Protein AF-A0A2G6E2W1-F1 (afdb_monomer_lite)

Foldseek 3Di:
DDKDFDAPPDALLNVCCVQPVGSVLSLLQCLLQQNPDRGPDDGRDIGDDDDNVCSVALLSSQQDWYADDPFQWTWGQDLLFIQTVPGGQQADPLLLVLLVVLCVVCVVLLVVLCVVQVQDSLLLSLLLCLQPSQFLFDKDFDPVQCVPPQVPAVQNVPDPCSVVSRLQRMFGGRNRDRNVQLVVLPDDDGSCCCSPSNSVSNSLSSSLSPLPQCVVSSNNSLQSQLCSAVVHFDADPPDNRRTDGDPCSCVSRRNNSSSNSVVVVVVVVPDPDDDDPPPPPPVDPLFAKEKEAAAADPVNDDFKKKKWKFFQDPVGTDWIDIDIRRDFDQDPGHTMDIDTRDDFGFIKMWMAGQQQRATDDIDGGQGRDDSYGYDYHSDDDPPPDAHPDQWAKEKEWEDLDADDDDFKKWKFKFFDPDPDGHGTPIDIRGDPFDNDDGIDIDMDIGHGFGFIKIWIARPPVRHTQDIDGGHGDDHNYWYWYQGNNGIGTRDPPDDDDDDDPPPPVVVVVVVVVVVVVPD

InterPro domains:
  IPR008258 Transglycosylase SLT domain 1 [PF01464] (110-234)
  IPR018392 LysM domain [PF01476] (4-50)
  IPR018392 LysM domain [PS51782] (2-49)
  IPR018392 LysM domain [SM00257] (3-50)
  IPR018392 LysM domain [cd00118] (2-49)
  IPR023346 Lysozyme-like domain superfamily [SSF53955] (89-265)
  IPR036779 LysM domain superfamily [G3DSA:3.10.350.10] (1-56)
  IPR036779 LysM domain superfamily [SSF54106] (2-50)

Organism: NCBI:txid2044937

Structure (mmCIF, N/CA/C/O backbone):
data_AF-A0A2G6E2W1-F1
#
_entry.id   AF-A0A2G6E2W1-F1
#
loop_
_atom_site.group_PDB
_atom_site.id
_atom_site.type_symbol
_atom_site.label_atom_id
_atom_site.label_alt_id
_atom_site.label_comp_id
_atom_site.label_asym_id
_atom_site.label_entity_id
_atom_site.label_seq_id
_atom_site.pdbx_PDB_ins_code
_atom_site.Cartn_x
_atom_site.Cartn_y
_atom_site.Cartn_z
_atom_site.occupancy
_atom_site.B_iso_or_equiv
_atom_site.auth_seq_id
_atom_site.auth_comp_id
_atom_site.auth_asym_id
_atom_site.auth_atom_id
_atom_site.pdbx_PDB_model_num
ATOM 1 N N . MET A 1 1 ? -35.387 -1.084 11.129 1.00 61.97 1 MET A N 1
ATOM 2 C CA . MET A 1 1 ? -34.225 -1.983 10.946 1.00 61.97 1 MET A CA 1
ATOM 3 C C . MET A 1 1 ? -34.726 -3.402 10.722 1.00 61.97 1 MET A C 1
ATOM 5 O O . MET A 1 1 ? -35.422 -3.924 11.588 1.00 61.97 1 MET A O 1
ATOM 9 N N . LYS A 1 2 ? -34.447 -3.996 9.555 1.00 86.94 2 LYS A N 1
ATOM 10 C CA . LYS A 1 2 ? -34.841 -5.381 9.249 1.00 86.94 2 LYS A CA 1
ATOM 11 C C . LYS A 1 2 ? -33.817 -6.349 9.852 1.00 86.94 2 LYS A C 1
ATOM 13 O O . LYS A 1 2 ? -32.646 -6.011 9.993 1.00 86.94 2 LYS A O 1
ATOM 18 N N . VAL A 1 3 ? -34.258 -7.544 10.233 1.00 89.94 3 VAL A N 1
ATOM 19 C CA . VAL A 1 3 ? -33.386 -8.608 10.751 1.00 89.94 3 VAL A CA 1
ATOM 20 C C . VAL A 1 3 ? -33.620 -9.862 9.923 1.00 89.94 3 VAL A C 1
ATOM 22 O O . VAL A 1 3 ? -34.765 -10.259 9.713 1.00 89.94 3 VAL A O 1
ATOM 25 N N . TYR A 1 4 ? -32.537 -10.470 9.454 1.00 92.69 4 TYR A N 1
ATOM 26 C CA . TYR A 1 4 ? -32.532 -11.701 8.683 1.00 92.69 4 TYR A CA 1
ATOM 27 C C . TYR A 1 4 ? -31.867 -12.817 9.482 1.00 92.69 4 TYR A C 1
ATOM 29 O O . TYR A 1 4 ? -30.763 -12.655 9.991 1.00 92.69 4 TYR A O 1
ATOM 37 N N . THR A 1 5 ? -32.541 -13.955 9.606 1.00 94.75 5 THR A N 1
ATOM 38 C CA . THR A 1 5 ? -31.972 -15.136 10.260 1.00 94.75 5 THR A CA 1
ATOM 39 C C . THR A 1 5 ? -31.271 -15.988 9.211 1.00 94.75 5 THR A C 1
ATOM 41 O O . THR A 1 5 ? -31.934 -16.461 8.288 1.00 94.75 5 THR A O 1
ATOM 44 N N . ILE A 1 6 ? -29.961 -16.191 9.375 1.00 92.50 6 ILE A N 1
ATOM 45 C CA . ILE A 1 6 ? -29.120 -17.005 8.492 1.00 92.50 6 ILE A CA 1
ATOM 46 C C . ILE A 1 6 ? -29.688 -18.422 8.385 1.00 92.50 6 ILE A C 1
ATOM 48 O O . ILE A 1 6 ? -29.983 -19.068 9.396 1.00 92.50 6 ILE A O 1
ATOM 52 N N . ARG A 1 7 ? -29.817 -18.915 7.156 1.00 87.94 7 ARG A N 1
ATOM 53 C CA . ARG A 1 7 ? -30.276 -20.262 6.807 1.00 87.94 7 ARG A CA 1
ATOM 54 C C . ARG A 1 7 ? -29.114 -21.090 6.266 1.00 87.94 7 ARG A C 1
ATOM 56 O O . ARG A 1 7 ? -28.061 -20.563 5.919 1.00 87.94 7 ARG A O 1
ATOM 63 N N . SER A 1 8 ? -29.303 -22.406 6.214 1.00 83.94 8 SER A N 1
ATOM 64 C CA . SER A 1 8 ? -28.319 -23.299 5.596 1.00 83.94 8 SER A CA 1
ATOM 65 C C . SER A 1 8 ? -28.081 -22.894 4.139 1.00 83.94 8 SER A C 1
ATOM 67 O O . SER A 1 8 ? -29.043 -22.726 3.391 1.00 83.94 8 SER A O 1
ATOM 69 N N . GLY A 1 9 ? -26.812 -22.733 3.763 1.00 78.12 9 GLY A N 1
ATOM 70 C CA . GLY A 1 9 ? -26.398 -22.362 2.408 1.00 78.12 9 GLY A CA 1
ATOM 71 C C . GLY A 1 9 ? -26.358 -20.860 2.117 1.00 78.12 9 GLY A C 1
ATOM 72 O O . GLY A 1 9 ? -25.932 -20.497 1.026 1.00 78.12 9 GLY A O 1
ATOM 73 N N . ASP A 1 10 ? -26.751 -19.999 3.062 1.00 82.56 10 ASP A N 1
ATOM 74 C CA . ASP A 1 10 ? -26.633 -18.550 2.889 1.00 82.56 10 ASP A CA 1
ATOM 75 C C . ASP A 1 10 ? -25.166 -18.097 2.935 1.00 82.56 10 ASP A C 1
ATOM 77 O O . ASP A 1 10 ? -24.408 -18.491 3.823 1.00 82.56 10 ASP A O 1
ATOM 81 N N . SER A 1 11 ? -24.801 -17.172 2.046 1.00 87.38 11 SER A N 1
ATOM 82 C CA . SER A 1 11 ? -23.599 -16.346 2.184 1.00 87.38 11 SER A CA 1
ATOM 83 C C . SER A 1 11 ? -23.948 -14.872 2.375 1.00 87.38 11 SER A C 1
ATOM 85 O O . SER A 1 11 ? -25.002 -14.396 1.943 1.00 87.38 11 SER A O 1
ATOM 87 N N . LEU A 1 12 ? -23.040 -14.109 2.985 1.00 81.94 12 LEU A N 1
ATOM 88 C CA . LEU A 1 12 ? -23.211 -12.666 3.166 1.00 81.94 12 LEU A CA 1
ATOM 89 C C . LEU A 1 12 ? -23.346 -11.951 1.816 1.00 81.94 12 LEU A C 1
ATOM 91 O O . LEU A 1 12 ? -24.109 -10.996 1.711 1.00 81.94 12 LEU A O 1
ATOM 95 N N . PHE A 1 13 ? -22.675 -12.461 0.779 1.00 82.69 13 PHE A N 1
ATOM 96 C CA . PHE A 1 13 ? -22.807 -12.007 -0.605 1.00 82.69 13 PHE A CA 1
ATOM 97 C C . PHE A 1 13 ? -24.208 -12.230 -1.167 1.00 82.69 13 PHE A C 1
ATOM 99 O O . PHE A 1 13 ? -24.812 -11.309 -1.712 1.00 82.69 13 PHE A O 1
ATOM 106 N N . GLN A 1 14 ? -24.767 -13.431 -1.008 1.00 87.56 14 GLN A N 1
ATOM 107 C CA . GLN A 1 14 ? -26.127 -13.724 -1.467 1.00 87.56 14 GLN A CA 1
ATOM 108 C C . GLN A 1 14 ? -27.163 -12.890 -0.718 1.00 87.56 14 GLN A C 1
ATOM 110 O O . GLN A 1 14 ? -28.104 -12.384 -1.325 1.00 87.56 14 GLN A O 1
ATOM 115 N N . ILE A 1 15 ? -26.974 -12.710 0.590 1.00 88.31 15 ILE A N 1
ATOM 116 C CA . ILE A 1 15 ? -27.827 -11.853 1.411 1.00 88.31 15 ILE A CA 1
ATOM 117 C C . ILE A 1 15 ? -27.702 -10.398 0.944 1.00 88.31 15 ILE A C 1
ATOM 119 O O . ILE A 1 15 ? -28.720 -9.746 0.727 1.00 88.31 15 ILE A O 1
ATOM 123 N N . ALA A 1 16 ? -26.487 -9.899 0.712 1.00 83.31 16 ALA A N 1
ATOM 124 C CA . ALA A 1 16 ? -26.271 -8.538 0.239 1.00 83.31 16 ALA A CA 1
ATOM 125 C C . ALA A 1 16 ? -26.911 -8.302 -1.138 1.00 83.31 16 ALA A C 1
ATOM 127 O O . ALA A 1 16 ? -27.702 -7.377 -1.299 1.00 83.31 16 ALA A O 1
ATOM 128 N N . ARG A 1 17 ? -26.695 -9.218 -2.088 1.00 84.50 17 ARG A N 1
ATOM 129 C CA . ARG A 1 17 ? -27.331 -9.190 -3.411 1.00 84.50 17 ARG A CA 1
ATOM 130 C C . ARG A 1 17 ? -28.856 -9.222 -3.317 1.00 84.50 17 ARG A C 1
ATOM 132 O O . ARG A 1 17 ? -29.535 -8.501 -4.039 1.00 84.50 17 ARG A O 1
ATOM 139 N N . LYS A 1 18 ? -29.404 -10.044 -2.420 1.00 88.19 18 LYS A N 1
ATOM 140 C CA . LYS A 1 18 ? -30.851 -10.203 -2.229 1.00 88.19 18 LYS A CA 1
ATOM 141 C C . LYS A 1 18 ? -31.515 -8.961 -1.641 1.00 88.19 18 LYS A C 1
ATOM 143 O O . LYS A 1 18 ? -32.635 -8.645 -2.028 1.00 88.19 18 LYS A O 1
ATOM 148 N N . PHE A 1 19 ? -30.873 -8.303 -0.678 1.00 88.94 19 PHE A N 1
ATOM 149 C CA . PHE A 1 19 ? -31.481 -7.190 0.057 1.00 88.94 19 PHE A CA 1
ATOM 150 C C . PHE A 1 19 ? -31.061 -5.805 -0.446 1.00 88.94 19 PHE A C 1
ATOM 152 O O . PHE A 1 19 ? -31.782 -4.849 -0.176 1.00 88.94 19 PHE A O 1
ATOM 159 N N . TYR A 1 20 ? -29.960 -5.702 -1.195 1.00 80.81 20 TYR A N 1
ATOM 160 C CA . TYR A 1 20 ? -29.385 -4.434 -1.670 1.00 80.81 20 TYR A CA 1
ATOM 161 C C . TYR A 1 20 ? -29.073 -4.416 -3.169 1.00 80.81 20 TYR A C 1
ATOM 163 O O . TYR A 1 20 ? -28.399 -3.506 -3.637 1.00 80.81 20 TYR A O 1
ATOM 171 N N . GLY A 1 21 ? -29.477 -5.448 -3.919 1.00 77.00 21 GLY A N 1
ATOM 172 C CA . GLY A 1 21 ? -29.245 -5.553 -5.367 1.00 77.00 21 GLY A CA 1
ATOM 173 C C . GLY A 1 21 ? -27.785 -5.785 -5.779 1.00 77.00 21 GLY A C 1
ATOM 174 O O . GLY A 1 21 ? -27.522 -6.094 -6.936 1.00 77.00 21 GLY A O 1
ATOM 175 N N . ASP A 1 22 ? -26.849 -5.700 -4.835 1.00 72.00 22 ASP A N 1
ATOM 176 C CA . ASP A 1 22 ? -25.409 -5.707 -5.062 1.00 72.00 22 ASP A CA 1
ATOM 177 C C . ASP A 1 22 ? -24.719 -6.619 -4.041 1.00 72.00 22 ASP A C 1
ATOM 179 O O . ASP A 1 22 ? -24.749 -6.381 -2.830 1.00 72.00 22 ASP A O 1
ATOM 183 N N . GLY A 1 23 ? -24.121 -7.697 -4.545 1.00 71.69 23 GLY A N 1
ATOM 184 C CA . GLY A 1 23 ? -23.413 -8.669 -3.723 1.00 71.69 23 GLY A CA 1
ATOM 185 C C . GLY A 1 23 ? -22.114 -8.123 -3.137 1.00 71.69 23 GLY A C 1
ATOM 186 O O . GLY A 1 23 ? -21.750 -8.537 -2.042 1.00 71.69 23 GLY A O 1
ATOM 187 N N . GLU A 1 24 ? -21.461 -7.147 -3.775 1.00 75.44 24 GLU A N 1
ATOM 188 C CA . GLU A 1 24 ? -20.199 -6.558 -3.295 1.00 75.44 24 GLU A CA 1
ATOM 189 C C . GLU A 1 24 ? -20.381 -5.790 -1.975 1.00 75.44 24 GLU A C 1
ATOM 191 O O . GLU A 1 24 ? -19.444 -5.646 -1.185 1.00 75.44 24 GLU A O 1
ATOM 196 N N . LYS A 1 25 ? -21.623 -5.408 -1.642 1.00 75.00 25 LYS A N 1
ATOM 197 C CA . LYS A 1 25 ? -21.978 -4.815 -0.342 1.00 75.00 25 LYS A CA 1
ATOM 198 C C . LYS A 1 25 ? -21.839 -5.786 0.834 1.00 75.00 25 LYS A C 1
ATOM 200 O O . LYS A 1 25 ? -22.005 -5.372 1.981 1.00 75.00 25 LYS A O 1
ATOM 205 N N . TYR A 1 26 ? -21.504 -7.055 0.599 1.00 75.88 26 TYR A N 1
ATOM 206 C CA . TYR A 1 26 ? -21.329 -8.054 1.653 1.00 75.88 26 TYR A CA 1
ATOM 207 C C . TYR A 1 26 ? -20.273 -7.675 2.688 1.00 75.88 26 TYR A C 1
ATOM 209 O O . TYR A 1 26 ? -20.471 -7.960 3.865 1.00 75.88 26 TYR A O 1
ATOM 217 N N . ARG A 1 27 ? -19.190 -6.995 2.285 1.00 71.38 27 ARG A N 1
ATOM 218 C CA . ARG A 1 27 ? -18.145 -6.525 3.214 1.00 71.38 27 ARG A CA 1
ATOM 219 C C . ARG A 1 27 ? -18.684 -5.453 4.151 1.00 71.38 27 ARG A C 1
ATOM 221 O O . ARG A 1 27 ? -18.451 -5.500 5.357 1.00 71.38 27 ARG A O 1
ATOM 228 N N . ASN A 1 28 ? -19.480 -4.540 3.606 1.00 70.88 28 ASN A N 1
ATOM 229 C CA . ASN A 1 28 ? -20.100 -3.462 4.368 1.00 70.88 28 ASN A CA 1
ATOM 230 C C . ASN A 1 28 ? -21.186 -4.031 5.289 1.00 70.88 28 ASN A C 1
ATOM 232 O O . ASN A 1 28 ? -21.303 -3.621 6.440 1.00 70.88 28 ASN A O 1
ATOM 236 N N . LEU A 1 29 ? -21.912 -5.051 4.829 1.00 78.62 29 LEU A N 1
ATOM 237 C CA . LEU A 1 29 ? -22.896 -5.776 5.624 1.00 78.62 29 LEU A CA 1
ATOM 238 C C . LEU A 1 29 ? -22.249 -6.613 6.740 1.00 78.62 29 LEU A C 1
ATOM 240 O O . LEU A 1 29 ? -22.771 -6.641 7.855 1.00 78.62 29 LEU A O 1
ATOM 244 N N . ALA A 1 30 ? -21.108 -7.253 6.473 1.00 75.19 30 ALA A N 1
ATOM 245 C CA . ALA A 1 30 ? -20.308 -7.971 7.463 1.00 75.19 30 ALA A CA 1
ATOM 246 C C . ALA A 1 30 ? -19.803 -7.018 8.548 1.00 75.19 30 ALA A C 1
ATOM 248 O O . ALA A 1 30 ? -20.034 -7.250 9.735 1.00 75.19 30 ALA A O 1
ATOM 249 N N . SER A 1 31 ? -19.204 -5.901 8.126 1.00 68.00 31 SER A N 1
ATOM 250 C CA . SER A 1 31 ? -18.722 -4.832 9.001 1.00 68.00 31 SER A CA 1
ATOM 251 C C . SER A 1 31 ? -19.847 -4.253 9.861 1.00 68.00 31 SER A C 1
ATOM 253 O O . SER A 1 31 ? -19.716 -4.200 11.083 1.00 68.00 31 SER A O 1
ATOM 255 N N . TYR A 1 32 ? -21.000 -3.933 9.261 1.00 73.06 32 TYR A N 1
ATOM 256 C CA . TYR A 1 32 ? -22.178 -3.434 9.981 1.00 73.06 32 TYR A CA 1
ATOM 257 C C . TYR A 1 32 ? -22.664 -4.404 11.070 1.00 73.06 32 TYR A C 1
ATOM 259 O O . TYR A 1 32 ? -23.197 -3.992 12.102 1.00 73.06 32 TYR A O 1
ATOM 267 N N . ASN A 1 33 ? -22.470 -5.704 10.854 1.00 76.94 33 ASN A N 1
ATOM 268 C CA . ASN A 1 33 ? -22.845 -6.755 11.792 1.00 76.94 33 ASN A CA 1
ATOM 269 C C . ASN A 1 33 ? -21.708 -7.192 12.728 1.00 76.94 33 ASN A C 1
ATOM 271 O O . ASN A 1 33 ? -21.911 -8.111 13.520 1.00 76.94 33 ASN A O 1
ATOM 275 N N . GLY A 1 34 ? -20.543 -6.536 12.675 1.00 68.94 34 GLY A N 1
ATOM 276 C CA . GLY A 1 34 ? -19.387 -6.860 13.513 1.00 68.94 34 GLY A CA 1
ATOM 277 C C . GLY A 1 34 ? -18.774 -8.231 13.216 1.00 68.94 34 GLY A C 1
ATOM 278 O O . GLY A 1 34 ? -18.203 -8.851 14.110 1.00 68.94 34 GLY A O 1
ATOM 279 N N . LEU A 1 35 ? -18.918 -8.733 11.987 1.00 72.19 35 LEU A N 1
ATOM 280 C CA . LEU A 1 35 ? -18.377 -10.024 11.569 1.00 72.19 35 LEU A CA 1
ATOM 281 C C . LEU A 1 35 ? -16.926 -9.840 11.109 1.00 72.19 35 LEU A C 1
ATOM 283 O O . LEU A 1 35 ? -16.669 -9.199 10.092 1.00 72.19 35 LEU A O 1
ATOM 287 N N . SER A 1 36 ? -15.979 -10.390 11.875 1.00 52.78 36 SER A N 1
ATOM 288 C CA . SER A 1 36 ? -14.541 -10.344 11.558 1.00 52.78 36 SER A CA 1
ATOM 289 C C . SER A 1 36 ? -14.162 -11.220 10.366 1.00 52.78 36 SER A C 1
ATOM 291 O O . SER A 1 36 ? -13.163 -10.957 9.707 1.00 52.78 36 SER A O 1
ATOM 293 N N . ASP A 1 37 ? -14.962 -12.253 10.115 1.00 61.66 37 ASP A N 1
ATOM 294 C CA . ASP A 1 37 ? -14.873 -13.126 8.955 1.00 61.66 37 ASP A CA 1
ATOM 295 C C . ASP A 1 37 ? -16.254 -13.152 8.270 1.00 61.66 37 ASP A C 1
ATOM 297 O O . ASP A 1 37 ? -17.208 -13.688 8.850 1.00 61.66 37 ASP A O 1
ATOM 301 N N . PRO A 1 38 ? -16.393 -12.542 7.077 1.00 63.12 38 PRO A N 1
ATOM 302 C CA . PRO A 1 38 ? -17.632 -12.545 6.301 1.00 63.12 38 PRO A CA 1
ATOM 303 C C . PRO A 1 38 ? -18.132 -13.943 5.902 1.00 63.12 38 PRO A C 1
ATOM 305 O O . PRO A 1 38 ? -19.312 -14.088 5.575 1.00 63.12 38 PRO A O 1
ATOM 308 N N . ASP A 1 39 ? -17.273 -14.964 5.950 1.00 72.19 39 ASP A N 1
ATOM 309 C CA . ASP A 1 39 ? -17.613 -16.337 5.573 1.00 72.19 39 ASP A CA 1
ATOM 310 C C . ASP A 1 39 ? -17.995 -17.208 6.784 1.00 72.19 39 ASP A C 1
ATOM 312 O O . ASP A 1 39 ? -18.572 -18.288 6.634 1.00 72.19 39 ASP A O 1
ATOM 316 N N . ASN A 1 40 ? -17.780 -16.719 8.009 1.00 74.75 40 ASN A N 1
ATOM 317 C CA . ASN A 1 40 ? -18.125 -17.424 9.245 1.00 74.75 40 ASN A CA 1
ATOM 318 C C . ASN A 1 40 ? -19.583 -17.176 9.672 1.00 74.75 40 ASN A C 1
ATOM 320 O O . ASN A 1 40 ? -19.873 -16.614 10.733 1.00 74.75 40 ASN A O 1
ATOM 324 N N . LEU A 1 41 ? -20.528 -17.601 8.832 1.00 79.81 41 LEU A N 1
ATOM 325 C CA . LEU A 1 41 ? -21.961 -17.517 9.115 1.00 79.81 41 LEU A CA 1
ATOM 326 C C . LEU A 1 41 ? -22.479 -18.814 9.740 1.00 79.81 41 LEU A C 1
ATOM 328 O O . LEU A 1 41 ? -22.311 -19.903 9.197 1.00 79.81 41 LEU A O 1
ATOM 332 N N . ARG A 1 42 ? -23.174 -18.700 10.876 1.00 83.81 42 ARG A N 1
ATOM 333 C CA . ARG A 1 42 ? -23.832 -19.839 11.532 1.00 83.81 42 ARG A CA 1
ATOM 334 C C . ARG A 1 42 ? -25.325 -19.824 11.253 1.00 83.81 42 ARG A C 1
ATOM 336 O O . ARG A 1 42 ? -25.980 -18.799 11.437 1.00 83.81 42 ARG A O 1
ATOM 343 N N . VAL A 1 43 ? -25.877 -20.974 10.873 1.00 86.44 43 VAL A N 1
ATOM 344 C CA . VAL A 1 43 ? -27.329 -21.149 10.732 1.00 86.44 43 VAL A CA 1
ATOM 345 C C . VAL A 1 43 ? -28.018 -20.747 12.040 1.00 86.44 43 VAL A C 1
ATOM 347 O O . VAL A 1 43 ? -27.599 -21.152 13.122 1.00 86.44 43 VAL A O 1
ATOM 350 N N . GLY A 1 44 ? -29.050 -19.909 11.942 1.00 75.00 44 GLY A N 1
ATOM 351 C CA . GLY A 1 44 ? -29.758 -19.333 13.088 1.00 75.00 44 GLY A CA 1
ATOM 352 C C . GLY A 1 44 ? -29.201 -17.996 13.592 1.00 75.00 44 GLY A C 1
ATOM 353 O O . GLY A 1 44 ? -29.857 -17.341 14.404 1.00 75.00 44 GLY A O 1
ATOM 354 N N . MET A 1 45 ? -28.040 -17.542 13.105 1.00 88.62 45 MET A N 1
ATOM 355 C CA . MET A 1 45 ? -27.501 -16.220 13.440 1.00 88.62 45 MET A CA 1
ATOM 356 C C . MET A 1 45 ? -28.427 -15.107 12.930 1.00 88.62 45 MET A C 1
ATOM 358 O O . MET A 1 45 ? -28.955 -15.185 11.823 1.00 88.62 45 MET A O 1
ATOM 362 N N . LYS A 1 46 ? -28.632 -14.054 13.730 1.00 89.06 46 LYS A N 1
ATOM 363 C CA . LYS A 1 46 ? -29.448 -12.893 13.347 1.00 89.06 46 LYS A CA 1
ATOM 364 C C . LYS A 1 46 ? -28.566 -11.798 12.755 1.00 89.06 46 LYS A C 1
ATOM 366 O O . LYS A 1 46 ? -27.831 -11.142 13.485 1.00 89.06 46 LYS A O 1
ATOM 371 N N . LEU A 1 47 ? -28.690 -11.583 11.453 1.00 90.88 47 LEU A N 1
ATOM 372 C CA . LEU A 1 47 ? -28.039 -10.515 10.712 1.00 90.88 47 LEU A CA 1
ATOM 373 C C . LEU A 1 47 ? -28.949 -9.282 10.655 1.00 90.88 47 LEU A C 1
ATOM 375 O O . LEU A 1 47 ? -30.106 -9.358 10.242 1.00 90.88 47 LEU A O 1
ATOM 379 N N . ARG A 1 48 ? -28.444 -8.127 11.074 1.00 87.12 48 ARG A N 1
ATOM 380 C CA . ARG A 1 48 ? -29.106 -6.831 10.917 1.00 87.12 48 ARG A CA 1
ATOM 381 C C . ARG A 1 48 ? -28.939 -6.364 9.476 1.00 87.12 48 ARG A C 1
ATOM 383 O O . ARG A 1 48 ? -27.828 -6.333 8.955 1.00 87.12 48 ARG A O 1
ATOM 390 N N . LEU A 1 49 ? -30.053 -5.990 8.863 1.00 89.81 49 LEU A N 1
ATOM 391 C CA . LEU A 1 49 ? -30.117 -5.432 7.521 1.00 89.81 49 LEU A CA 1
ATOM 392 C C . LEU A 1 49 ? -30.405 -3.922 7.635 1.00 89.81 49 LEU A C 1
ATOM 394 O O . LEU A 1 49 ? -31.562 -3.552 7.889 1.00 89.81 49 LEU A O 1
ATOM 398 N N . PRO A 1 50 ? -29.376 -3.060 7.532 1.00 80.56 50 PRO A N 1
ATOM 399 C CA . PRO A 1 50 ? -29.550 -1.606 7.467 1.00 80.56 50 PRO A CA 1
ATOM 400 C C . PRO A 1 50 ? -30.147 -1.155 6.126 1.00 80.56 50 PRO A C 1
ATOM 402 O O . PRO A 1 50 ? -30.311 -1.981 5.232 1.00 80.56 50 PRO A O 1
ATOM 405 N N . ASP A 1 51 ? -30.468 0.130 5.974 1.00 79.75 51 ASP A N 1
ATOM 406 C CA . ASP A 1 51 ? -30.876 0.693 4.676 1.00 79.75 51 ASP A CA 1
ATOM 407 C C . ASP A 1 51 ? -29.661 0.833 3.735 1.00 79.75 51 ASP A C 1
ATOM 409 O O . ASP A 1 51 ? -28.521 0.915 4.184 1.00 79.75 51 ASP A O 1
ATOM 413 N N . GLU A 1 52 ? -29.859 0.865 2.417 1.00 70.94 52 GLU A N 1
ATOM 414 C CA . GLU A 1 52 ? -28.742 0.857 1.451 1.00 70.94 52 GLU A CA 1
ATOM 415 C C . GLU A 1 52 ? -27.820 2.086 1.567 1.00 70.94 52 GLU A C 1
ATOM 417 O O . GLU A 1 52 ? -26.596 1.961 1.494 1.00 70.94 52 GLU A O 1
ATOM 422 N N . ALA A 1 53 ? -28.386 3.257 1.874 1.00 60.03 53 ALA A N 1
ATOM 423 C CA . ALA A 1 53 ? -27.628 4.472 2.188 1.00 60.03 53 ALA A CA 1
ATOM 424 C C . ALA A 1 53 ? -26.733 4.328 3.438 1.00 60.03 53 ALA A C 1
ATOM 426 O O . ALA A 1 53 ? -25.857 5.158 3.665 1.00 60.03 53 ALA A O 1
ATOM 427 N N . GLN A 1 54 ? -26.955 3.290 4.253 1.00 54.59 54 GLN A N 1
ATOM 428 C CA . GLN A 1 54 ? -26.136 2.939 5.412 1.00 54.59 54 GLN A CA 1
ATOM 429 C C . GLN A 1 54 ? -25.025 1.913 5.088 1.00 54.59 54 GLN A C 1
ATOM 431 O O . GLN A 1 54 ? -24.158 1.659 5.923 1.00 54.59 54 GLN A O 1
ATOM 436 N N . LEU A 1 55 ? -25.060 1.305 3.892 1.00 60.47 55 LEU A N 1
ATOM 437 C CA . LEU A 1 55 ? -24.074 0.339 3.391 1.00 60.47 55 LEU A CA 1
ATOM 438 C C . LEU A 1 55 ? -23.050 0.956 2.448 1.00 60.47 55 LEU A C 1
ATOM 440 O O . LEU A 1 55 ? -21.954 0.425 2.354 1.00 60.47 55 LEU A O 1
ATOM 444 N N . GLY A 1 56 ? -23.376 2.040 1.742 1.00 46.91 56 GLY A N 1
ATOM 445 C CA . GLY A 1 56 ? -22.475 2.688 0.776 1.00 46.91 56 GLY A CA 1
ATOM 446 C C . GLY A 1 56 ? -21.272 3.413 1.391 1.00 46.91 56 GLY A C 1
ATOM 447 O O . GLY A 1 56 ? -20.406 3.881 0.662 1.00 46.91 56 GLY A O 1
ATOM 448 N N . ASN A 1 57 ? -21.193 3.504 2.720 1.00 50.62 57 ASN A N 1
ATOM 449 C CA . ASN A 1 57 ? -20.107 4.177 3.413 1.00 50.62 57 ASN A CA 1
ATOM 450 C C . ASN A 1 57 ? -19.398 3.186 4.356 1.00 50.62 57 ASN A C 1
ATOM 452 O O . ASN A 1 57 ? -19.928 2.900 5.430 1.00 50.62 57 ASN A O 1
ATOM 456 N N . PRO A 1 58 ? -18.198 2.672 4.020 1.00 46.44 58 PRO A N 1
ATOM 457 C CA . PRO A 1 58 ? -17.404 1.851 4.940 1.00 46.44 58 PRO A CA 1
ATOM 458 C C . PRO A 1 58 ? -17.225 2.526 6.311 1.00 46.44 58 PRO A C 1
ATOM 460 O O . PRO A 1 58 ? -17.225 1.856 7.343 1.00 46.44 58 PRO A O 1
ATOM 463 N N . LEU A 1 59 ? -17.201 3.868 6.340 1.00 47.88 59 LEU A N 1
ATOM 464 C CA . LEU A 1 59 ? -17.106 4.667 7.561 1.00 47.88 59 LEU A CA 1
ATOM 465 C C . LEU A 1 59 ? -18.372 4.596 8.433 1.00 47.88 59 LEU A C 1
ATOM 467 O O . LEU A 1 59 ? -18.274 4.831 9.633 1.00 47.88 59 LEU A O 1
ATOM 471 N N . GLN A 1 60 ? -19.552 4.249 7.897 1.00 48.62 60 GLN A N 1
ATOM 472 C CA . GLN A 1 60 ? -20.761 4.019 8.710 1.00 48.62 60 GLN A CA 1
ATOM 473 C C . GLN A 1 60 ? -20.661 2.744 9.545 1.00 48.62 60 GLN A C 1
ATOM 475 O O . GLN A 1 60 ? -21.121 2.747 10.687 1.00 48.62 60 GLN A O 1
ATOM 480 N N . GLY A 1 61 ? -20.021 1.691 9.023 1.00 57.22 61 GLY A N 1
ATOM 481 C CA . GLY A 1 61 ? -19.670 0.504 9.809 1.00 57.22 61 GLY A CA 1
ATOM 482 C C . GLY A 1 61 ? -18.718 0.859 10.952 1.00 57.22 61 GLY A C 1
ATOM 483 O O . GLY A 1 61 ? -18.913 0.420 12.084 1.00 57.22 61 GLY A O 1
ATOM 484 N N . LEU A 1 62 ? -17.772 1.771 10.696 1.00 72.31 62 LEU A N 1
ATOM 485 C CA . LEU A 1 62 ? -16.865 2.284 11.724 1.00 72.31 62 LEU A CA 1
ATOM 486 C C . LEU A 1 62 ? -17.576 3.112 12.804 1.00 72.31 62 LEU A C 1
ATOM 488 O O . LEU A 1 62 ? -17.041 3.225 13.902 1.00 72.31 62 LEU A O 1
ATOM 492 N N . LYS A 1 63 ? -18.782 3.650 12.555 1.00 78.00 63 LYS A N 1
ATOM 493 C CA . LYS A 1 63 ? -19.581 4.348 13.586 1.00 78.00 63 LYS A CA 1
ATOM 494 C C . LYS A 1 63 ? -20.181 3.406 14.635 1.00 78.00 63 LYS A C 1
ATOM 496 O O . LYS A 1 63 ? -20.644 3.861 15.686 1.00 78.00 63 LYS A O 1
ATOM 501 N N . VAL A 1 64 ? -20.178 2.099 14.379 1.00 78.88 64 VAL A N 1
ATOM 502 C CA . VAL A 1 64 ? -20.613 1.073 15.333 1.00 78.88 64 VAL A CA 1
ATOM 503 C C . VAL A 1 64 ? -19.428 0.649 16.196 1.00 78.88 64 VAL A C 1
ATOM 505 O O . VAL A 1 64 ? -18.299 0.590 15.725 1.00 78.88 64 VAL A O 1
ATOM 508 N N . TRP A 1 65 ? -19.673 0.338 17.471 1.00 81.75 65 TRP A N 1
ATOM 509 C CA . TRP A 1 65 ? -18.644 -0.228 18.346 1.00 81.75 65 TRP A CA 1
ATOM 510 C C . TRP A 1 65 ? -18.110 -1.546 17.778 1.00 81.75 65 TRP A C 1
ATOM 512 O O . TRP A 1 65 ? -18.872 -2.502 17.639 1.00 81.75 65 TRP A O 1
ATOM 522 N N . HIS A 1 66 ? -16.806 -1.611 17.534 1.00 85.69 66 HIS A N 1
ATOM 523 C CA . HIS A 1 66 ? -16.107 -2.795 17.042 1.00 85.69 66 HIS A CA 1
ATOM 524 C C . HIS A 1 66 ? -14.750 -2.966 17.736 1.00 85.69 66 HIS A C 1
ATOM 526 O O . HIS A 1 66 ? -14.269 -2.063 18.419 1.00 85.69 66 HIS A O 1
ATOM 532 N N . ASN A 1 67 ? -14.159 -4.151 17.606 1.00 87.25 67 ASN A N 1
ATOM 533 C CA . ASN A 1 67 ? -12.819 -4.477 18.086 1.00 87.25 67 ASN A CA 1
ATOM 534 C C . ASN A 1 67 ? -12.051 -5.271 17.010 1.00 87.25 67 ASN A C 1
ATOM 536 O O . ASN A 1 67 ? -12.528 -5.437 15.884 1.00 87.25 67 ASN A O 1
ATOM 540 N N . TYR A 1 68 ? -10.856 -5.768 17.342 1.00 83.00 68 TYR A N 1
ATOM 541 C CA . TYR A 1 68 ? -10.094 -6.648 16.456 1.00 83.00 68 TYR A CA 1
ATOM 542 C C . TYR A 1 68 ? -9.633 -7.920 17.165 1.00 83.00 68 TYR A C 1
ATOM 544 O O . TYR A 1 68 ? -9.015 -7.862 18.230 1.00 83.00 68 TYR A O 1
ATOM 552 N N . GLY A 1 69 ? -9.910 -9.073 16.547 1.00 80.62 69 GLY A N 1
ATOM 553 C CA . GLY A 1 69 ? -9.498 -10.388 17.039 1.00 80.62 69 GLY A CA 1
ATOM 554 C C . GLY A 1 69 ? -9.908 -10.628 18.494 1.00 80.62 69 GLY A C 1
ATOM 555 O O . GLY A 1 69 ? -11.065 -10.455 18.868 1.00 80.62 69 GLY A O 1
ATOM 556 N N . SER A 1 70 ? -8.938 -11.003 19.328 1.00 78.94 70 SER A N 1
ATOM 557 C CA . SER A 1 70 ? -9.114 -11.208 20.772 1.00 78.94 70 SER A CA 1
ATOM 558 C C . SER A 1 70 ? -9.015 -9.919 21.606 1.00 78.94 70 SER A C 1
ATOM 560 O O . SER A 1 70 ? -8.891 -9.989 22.829 1.00 78.94 70 SER A O 1
ATOM 562 N N . GLY A 1 71 ? -9.010 -8.743 20.973 1.00 88.12 71 GLY A N 1
ATOM 563 C CA . GLY A 1 71 ? -8.897 -7.450 21.645 1.00 88.12 71 GLY A CA 1
ATOM 564 C C . GLY A 1 71 ? -10.074 -7.158 22.582 1.00 88.12 71 GLY A C 1
ATOM 565 O O . GLY A 1 71 ? -11.230 -7.462 22.290 1.00 88.12 71 GLY A O 1
ATOM 566 N N . THR A 1 72 ? -9.781 -6.521 23.715 1.00 91.75 72 THR A N 1
ATOM 567 C CA . THR A 1 72 ? -10.775 -6.100 24.719 1.00 91.75 72 THR A CA 1
ATOM 568 C C . THR A 1 72 ? -11.156 -4.626 24.608 1.00 91.75 72 THR A C 1
ATOM 570 O O . THR A 1 72 ? -12.154 -4.210 25.195 1.00 91.75 72 THR A O 1
ATOM 573 N N . ILE A 1 73 ? -10.385 -3.827 23.866 1.00 92.50 73 ILE A N 1
ATOM 574 C CA . ILE A 1 73 ? -10.743 -2.450 23.532 1.00 92.50 73 ILE A CA 1
ATOM 575 C C . ILE A 1 73 ? -11.734 -2.464 22.376 1.00 92.50 73 ILE A C 1
ATOM 577 O O . ILE A 1 73 ? -11.481 -3.052 21.328 1.00 92.50 73 ILE A O 1
ATOM 581 N N . TRP A 1 74 ? -12.856 -1.787 22.597 1.00 91.25 74 TRP A N 1
ATOM 582 C CA . TRP A 1 74 ? -13.863 -1.514 21.584 1.00 91.25 74 TRP A CA 1
ATOM 583 C C . TRP A 1 74 ? -13.789 -0.039 21.221 1.00 91.25 74 TRP A C 1
ATOM 585 O O . TRP A 1 74 ? -13.798 0.804 22.122 1.00 91.25 74 TRP A O 1
ATOM 595 N N . TRP A 1 75 ? -13.756 0.272 19.932 1.00 94.12 75 TRP A N 1
ATOM 596 C CA . TRP A 1 75 ? -13.754 1.640 19.433 1.00 94.12 75 TRP A CA 1
ATOM 597 C C . TRP A 1 75 ? -14.841 1.862 18.388 1.00 94.12 75 TRP A C 1
ATOM 599 O O . TRP A 1 75 ? -15.475 0.922 17.907 1.00 94.12 75 TRP A O 1
ATOM 609 N N . ARG A 1 76 ? -15.094 3.132 18.091 1.00 89.94 76 ARG A N 1
ATOM 610 C CA . ARG A 1 76 ? -15.899 3.575 16.954 1.00 89.94 76 ARG A CA 1
ATOM 611 C C . ARG A 1 76 ? -15.384 4.918 16.458 1.00 89.94 76 ARG A C 1
ATOM 613 O O . ARG A 1 76 ? -14.812 5.684 17.232 1.00 89.94 76 ARG A O 1
ATOM 620 N N . ASN A 1 77 ? -15.684 5.238 15.213 1.00 88.06 77 ASN A N 1
ATOM 621 C CA . ASN A 1 77 ? -15.495 6.562 14.650 1.00 88.06 77 ASN A CA 1
ATOM 622 C C . ASN A 1 77 ? -16.771 7.371 14.886 1.00 88.06 77 ASN A C 1
ATOM 624 O O . ASN A 1 77 ? -17.849 7.001 14.428 1.00 88.06 77 ASN A O 1
ATOM 628 N N . SER A 1 78 ? -16.675 8.475 15.608 1.00 88.19 78 SER A N 1
ATOM 629 C CA . SER A 1 78 ? -17.719 9.489 15.665 1.00 88.19 78 SER A CA 1
ATOM 630 C C . SER A 1 78 ? -17.349 10.662 14.771 1.00 88.19 78 SER A C 1
ATOM 632 O O . SER A 1 78 ? -16.242 10.742 14.237 1.00 88.19 78 SER A O 1
ATOM 634 N N . ASP A 1 79 ? -18.275 11.604 14.619 1.00 83.94 79 ASP A N 1
ATOM 635 C CA . ASP A 1 79 ? -17.976 12.820 13.873 1.00 83.94 79 ASP A CA 1
ATOM 636 C C . ASP A 1 79 ? -16.843 13.610 14.538 1.00 83.94 79 ASP A C 1
ATOM 638 O O . ASP A 1 79 ? -16.213 14.406 13.862 1.00 83.94 79 ASP A O 1
ATOM 642 N N . ASN A 1 80 ? -16.566 13.406 15.832 1.00 85.75 80 ASN A N 1
ATOM 643 C CA . ASN A 1 80 ? -15.534 14.115 16.593 1.00 85.75 80 ASN A CA 1
ATOM 644 C C . ASN A 1 80 ? -14.208 13.347 16.718 1.00 85.75 80 ASN A C 1
ATOM 646 O O . ASN A 1 80 ? -13.268 13.876 17.304 1.00 85.75 80 ASN A O 1
ATOM 650 N N . GLY A 1 81 ? -14.119 12.132 16.172 1.00 91.56 81 GLY A N 1
ATOM 651 C CA . GLY A 1 81 ? -12.905 11.319 16.192 1.00 91.56 81 GLY A CA 1
ATOM 652 C C . GLY A 1 81 ? -13.156 9.888 16.649 1.00 91.56 81 GLY A C 1
ATOM 653 O O . GLY A 1 81 ? -14.274 9.383 16.625 1.00 91.56 81 GLY A O 1
ATOM 654 N N . ILE A 1 82 ? -12.094 9.207 17.051 1.00 94.94 82 ILE A N 1
ATOM 655 C CA . ILE A 1 82 ? -12.118 7.836 17.549 1.00 94.94 82 ILE A CA 1
ATOM 656 C C . ILE A 1 82 ? -12.486 7.858 19.031 1.00 94.94 82 ILE A C 1
ATOM 658 O O . ILE A 1 82 ? -11.777 8.432 19.865 1.00 94.94 82 ILE A O 1
ATOM 662 N N . GLU A 1 83 ? -13.579 7.183 19.361 1.00 95.31 83 GLU A N 1
ATOM 663 C CA . GLU A 1 83 ? -14.027 6.969 20.730 1.00 95.31 83 GLU A CA 1
ATOM 664 C C . GLU A 1 83 ? -13.688 5.555 21.186 1.00 95.31 83 GLU A C 1
ATOM 666 O O . GLU A 1 83 ? -13.886 4.593 20.446 1.00 95.31 83 GLU A O 1
ATOM 671 N N . VAL A 1 84 ? -13.248 5.418 22.436 1.00 95.56 84 VAL A N 1
ATOM 672 C CA . VAL A 1 84 ? -13.021 4.132 23.100 1.00 95.56 84 VAL A CA 1
ATOM 673 C C . VAL A 1 84 ? -14.146 3.870 24.096 1.00 95.56 84 VAL A C 1
ATOM 675 O O . VAL A 1 84 ? -14.523 4.731 24.894 1.00 95.56 84 VAL A O 1
ATOM 678 N N . LYS A 1 85 ? -14.714 2.664 24.067 1.00 92.06 85 LYS A N 1
ATOM 679 C CA . LYS A 1 85 ? -15.874 2.311 24.889 1.00 92.06 85 LYS A CA 1
ATOM 680 C C . LYS A 1 85 ? -15.522 2.402 26.373 1.00 92.06 85 LYS A C 1
ATOM 682 O O . LYS A 1 85 ? -14.598 1.741 26.835 1.00 92.06 85 LYS A O 1
ATOM 687 N N . GLY A 1 86 ? -16.281 3.209 27.114 1.00 93.44 86 GLY A N 1
ATOM 688 C CA . GLY A 1 86 ? -16.038 3.488 28.535 1.00 93.44 86 GLY A CA 1
ATOM 689 C C . GLY A 1 86 ? -15.043 4.623 28.809 1.00 93.44 86 GLY A C 1
ATOM 690 O O . GLY A 1 86 ? -14.933 5.037 29.955 1.00 93.44 86 GLY A O 1
ATOM 691 N N . GLN A 1 87 ? -14.365 5.148 27.783 1.00 93.69 87 GLN A N 1
ATOM 692 C CA . GLN A 1 87 ? -13.452 6.292 27.890 1.00 93.69 87 GLN A CA 1
ATOM 693 C C . GLN A 1 87 ? -13.951 7.519 27.106 1.00 93.69 87 GLN A C 1
ATOM 695 O O . GLN A 1 87 ? -13.675 8.643 27.506 1.00 93.69 87 GLN A O 1
ATOM 700 N N . GLY A 1 88 ? -14.717 7.322 26.028 1.00 94.75 88 GLY A N 1
ATOM 701 C CA . GLY A 1 88 ? -15.129 8.399 25.126 1.00 94.75 88 GLY A CA 1
ATOM 702 C C . GLY A 1 88 ? -14.007 8.785 24.163 1.00 94.75 88 GLY A C 1
ATOM 703 O O . GLY A 1 88 ? -13.206 7.930 23.776 1.00 94.75 88 GLY A O 1
ATOM 704 N N . LEU A 1 89 ? -13.961 10.054 23.754 1.00 94.44 89 LEU A N 1
ATOM 705 C CA . LEU A 1 89 ? -12.856 10.581 22.952 1.00 94.44 89 LEU A CA 1
ATOM 706 C C . LEU A 1 89 ? -11.563 10.530 23.766 1.00 94.44 89 LEU A C 1
ATOM 708 O O . LEU A 1 89 ? -11.499 11.010 24.895 1.00 94.44 89 LEU A O 1
ATOM 712 N N . VAL A 1 90 ? -10.525 9.941 23.180 1.00 91.56 90 VAL A N 1
ATOM 713 C CA . VAL A 1 90 ? -9.190 9.942 23.779 1.00 91.56 90 VAL A CA 1
ATOM 714 C C . VAL A 1 90 ? -8.498 11.233 23.368 1.00 91.56 90 VAL A C 1
ATOM 716 O O . VAL A 1 90 ? -8.286 11.464 22.178 1.00 91.56 90 VAL A O 1
ATOM 719 N N . GLU A 1 91 ? -8.156 12.070 24.343 1.00 93.56 91 GLU A N 1
ATOM 720 C CA . GLU A 1 91 ? -7.555 13.385 24.123 1.00 93.56 91 GLU A CA 1
ATOM 721 C C . GLU A 1 91 ? -6.247 13.541 24.904 1.00 93.56 91 GLU A C 1
ATOM 723 O O . GLU A 1 91 ? -6.009 12.889 25.923 1.00 93.56 91 GLU A O 1
ATOM 728 N N . SER A 1 92 ? -5.380 14.428 24.419 1.00 96.69 92 SER A N 1
ATOM 729 C CA . SER A 1 92 ? -4.143 14.804 25.097 1.00 96.69 92 SER A CA 1
ATOM 730 C C . SER A 1 92 ? -3.731 16.209 24.684 1.00 96.69 92 SER A C 1
ATOM 732 O O . SER A 1 92 ? -3.543 16.465 23.496 1.00 96.69 92 SER A O 1
ATOM 734 N N . ALA A 1 93 ? -3.528 17.098 25.660 1.00 95.25 93 ALA A N 1
ATOM 735 C CA . ALA A 1 93 ? -3.077 18.467 25.401 1.00 95.25 93 ALA A CA 1
ATOM 736 C C . ALA A 1 93 ? -1.744 18.496 24.634 1.00 95.25 93 ALA A C 1
ATOM 738 O O . ALA A 1 93 ? -1.611 19.227 23.659 1.00 95.25 93 ALA A O 1
ATOM 739 N N . LYS A 1 94 ? -0.802 17.619 25.010 1.00 96.00 94 LYS A N 1
ATOM 740 C CA . LYS A 1 94 ? 0.492 17.478 24.329 1.00 96.00 94 LYS A CA 1
ATOM 741 C C . LYS A 1 94 ? 0.320 17.146 22.844 1.00 96.00 94 LYS A C 1
ATOM 743 O O . LYS A 1 94 ? 0.925 17.790 21.996 1.00 96.00 94 LYS A O 1
ATOM 748 N N . TYR A 1 95 ? -0.481 16.129 22.522 1.00 96.81 95 TYR A N 1
ATOM 749 C CA . TYR A 1 95 ? -0.659 15.715 21.126 1.00 96.81 95 TYR A CA 1
ATOM 750 C C . TYR A 1 95 ? -1.505 16.704 20.326 1.00 96.81 95 TYR A C 1
ATOM 752 O O . TYR A 1 95 ? -1.328 16.788 19.115 1.00 96.81 95 TYR A O 1
ATOM 760 N N . ALA A 1 96 ? -2.368 17.477 20.990 1.00 95.19 96 ALA A N 1
ATOM 761 C CA . ALA A 1 96 ? -3.093 18.566 20.355 1.00 95.19 96 ALA A CA 1
ATOM 762 C C . ALA A 1 96 ? -2.179 19.725 19.952 1.00 95.19 96 ALA A C 1
ATOM 764 O O . ALA A 1 96 ? -2.259 20.183 18.816 1.00 95.19 96 ALA A O 1
ATOM 765 N N . GLU A 1 97 ? -1.266 20.135 20.833 1.00 95.94 97 GLU A N 1
ATOM 766 C CA . GLU A 1 97 ? -0.251 21.146 20.522 1.00 95.94 97 GLU A CA 1
ATOM 767 C C . GLU A 1 97 ? 0.642 20.699 19.354 1.00 95.94 97 GLU A C 1
ATOM 769 O O . GLU A 1 97 ? 0.822 21.440 18.390 1.00 95.94 97 GLU A O 1
ATOM 774 N N . GLN A 1 98 ? 1.123 19.450 19.383 1.00 97.12 98 GLN A N 1
ATOM 775 C CA . GLN A 1 98 ? 1.939 18.900 18.295 1.00 97.12 98 GLN A CA 1
ATOM 776 C C . GLN A 1 98 ? 1.173 18.824 16.966 1.00 97.12 98 GLN A C 1
ATOM 778 O O . GLN A 1 98 ? 1.722 19.174 15.925 1.00 97.12 98 GLN A O 1
ATOM 783 N N . ALA A 1 99 ? -0.090 18.384 16.981 1.00 97.25 99 ALA A N 1
ATOM 784 C CA . ALA A 1 99 ? -0.914 18.318 15.774 1.00 97.25 99 ALA A CA 1
ATOM 785 C C . ALA A 1 99 ? -1.165 19.710 15.170 1.00 97.25 99 ALA A C 1
ATOM 787 O O . ALA A 1 99 ? -1.112 19.856 13.949 1.00 97.25 99 ALA A O 1
ATOM 788 N N . ALA A 1 100 ? -1.395 20.726 16.009 1.00 94.75 100 ALA A N 1
ATOM 789 C CA . ALA A 1 100 ? -1.581 22.108 15.571 1.00 94.75 100 ALA A CA 1
ATOM 790 C C . ALA A 1 100 ? -0.309 22.682 14.934 1.00 94.75 100 ALA A C 1
ATOM 792 O O . ALA A 1 100 ? -0.378 23.244 13.842 1.00 94.75 100 ALA A O 1
ATOM 793 N N . ASP A 1 101 ? 0.849 22.476 15.566 1.00 94.44 101 ASP A N 1
ATOM 794 C CA . ASP A 1 101 ? 2.148 22.903 15.037 1.00 94.44 101 ASP A CA 1
ATOM 795 C C . ASP A 1 101 ? 2.469 22.237 13.685 1.00 94.44 101 ASP A C 1
ATOM 797 O O . ASP A 1 101 ? 2.873 22.905 12.731 1.00 94.44 101 ASP A O 1
ATOM 801 N N . ILE A 1 102 ? 2.215 20.929 13.560 1.00 97.06 102 ILE A N 1
ATOM 802 C CA . ILE A 1 102 ? 2.398 20.177 12.307 1.00 97.06 102 ILE A CA 1
ATOM 803 C C . ILE A 1 102 ? 1.464 20.688 11.210 1.00 97.06 102 ILE A C 1
ATOM 805 O O . ILE A 1 102 ? 1.913 20.886 10.080 1.00 97.06 102 ILE A O 1
ATOM 809 N N . TRP A 1 103 ? 0.184 20.912 11.524 1.00 96.06 103 TRP A N 1
ATOM 810 C CA . TRP A 1 103 ? -0.764 21.466 10.561 1.00 96.06 103 TRP A CA 1
ATOM 811 C C . TRP A 1 103 ? -0.305 22.842 10.084 1.00 96.06 103 TRP A C 1
ATOM 813 O O . TRP A 1 103 ? -0.181 23.051 8.883 1.00 96.06 103 TRP A O 1
ATOM 823 N N . GLN A 1 104 ? 0.053 23.737 11.006 1.00 93.75 104 GLN A N 1
ATOM 824 C CA . GLN A 1 104 ? 0.516 25.084 10.679 1.00 93.75 104 GLN A CA 1
ATOM 825 C C . GLN A 1 104 ? 1.762 25.080 9.779 1.00 93.75 104 GLN A C 1
ATOM 827 O O . GLN A 1 104 ? 1.845 25.874 8.844 1.00 93.75 104 GLN A O 1
ATOM 832 N N . LYS A 1 105 ? 2.737 24.203 10.045 1.00 94.38 105 LYS A N 1
ATOM 833 C CA . LYS A 1 105 ? 4.004 24.156 9.295 1.00 94.38 105 LYS A CA 1
ATOM 834 C C . LYS A 1 105 ? 3.887 23.478 7.935 1.00 94.38 105 LYS A C 1
ATOM 836 O O . LYS A 1 105 ? 4.589 23.868 7.005 1.00 94.38 105 LYS A O 1
ATOM 841 N N . TYR A 1 106 ? 3.058 22.441 7.828 1.00 96.81 106 TYR A N 1
ATOM 842 C CA . TYR A 1 106 ? 3.097 21.509 6.697 1.00 96.81 106 TYR A CA 1
ATOM 843 C C . TYR A 1 106 ? 1.764 21.379 5.951 1.00 96.81 106 TYR A C 1
ATOM 845 O O . TYR A 1 106 ? 1.629 20.484 5.117 1.00 96.81 106 TYR A O 1
ATOM 853 N N . GLN A 1 107 ? 0.801 22.276 6.200 1.00 93.69 107 GLN A N 1
ATOM 854 C CA . GLN A 1 107 ? -0.540 22.271 5.603 1.00 93.69 107 GLN A CA 1
ATOM 855 C C . GLN A 1 107 ? -0.537 21.957 4.101 1.00 93.69 107 GLN A C 1
ATOM 857 O O . GLN A 1 107 ? -1.198 21.015 3.672 1.00 93.69 107 GLN A O 1
ATOM 862 N N . THR A 1 108 ? 0.237 22.699 3.304 1.00 90.25 108 THR A N 1
ATOM 863 C CA . THR A 1 108 ? 0.278 22.534 1.842 1.00 90.25 108 THR A CA 1
ATOM 864 C C . THR A 1 108 ? 0.728 21.135 1.428 1.00 90.25 108 THR A C 1
ATOM 866 O O . THR A 1 108 ? 0.086 20.509 0.587 1.00 90.25 108 THR A O 1
ATOM 869 N N . ALA A 1 109 ? 1.798 20.615 2.037 1.00 91.44 109 ALA A N 1
ATOM 870 C CA . ALA A 1 109 ? 2.305 19.274 1.747 1.00 91.44 109 ALA A CA 1
ATOM 871 C C . ALA A 1 109 ? 1.292 18.187 2.142 1.00 91.44 109 ALA A C 1
ATOM 873 O O . ALA A 1 109 ? 1.084 17.230 1.399 1.00 91.44 109 ALA A O 1
ATOM 874 N N . ILE A 1 110 ? 0.627 18.362 3.287 1.00 94.12 110 ILE A N 1
ATOM 875 C CA . ILE A 1 110 ? -0.384 17.431 3.795 1.00 94.12 110 ILE A CA 1
ATOM 876 C C . ILE A 1 110 ? -1.621 17.409 2.890 1.00 94.12 110 ILE A C 1
ATOM 878 O O . ILE A 1 110 ? -2.088 16.326 2.546 1.00 94.12 110 ILE A O 1
ATOM 882 N N . ILE A 1 111 ? -2.137 18.575 2.484 1.00 84.44 111 ILE A N 1
ATOM 883 C CA . ILE A 1 111 ? -3.282 18.678 1.565 1.00 84.44 111 ILE A CA 1
ATOM 884 C C . ILE A 1 111 ? -2.926 18.042 0.221 1.00 84.44 111 ILE A C 1
ATOM 886 O O . ILE A 1 111 ? -3.650 17.165 -0.241 1.00 84.44 111 ILE A O 1
ATOM 890 N N . THR A 1 112 ? -1.767 18.396 -0.344 1.00 79.50 112 THR A N 1
ATOM 891 C CA . THR A 1 112 ? -1.305 17.860 -1.634 1.00 79.50 112 THR A CA 1
ATOM 892 C C . THR A 1 112 ? -1.240 16.330 -1.612 1.00 79.50 112 THR A C 1
ATOM 894 O O . THR A 1 112 ? -1.769 15.665 -2.501 1.00 79.50 112 THR A O 1
ATOM 897 N N . ALA A 1 113 ? -0.632 15.745 -0.575 1.00 75.19 113 ALA A N 1
ATOM 898 C CA . ALA A 1 113 ? -0.532 14.293 -0.444 1.00 75.19 113 ALA A CA 1
ATOM 899 C C . ALA A 1 113 ? -1.892 13.628 -0.165 1.00 75.19 113 ALA A C 1
ATOM 901 O O . ALA A 1 113 ? -2.180 12.557 -0.702 1.00 75.19 113 ALA A O 1
ATOM 902 N N . SER A 1 114 ? -2.745 14.264 0.644 1.00 80.81 114 SER A N 1
ATOM 903 C CA . SER A 1 114 ? -4.109 13.800 0.921 1.00 80.81 114 SER A CA 1
ATOM 904 C C . SER A 1 114 ? -4.938 13.713 -0.359 1.00 80.81 114 SER A C 1
ATOM 906 O O . SER A 1 114 ? -5.589 12.698 -0.591 1.00 80.81 114 SER A O 1
ATOM 908 N N . GLU A 1 115 ? -4.914 14.752 -1.192 1.00 73.50 115 GLU A N 1
ATOM 909 C CA . GLU A 1 115 ? -5.640 14.798 -2.465 1.00 73.50 115 GLU A CA 1
ATOM 910 C C . GLU A 1 115 ? -5.099 13.760 -3.449 1.00 73.50 115 GLU A C 1
ATOM 912 O O . GLU A 1 115 ? -5.867 12.982 -4.015 1.00 73.50 115 GLU A O 1
ATOM 917 N N . LYS A 1 116 ? -3.771 13.684 -3.588 1.00 71.06 116 LYS A N 1
ATOM 918 C CA . LYS A 1 116 ? -3.104 12.765 -4.517 1.00 71.06 116 LYS A CA 1
ATOM 919 C C . LYS A 1 116 ? -3.377 11.293 -4.205 1.00 71.06 116 LYS A C 1
ATOM 921 O O . LYS A 1 116 ? -3.595 10.505 -5.120 1.00 71.06 116 LYS A O 1
ATOM 926 N N . TYR A 1 117 ? -3.364 10.913 -2.928 1.00 70.81 117 TYR A N 1
ATOM 927 C CA . TYR A 1 117 ? -3.431 9.506 -2.511 1.00 70.81 117 TYR A CA 1
ATOM 928 C C . TYR A 1 117 ? -4.742 9.116 -1.819 1.00 70.81 117 TYR A C 1
ATOM 930 O O . TYR A 1 117 ? -4.902 7.966 -1.407 1.00 70.81 117 TYR A O 1
ATOM 938 N N . SER A 1 118 ? -5.689 10.053 -1.687 1.00 69.62 118 SER A N 1
ATOM 939 C CA . SER A 1 118 ? -6.955 9.866 -0.962 1.00 69.62 118 SER A CA 1
ATOM 940 C C . SER A 1 118 ? -6.772 9.406 0.496 1.00 69.62 118 SER A C 1
ATOM 942 O O . SER A 1 118 ? -7.613 8.696 1.047 1.00 69.62 118 SER A O 1
ATOM 944 N N . VAL A 1 119 ? -5.669 9.804 1.138 1.00 77.69 119 VAL A N 1
ATOM 945 C CA . VAL A 1 119 ? -5.391 9.520 2.554 1.00 77.69 119 VAL A CA 1
ATOM 946 C C . VAL A 1 119 ? -5.891 10.684 3.395 1.00 77.69 119 VAL A C 1
ATOM 948 O O . VAL A 1 119 ? -5.445 11.809 3.211 1.00 77.69 119 VAL A O 1
ATOM 951 N N . ALA A 1 120 ? -6.780 10.427 4.353 1.00 84.50 120 ALA A N 1
ATOM 952 C CA . ALA A 1 120 ? -7.363 11.494 5.162 1.00 84.50 120 ALA A CA 1
ATOM 953 C C . ALA A 1 120 ? -6.293 12.313 5.915 1.00 84.50 120 ALA A C 1
ATOM 955 O O . ALA A 1 120 ? -5.482 11.758 6.655 1.00 84.50 120 ALA A O 1
ATOM 956 N N . ILE A 1 121 ? -6.362 13.642 5.812 1.00 92.69 121 ILE A N 1
ATOM 957 C CA . ILE A 1 121 ? -5.502 14.608 6.521 1.00 92.69 121 ILE A CA 1
ATOM 958 C C . ILE A 1 121 ? -5.214 14.243 7.996 1.00 92.69 121 ILE A C 1
ATOM 960 O O . ILE A 1 121 ? -4.037 14.226 8.372 1.00 92.69 121 ILE A O 1
ATOM 964 N N . PRO A 1 122 ? -6.205 13.898 8.851 1.00 95.31 122 PRO A N 1
ATOM 965 C CA . PRO A 1 122 ? -5.924 13.554 10.247 1.00 95.31 122 PRO A CA 1
ATOM 966 C C . PRO A 1 122 ? -5.066 12.288 10.415 1.00 95.31 122 PRO A C 1
ATOM 968 O O . PRO A 1 122 ? -4.357 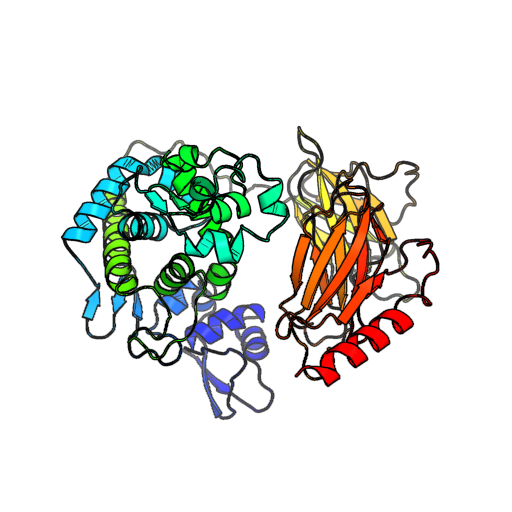12.172 11.411 1.00 95.31 122 PRO A O 1
ATOM 971 N N . VAL A 1 123 ? -5.069 11.362 9.447 1.00 93.75 123 VAL A N 1
ATOM 972 C CA . VAL A 1 123 ? -4.181 10.182 9.433 1.00 93.75 123 VAL A CA 1
ATOM 973 C C . VAL A 1 123 ? -2.731 10.606 9.197 1.00 93.75 123 VAL A C 1
ATOM 975 O O . VAL A 1 123 ? -1.832 10.131 9.895 1.00 93.75 123 VAL A O 1
ATOM 978 N N . ILE A 1 124 ? -2.503 11.517 8.246 1.00 96.06 124 ILE A N 1
ATOM 979 C CA . ILE A 1 124 ? -1.166 12.036 7.926 1.00 96.06 124 ILE A CA 1
ATOM 980 C C . ILE A 1 124 ? -0.605 12.785 9.139 1.00 96.06 124 ILE A C 1
ATOM 982 O O . ILE A 1 124 ? 0.482 12.452 9.610 1.00 96.06 124 ILE A O 1
ATOM 986 N N . ILE A 1 125 ? -1.373 13.725 9.705 1.00 98.19 125 ILE A N 1
ATOM 987 C CA . ILE A 1 125 ? -0.956 14.504 10.882 1.00 98.19 125 ILE A CA 1
ATOM 988 C C . ILE A 1 125 ? -0.642 13.580 12.063 1.00 98.19 125 ILE A C 1
ATOM 990 O O . ILE A 1 125 ? 0.437 13.683 12.645 1.00 98.19 125 ILE A O 1
ATOM 994 N N . ALA A 1 126 ? -1.545 12.651 12.401 1.00 98.06 126 ALA A N 1
ATOM 995 C CA . ALA A 1 126 ? -1.336 11.728 13.515 1.00 98.06 126 ALA A CA 1
ATOM 996 C C . ALA A 1 126 ? -0.062 10.897 13.345 1.00 98.06 126 ALA A C 1
ATOM 998 O O . ALA A 1 126 ? 0.697 10.717 14.296 1.00 98.06 126 ALA A O 1
ATOM 999 N N . THR A 1 127 ? 0.212 10.457 12.119 1.00 97.62 127 THR A N 1
ATOM 1000 C CA . THR A 1 127 ? 1.419 9.690 11.818 1.00 97.62 127 THR A CA 1
ATOM 1001 C C . THR A 1 127 ? 2.675 10.527 12.032 1.00 97.62 127 THR A C 1
ATOM 1003 O O . THR A 1 127 ? 3.561 10.082 12.760 1.00 97.62 127 THR A O 1
ATOM 1006 N N . VAL A 1 128 ? 2.724 11.764 11.522 1.00 98.50 128 VAL A N 1
ATOM 1007 C CA . VAL A 1 128 ? 3.857 12.680 11.755 1.00 98.50 128 VAL A CA 1
ATOM 1008 C C . VAL A 1 128 ? 4.075 12.937 13.252 1.00 98.50 128 VAL A C 1
ATOM 1010 O O . VAL A 1 128 ? 5.209 12.875 13.733 1.00 98.50 128 VAL A O 1
ATOM 1013 N N . VAL A 1 129 ? 3.001 13.154 14.024 1.00 98.00 129 VAL A N 1
ATOM 1014 C CA . VAL A 1 129 ? 3.103 13.323 15.486 1.00 98.00 129 VAL A CA 1
ATOM 1015 C C . VAL A 1 129 ? 3.773 12.104 16.126 1.00 98.00 129 VAL A C 1
ATOM 1017 O O . VAL A 1 129 ? 4.690 12.245 16.940 1.00 98.00 129 VAL A O 1
ATOM 1020 N N . THR A 1 130 ? 3.330 10.897 15.770 1.00 96.19 130 THR A N 1
ATOM 1021 C CA . THR A 1 130 ? 3.809 9.670 16.420 1.00 96.19 130 THR A CA 1
ATOM 1022 C C . THR A 1 130 ? 5.196 9.215 16.000 1.00 96.19 130 THR A C 1
ATOM 1024 O O . THR A 1 130 ? 5.894 8.610 16.821 1.00 96.19 130 THR A O 1
ATOM 1027 N N . GLU A 1 131 ? 5.574 9.484 14.754 1.00 95.44 131 GLU A N 1
ATOM 1028 C CA . GLU A 1 131 ? 6.814 8.989 14.164 1.00 95.44 131 GLU A CA 1
ATOM 1029 C C . GLU A 1 131 ? 7.987 9.932 14.429 1.00 95.44 131 GLU A C 1
ATOM 1031 O O . GLU A 1 131 ? 9.063 9.462 14.799 1.00 95.44 131 GLU A O 1
ATOM 1036 N N . SER A 1 132 ? 7.789 11.251 14.334 1.00 96.50 132 SER A N 1
ATOM 1037 C CA . SER A 1 132 ? 8.871 12.219 14.558 1.00 96.50 132 SER A CA 1
ATOM 1038 C C . SER A 1 132 ? 8.522 13.374 15.489 1.00 96.50 132 SER A C 1
ATOM 1040 O O . SER A 1 132 ? 9.389 14.194 15.782 1.00 96.50 132 SER A O 1
ATOM 1042 N N . SER A 1 133 ? 7.270 13.482 15.950 1.00 95.19 133 SER A N 1
ATOM 1043 C CA . SER A 1 133 ? 6.804 14.666 16.685 1.00 95.19 133 SER A CA 1
ATOM 1044 C C . SER A 1 133 ? 6.987 15.977 15.903 1.00 95.19 133 SER A C 1
ATOM 1046 O O . SER A 1 133 ? 7.143 17.033 16.509 1.00 95.19 133 SER A O 1
ATOM 1048 N N . GLY A 1 134 ? 6.962 15.909 14.566 1.00 94.31 134 GLY A N 1
ATOM 1049 C CA . GLY A 1 134 ? 7.149 17.065 13.685 1.00 94.31 134 GLY A CA 1
ATOM 1050 C C . GLY A 1 134 ? 8.610 17.388 13.354 1.00 94.31 134 GLY A C 1
ATOM 1051 O O . GLY A 1 134 ? 8.872 18.385 12.688 1.00 94.31 134 GLY A O 1
ATOM 1052 N N . ASP A 1 135 ? 9.572 16.562 13.774 1.00 95.31 135 ASP A N 1
ATOM 1053 C CA . ASP A 1 135 ? 10.977 16.746 13.410 1.00 95.31 135 ASP A CA 1
ATOM 1054 C C . ASP A 1 135 ? 11.239 16.279 11.967 1.00 95.31 135 ASP A C 1
ATOM 1056 O O . ASP A 1 135 ? 11.287 15.083 11.666 1.00 95.31 135 ASP A O 1
ATOM 1060 N N . ALA A 1 136 ? 11.415 17.237 11.053 1.00 95.06 136 ALA A N 1
ATOM 1061 C CA . ALA A 1 136 ? 11.729 16.973 9.648 1.00 95.06 136 ALA A CA 1
ATOM 1062 C C . ALA A 1 136 ? 13.149 16.423 9.429 1.00 95.06 136 ALA A C 1
ATOM 1064 O O . ALA A 1 136 ? 13.449 15.922 8.347 1.00 95.06 136 ALA A O 1
ATOM 1065 N N . LYS A 1 137 ? 14.031 16.501 10.433 1.00 93.94 137 LYS A N 1
ATOM 1066 C CA . LYS A 1 137 ? 15.396 15.956 10.399 1.00 93.94 137 LYS A CA 1
ATOM 1067 C C . LYS A 1 137 ? 15.541 14.668 11.208 1.00 93.94 137 LYS A C 1
ATOM 1069 O O . LYS A 1 137 ? 16.655 14.157 11.327 1.00 93.94 137 LYS A O 1
ATOM 1074 N N . ALA A 1 138 ? 14.434 14.109 11.699 1.00 88.75 138 ALA A N 1
ATOM 1075 C CA . ALA A 1 138 ? 14.448 12.855 12.430 1.00 88.75 138 ALA A CA 1
ATOM 1076 C C . ALA A 1 138 ? 15.095 11.740 11.596 1.00 88.75 138 ALA A C 1
ATOM 1078 O O . ALA A 1 138 ? 14.779 11.533 10.422 1.00 88.75 138 ALA A O 1
ATOM 1079 N N . TYR A 1 139 ? 15.999 10.997 12.222 1.00 90.56 139 TYR A N 1
ATOM 1080 C CA . TYR A 1 139 ? 16.772 9.941 11.584 1.00 90.56 139 TYR A CA 1
ATOM 1081 C C . TYR A 1 139 ? 16.944 8.779 12.549 1.00 90.56 139 TYR A C 1
ATOM 1083 O O . TYR A 1 139 ? 17.336 8.965 13.704 1.00 90.56 139 TYR A O 1
ATOM 1091 N N . ARG A 1 140 ? 16.714 7.562 12.062 1.00 81.69 140 ARG A N 1
ATOM 1092 C CA . ARG A 1 140 ? 16.933 6.348 12.847 1.00 81.69 140 ARG A CA 1
ATOM 1093 C C . ARG A 1 140 ? 17.515 5.257 11.971 1.00 81.69 140 ARG A C 1
ATOM 1095 O O . ARG A 1 140 ? 16.955 4.887 10.946 1.00 81.69 140 ARG A O 1
ATOM 1102 N N . HIS A 1 141 ? 18.646 4.726 12.421 1.00 85.44 141 HIS A N 1
ATOM 1103 C CA . HIS A 1 141 ? 19.357 3.655 11.742 1.00 85.44 141 HIS A CA 1
ATOM 1104 C C . HIS A 1 141 ? 18.970 2.282 12.287 1.00 85.44 141 HIS A C 1
ATOM 1106 O O . HIS A 1 141 ? 19.217 1.978 13.455 1.00 85.44 141 HIS A O 1
ATOM 1112 N N . GLU A 1 142 ? 18.472 1.419 11.405 1.00 76.94 142 GLU A N 1
ATOM 1113 C CA . GLU A 1 142 ? 18.013 0.071 11.726 1.00 76.94 142 GLU A CA 1
ATOM 1114 C C . GLU A 1 142 ? 19.031 -0.974 11.243 1.00 76.94 142 GLU A C 1
ATOM 1116 O O . GLU A 1 142 ? 18.887 -1.620 10.205 1.00 76.94 142 GLU A O 1
ATOM 1121 N N . ALA A 1 143 ? 20.098 -1.183 12.020 1.00 71.94 143 ALA A N 1
ATOM 1122 C CA . ALA A 1 143 ? 21.202 -2.075 11.633 1.00 71.94 143 ALA A CA 1
ATOM 1123 C C . ALA A 1 143 ? 20.754 -3.523 11.336 1.00 71.94 143 ALA A C 1
ATOM 1125 O O . ALA A 1 143 ? 21.370 -4.233 10.535 1.00 71.94 143 ALA A O 1
ATOM 1126 N N . ALA A 1 144 ? 19.698 -3.988 12.011 1.00 67.88 144 ALA A N 1
ATOM 1127 C CA . ALA A 1 144 ? 19.113 -5.304 11.773 1.00 67.88 144 ALA A CA 1
ATOM 1128 C C . ALA A 1 144 ? 18.358 -5.371 10.437 1.00 67.88 144 ALA A C 1
ATOM 1130 O O . ALA A 1 144 ? 18.378 -6.419 9.791 1.00 67.88 144 ALA A O 1
ATOM 1131 N N . PHE A 1 145 ? 17.764 -4.258 9.997 1.00 73.19 145 PHE A N 1
ATOM 1132 C CA . PHE A 1 145 ? 17.051 -4.154 8.727 1.00 73.19 145 PHE A CA 1
ATOM 1133 C C . PHE A 1 145 ? 17.992 -4.408 7.551 1.00 73.19 145 PHE A C 1
ATOM 1135 O O . PHE A 1 145 ? 17.686 -5.231 6.692 1.00 73.19 145 PHE A O 1
ATOM 1142 N N . TYR A 1 146 ? 19.191 -3.810 7.576 1.00 69.62 146 TYR A N 1
ATOM 1143 C CA . TYR A 1 146 ? 20.210 -4.061 6.554 1.00 69.62 146 TYR A CA 1
ATOM 1144 C C . TYR A 1 146 ? 20.514 -5.555 6.413 1.00 69.62 146 TYR A C 1
ATOM 1146 O O . TYR A 1 146 ? 20.484 -6.111 5.318 1.00 69.62 146 TYR A O 1
ATOM 1154 N N . ARG A 1 147 ? 20.776 -6.236 7.535 1.00 73.25 147 ARG A N 1
ATOM 1155 C CA . ARG A 1 147 ? 21.109 -7.667 7.523 1.00 73.25 147 ARG A CA 1
ATOM 1156 C C . ARG A 1 147 ? 19.959 -8.532 7.015 1.00 73.25 147 ARG A C 1
ATOM 1158 O O . ARG A 1 147 ? 20.231 -9.542 6.374 1.00 73.25 147 ARG A O 1
ATOM 1165 N N . ARG A 1 148 ? 18.721 -8.159 7.345 1.00 63.25 148 ARG A N 1
ATOM 1166 C CA . ARG A 1 148 ? 17.524 -8.960 7.081 1.00 63.25 148 ARG A CA 1
ATOM 1167 C C . ARG A 1 148 ? 16.975 -8.773 5.668 1.00 63.25 148 ARG A C 1
ATOM 1169 O O . ARG A 1 148 ? 16.529 -9.756 5.095 1.00 63.25 148 ARG A O 1
ATOM 1176 N N . TYR A 1 149 ? 17.029 -7.557 5.127 1.00 65.62 149 TYR A N 1
ATOM 1177 C CA . TYR A 1 149 ? 16.309 -7.203 3.898 1.00 65.62 149 TYR A CA 1
ATOM 1178 C C . TYR A 1 149 ? 17.189 -6.631 2.779 1.00 65.62 149 TYR A C 1
ATOM 1180 O O . TYR A 1 149 ? 16.736 -6.566 1.647 1.00 65.62 149 TYR A O 1
ATOM 1188 N N . ILE A 1 150 ? 18.433 -6.224 3.064 1.00 70.75 150 ILE A N 1
ATOM 1189 C CA . ILE A 1 150 ? 19.275 -5.502 2.089 1.00 70.75 150 ILE A CA 1
ATOM 1190 C C . ILE A 1 150 ? 20.539 -6.292 1.728 1.00 70.75 150 ILE A C 1
ATOM 1192 O O . ILE A 1 150 ? 20.830 -6.500 0.561 1.00 70.75 150 ILE A O 1
ATOM 1196 N N . LYS A 1 151 ? 21.291 -6.796 2.715 1.00 73.50 151 LYS A N 1
ATOM 1197 C CA . LYS A 1 151 ? 22.635 -7.385 2.528 1.00 73.50 151 LYS A CA 1
ATOM 1198 C C . LYS A 1 151 ? 22.701 -8.502 1.473 1.00 73.50 151 LYS A C 1
ATOM 1200 O O . LYS A 1 151 ? 23.738 -8.690 0.843 1.00 73.50 151 LYS A O 1
ATOM 1205 N N . LYS A 1 152 ? 21.645 -9.309 1.364 1.00 76.31 152 LYS A N 1
ATOM 1206 C CA . LYS A 1 152 ? 21.577 -10.455 0.441 1.00 76.31 152 LYS A CA 1
ATOM 1207 C C . LYS A 1 152 ? 20.685 -10.202 -0.775 1.00 76.31 152 LYS A C 1
ATOM 1209 O O . LYS A 1 152 ? 20.678 -11.039 -1.664 1.00 76.31 152 LYS A O 1
ATOM 1214 N N . ASN A 1 153 ? 19.988 -9.073 -0.798 1.00 71.38 153 ASN A N 1
ATOM 1215 C CA . ASN A 1 153 ? 19.074 -8.681 -1.857 1.00 71.38 153 ASN A CA 1
ATOM 1216 C C . ASN A 1 153 ? 19.907 -8.060 -3.003 1.00 71.38 153 ASN A C 1
ATOM 1218 O O . ASN A 1 153 ? 20.607 -7.067 -2.803 1.00 71.38 153 ASN A O 1
ATOM 1222 N N . ALA A 1 154 ? 19.939 -8.733 -4.154 1.00 74.00 154 ALA A N 1
ATOM 1223 C CA . ALA A 1 154 ? 20.642 -8.334 -5.367 1.00 74.00 154 ALA A CA 1
ATOM 1224 C C . ALA A 1 154 ? 20.151 -6.997 -5.963 1.00 74.00 154 ALA A C 1
ATOM 1226 O O . ALA A 1 154 ? 20.971 -6.246 -6.482 1.00 74.00 154 ALA A O 1
ATOM 1227 N N . PHE A 1 155 ? 18.892 -6.603 -5.766 1.00 71.81 155 PHE A N 1
ATOM 1228 C CA . PHE A 1 155 ? 18.360 -5.318 -6.232 1.00 71.81 155 PHE A CA 1
ATOM 1229 C C . PHE A 1 155 ? 19.043 -4.190 -5.477 1.00 71.81 155 PHE A C 1
ATOM 1231 O O . PHE A 1 155 ? 19.561 -3.235 -6.057 1.00 71.81 155 PHE A O 1
ATOM 1238 N N . TRP A 1 156 ? 19.134 -4.343 -4.155 1.00 75.31 156 TRP A N 1
ATOM 1239 C CA . TRP A 1 156 ? 19.848 -3.402 -3.317 1.00 75.31 156 TRP A CA 1
ATOM 1240 C C . TRP A 1 156 ? 21.338 -3.375 -3.623 1.00 75.31 156 TRP A C 1
ATOM 1242 O O . TRP A 1 156 ? 21.903 -2.300 -3.478 1.00 75.31 156 TRP A O 1
ATOM 1252 N N . LYS A 1 157 ? 21.970 -4.473 -4.073 1.00 79.56 157 LYS A N 1
ATOM 1253 C CA . LYS A 1 157 ? 23.395 -4.469 -4.468 1.00 79.56 157 LYS A CA 1
ATOM 1254 C C . LYS A 1 157 ? 23.680 -3.520 -5.632 1.00 79.56 157 LYS A C 1
ATOM 1256 O O . LYS A 1 157 ? 24.734 -2.883 -5.629 1.00 79.56 157 LYS A O 1
ATOM 1261 N N . ASN A 1 158 ? 22.726 -3.396 -6.552 1.00 75.56 158 ASN A N 1
ATOM 1262 C CA . ASN A 1 158 ? 22.833 -2.555 -7.745 1.00 75.56 158 ASN A CA 1
ATOM 1263 C C . ASN A 1 158 ? 22.308 -1.127 -7.517 1.00 75.56 158 ASN A C 1
ATOM 1265 O O . ASN A 1 158 ? 22.484 -0.246 -8.358 1.00 75.56 158 ASN A O 1
ATOM 1269 N N . ASN A 1 159 ? 21.729 -0.851 -6.345 1.00 76.69 159 ASN A N 1
ATOM 1270 C CA . ASN A 1 159 ? 21.304 0.492 -5.978 1.00 76.69 159 ASN A CA 1
ATOM 1271 C C . ASN A 1 159 ? 22.520 1.438 -5.816 1.00 76.69 159 ASN A C 1
ATOM 1273 O O . ASN A 1 159 ? 23.484 1.081 -5.125 1.00 76.69 159 ASN A O 1
ATOM 1277 N N . PRO A 1 160 ? 22.467 2.684 -6.340 1.00 77.06 160 PRO A N 1
ATOM 1278 C CA . PRO A 1 160 ? 23.555 3.663 -6.222 1.00 77.06 160 PRO A CA 1
ATOM 1279 C C . PRO A 1 160 ? 24.048 3.914 -4.789 1.00 77.06 160 PRO A C 1
ATOM 1281 O O . PRO A 1 160 ? 25.193 4.318 -4.576 1.00 77.06 160 PRO A O 1
ATOM 1284 N N . TYR A 1 161 ? 23.203 3.658 -3.788 1.00 78.69 161 TYR A N 1
ATOM 1285 C CA . TYR A 1 161 ? 23.495 3.893 -2.379 1.00 78.69 161 TYR A CA 1
ATOM 1286 C C . TYR A 1 161 ? 23.842 2.615 -1.594 1.00 78.69 161 TYR A C 1
ATOM 1288 O O . TYR A 1 161 ? 24.058 2.701 -0.384 1.00 78.69 161 TYR A O 1
ATOM 1296 N N . TYR A 1 162 ? 23.982 1.449 -2.243 1.00 78.62 162 TYR A N 1
ATOM 1297 C CA . TYR A 1 162 ? 24.340 0.179 -1.587 1.00 78.62 162 TYR A CA 1
ATOM 1298 C C . TYR A 1 162 ? 25.617 0.261 -0.750 1.00 78.62 162 TYR A C 1
ATOM 1300 O O . TYR A 1 162 ? 25.688 -0.232 0.378 1.00 78.62 162 TYR A O 1
ATOM 1308 N N . LYS A 1 163 ? 26.629 0.953 -1.289 1.00 78.81 163 LYS A N 1
ATOM 1309 C CA . LYS A 1 163 ? 27.925 1.175 -0.627 1.00 78.81 163 LYS A CA 1
ATOM 1310 C C . LYS A 1 163 ? 27.816 2.050 0.627 1.00 78.81 163 LYS A C 1
ATOM 1312 O O . LYS A 1 163 ? 28.781 2.161 1.378 1.00 78.81 163 LYS A O 1
ATOM 1317 N N . ALA A 1 164 ? 26.649 2.636 0.883 1.00 77.94 164 ALA A N 1
ATOM 1318 C CA . ALA A 1 164 ? 26.325 3.356 2.100 1.00 77.94 164 ALA A CA 1
ATOM 1319 C C . ALA A 1 164 ? 25.177 2.649 2.848 1.00 77.94 164 ALA A C 1
ATOM 1321 O O . ALA A 1 164 ? 24.078 3.195 2.962 1.00 77.94 164 ALA A O 1
ATOM 1322 N N . PRO A 1 165 ? 25.421 1.453 3.420 1.00 75.81 165 PRO A N 1
ATOM 1323 C CA . PRO A 1 165 ? 24.375 0.585 3.965 1.00 75.81 165 PRO A CA 1
ATOM 1324 C C . PRO A 1 165 ? 23.550 1.261 5.060 1.00 75.81 165 PRO A C 1
ATOM 1326 O O . PRO A 1 165 ? 22.346 1.047 5.139 1.00 75.81 165 PRO A O 1
ATOM 1329 N N . ARG A 1 166 ? 24.176 2.143 5.854 1.00 78.81 166 ARG A N 1
ATOM 1330 C CA . ARG A 1 166 ? 23.469 2.925 6.875 1.00 78.81 166 ARG A CA 1
ATOM 1331 C C . ARG A 1 166 ? 22.425 3.857 6.267 1.00 78.81 166 ARG A C 1
ATOM 1333 O O . ARG A 1 166 ? 21.392 4.044 6.889 1.00 78.81 166 ARG A O 1
ATOM 1340 N N . ARG A 1 167 ? 22.668 4.429 5.083 1.00 81.56 167 ARG A N 1
ATOM 1341 C CA . ARG A 1 167 ? 21.724 5.354 4.439 1.00 81.56 167 ARG A CA 1
ATOM 1342 C C . ARG A 1 167 ? 20.476 4.614 3.963 1.00 81.56 167 ARG A C 1
ATOM 1344 O O . ARG A 1 167 ? 19.359 5.029 4.226 1.00 81.56 167 ARG A O 1
ATOM 1351 N N . ILE A 1 168 ? 20.653 3.454 3.339 1.00 81.50 168 ILE A N 1
ATOM 1352 C CA . ILE A 1 168 ? 19.517 2.689 2.812 1.00 81.50 168 ILE A CA 1
ATOM 1353 C C . ILE A 1 168 ? 18.790 1.851 3.872 1.00 81.50 168 ILE A C 1
ATOM 1355 O O . ILE A 1 168 ? 17.648 1.463 3.660 1.00 81.50 168 ILE A O 1
ATOM 1359 N N . SER A 1 169 ? 19.401 1.603 5.037 1.00 80.94 169 SER A N 1
ATOM 1360 C CA . SER A 1 169 ? 18.778 0.900 6.168 1.00 80.94 169 SER A CA 1
ATOM 1361 C C . SER A 1 169 ? 18.316 1.833 7.293 1.00 80.94 169 SER A C 1
ATOM 1363 O O . SER A 1 169 ? 18.418 1.478 8.472 1.00 80.94 169 SER A O 1
ATOM 1365 N N . SER A 1 170 ? 17.855 3.032 6.944 1.00 81.31 170 SER A N 1
ATOM 1366 C CA . SER A 1 170 ? 17.387 4.032 7.906 1.00 81.31 170 SER A CA 1
ATOM 1367 C C . SER A 1 170 ? 16.015 4.585 7.548 1.00 81.31 170 SER A C 1
ATOM 1369 O O . SER A 1 170 ? 15.616 4.580 6.380 1.00 81.31 170 SER A O 1
ATOM 1371 N N . SER A 1 171 ? 15.316 5.071 8.573 1.00 91.50 171 SER A N 1
ATOM 1372 C CA . SER A 1 171 ? 14.108 5.876 8.446 1.00 91.50 171 SER A CA 1
ATOM 1373 C C . SER A 1 171 ? 14.416 7.366 8.537 1.00 91.50 171 SER A C 1
ATOM 1375 O O . SER A 1 171 ? 15.275 7.779 9.322 1.00 91.50 171 SER A O 1
ATOM 1377 N N . TYR A 1 172 ? 13.685 8.161 7.755 1.00 96.19 172 TYR A N 1
ATOM 1378 C CA . TYR A 1 172 ? 13.945 9.585 7.560 1.00 96.19 172 TYR A CA 1
ATOM 1379 C C . TYR A 1 172 ? 12.704 10.445 7.793 1.00 96.19 172 TYR A C 1
ATOM 1381 O O . TYR A 1 172 ? 11.582 10.049 7.468 1.00 96.19 172 TYR A O 1
ATOM 1389 N N . GLY A 1 173 ? 12.945 11.651 8.299 1.00 97.69 173 GLY A N 1
ATOM 1390 C CA . GLY A 1 173 ? 12.024 12.777 8.292 1.00 97.69 173 GLY A CA 1
ATOM 1391 C C . GLY A 1 173 ? 10.739 12.573 9.089 1.00 97.69 173 GLY A C 1
ATOM 1392 O O . GLY A 1 173 ? 10.667 11.758 10.017 1.00 97.69 173 GLY A O 1
ATOM 1393 N N . LEU A 1 174 ? 9.733 13.358 8.704 1.00 98.44 174 LEU A N 1
ATOM 1394 C CA . LEU A 1 174 ? 8.475 13.556 9.421 1.00 98.44 174 LEU A CA 1
ATOM 1395 C C . LEU A 1 174 ? 7.708 12.263 9.717 1.00 98.44 174 LEU A C 1
ATOM 1397 O O . LEU A 1 174 ? 7.208 12.065 10.818 1.00 98.44 174 LEU A O 1
ATOM 1401 N N . MET A 1 175 ? 7.616 11.371 8.740 1.00 97.50 175 MET A N 1
ATOM 1402 C CA . MET A 1 175 ? 6.838 10.140 8.838 1.00 97.50 175 MET A CA 1
ATOM 1403 C C . MET A 1 175 ? 7.701 8.916 9.167 1.00 97.50 175 MET A C 1
ATOM 1405 O O . MET A 1 175 ? 7.194 7.796 9.106 1.00 97.50 175 MET A O 1
ATOM 1409 N N . GLN A 1 176 ? 8.996 9.114 9.466 1.00 96.19 176 GLN A N 1
ATOM 1410 C CA . GLN A 1 176 ? 9.990 8.051 9.670 1.00 96.19 176 GLN A CA 1
ATOM 1411 C C . GLN A 1 176 ? 9.868 6.909 8.648 1.00 96.19 176 GLN A C 1
ATOM 1413 O O . GLN A 1 176 ? 9.959 5.728 8.991 1.00 96.19 176 GLN A O 1
ATOM 1418 N N . ILE A 1 177 ? 9.683 7.249 7.373 1.00 92.38 177 ILE A N 1
ATOM 1419 C CA . ILE A 1 177 ? 9.628 6.248 6.310 1.00 92.38 177 ILE A CA 1
ATOM 1420 C C . ILE A 1 177 ? 11.030 5.686 6.054 1.00 92.38 177 ILE A C 1
ATOM 1422 O O . ILE A 1 177 ? 12.008 6.433 5.962 1.00 92.38 177 ILE A O 1
ATOM 1426 N N . MET A 1 178 ? 11.142 4.359 5.967 1.00 88.44 178 MET A N 1
ATOM 1427 C CA . MET A 1 178 ? 12.383 3.692 5.564 1.00 88.44 178 MET A CA 1
ATOM 1428 C C . MET A 1 178 ? 12.725 4.063 4.120 1.00 88.44 178 MET A C 1
ATOM 1430 O O . MET A 1 178 ? 11.836 4.047 3.269 1.00 88.44 178 MET A O 1
ATOM 1434 N N . TYR A 1 179 ? 14.003 4.314 3.811 1.00 85.19 179 TYR A N 1
ATOM 1435 C CA . TYR A 1 179 ? 14.421 4.610 2.430 1.00 85.19 179 TYR A CA 1
ATOM 1436 C C . TYR A 1 179 ? 13.953 3.533 1.443 1.00 85.19 179 TYR A C 1
ATOM 1438 O O . TYR A 1 179 ? 13.423 3.844 0.379 1.00 85.19 179 TYR A O 1
ATOM 1446 N N . THR A 1 180 ? 14.081 2.262 1.827 1.00 77.44 180 THR A N 1
ATOM 1447 C CA . THR A 1 180 ? 13.629 1.131 1.010 1.00 77.44 180 THR A CA 1
ATOM 1448 C C . THR A 1 180 ? 12.124 1.147 0.751 1.00 77.44 180 THR A C 1
ATOM 1450 O O . THR A 1 180 ? 11.691 0.834 -0.354 1.00 77.44 180 THR A O 1
ATOM 1453 N N . THR A 1 181 ? 11.328 1.551 1.742 1.00 78.12 181 THR A N 1
ATOM 1454 C CA . THR A 1 181 ? 9.873 1.686 1.620 1.00 78.12 181 THR A CA 1
ATOM 1455 C C . THR A 1 181 ? 9.503 2.850 0.714 1.00 78.12 181 THR A C 1
ATOM 1457 O O . THR A 1 181 ? 8.683 2.665 -0.178 1.00 78.12 181 THR A O 1
ATOM 1460 N N . ALA A 1 182 ? 10.135 4.014 0.886 1.00 78.12 182 ALA A N 1
ATOM 1461 C CA . ALA A 1 182 ? 9.940 5.150 -0.009 1.00 78.12 182 ALA A CA 1
ATOM 1462 C C . ALA A 1 182 ? 10.264 4.754 -1.460 1.00 78.12 182 ALA A C 1
ATOM 1464 O O . ALA A 1 182 ? 9.482 5.019 -2.373 1.00 78.12 182 ALA A O 1
ATOM 1465 N N . TYR A 1 183 ? 11.381 4.049 -1.667 1.00 78.06 183 TYR A N 1
ATOM 1466 C CA . TYR A 1 183 ? 11.778 3.560 -2.984 1.00 78.06 183 TYR A CA 1
ATOM 1467 C C . TYR A 1 183 ? 10.732 2.610 -3.585 1.00 78.06 183 TYR A C 1
ATOM 1469 O O . TYR A 1 183 ? 10.357 2.753 -4.747 1.00 78.06 183 TYR A O 1
ATOM 1477 N N . ALA A 1 184 ? 10.193 1.678 -2.799 1.00 65.31 184 ALA A N 1
ATOM 1478 C CA . ALA A 1 184 ? 9.166 0.747 -3.269 1.00 65.31 184 ALA A CA 1
ATOM 1479 C C . ALA A 1 184 ? 7.879 1.448 -3.746 1.00 65.31 184 ALA A C 1
ATOM 1481 O O . ALA A 1 184 ? 7.195 0.927 -4.619 1.00 65.31 184 ALA A O 1
ATOM 1482 N N . VAL A 1 185 ? 7.569 2.638 -3.221 1.00 64.19 185 VAL A N 1
ATOM 1483 C CA . VAL A 1 185 ? 6.356 3.403 -3.571 1.00 64.19 185 VAL A CA 1
ATOM 1484 C C . VAL A 1 185 ? 6.607 4.530 -4.575 1.00 64.19 185 VAL A C 1
ATOM 1486 O O . VAL A 1 185 ? 5.777 5.418 -4.732 1.00 64.19 185 VAL A O 1
ATOM 1489 N N . GLY A 1 186 ? 7.746 4.490 -5.272 1.00 61.09 186 GLY A N 1
ATOM 1490 C CA . GLY A 1 186 ? 8.030 5.368 -6.412 1.00 61.09 186 GLY A CA 1
ATOM 1491 C C . GLY A 1 186 ? 9.027 6.497 -6.146 1.00 61.09 186 GLY A C 1
ATOM 1492 O O . GLY A 1 186 ? 9.420 7.184 -7.085 1.00 61.09 186 GLY A O 1
ATOM 1493 N N . PHE A 1 187 ? 9.519 6.677 -4.916 1.00 78.44 187 PHE A N 1
ATOM 1494 C CA . PHE A 1 187 ? 10.586 7.646 -4.653 1.00 78.44 187 PHE A CA 1
ATOM 1495 C C . PHE A 1 187 ? 11.899 7.206 -5.322 1.00 78.44 187 PHE A C 1
ATOM 1497 O O . PHE A 1 187 ? 12.297 6.043 -5.239 1.00 78.44 187 PHE A O 1
ATOM 1504 N N . ARG A 1 188 ? 12.593 8.121 -6.001 1.00 80.00 188 ARG A N 1
ATOM 1505 C CA . ARG A 1 188 ? 13.859 7.826 -6.707 1.00 80.00 188 ARG A CA 1
ATOM 1506 C C . ARG A 1 188 ? 15.004 8.777 -6.347 1.00 80.00 188 ARG A C 1
ATOM 1508 O O . ARG A 1 188 ? 16.061 8.707 -6.965 1.00 80.00 188 ARG A O 1
ATOM 1515 N N . GLY A 1 189 ? 14.807 9.646 -5.354 1.00 81.75 189 GLY A N 1
ATOM 1516 C CA . GLY A 1 189 ? 15.829 10.581 -4.884 1.00 81.75 189 GLY A CA 1
ATOM 1517 C C . GLY A 1 189 ? 16.897 9.937 -3.993 1.00 81.75 189 GLY A C 1
ATOM 1518 O O . GLY A 1 189 ? 16.908 8.725 -3.732 1.00 81.75 189 GLY A O 1
ATOM 1519 N N . THR A 1 190 ? 17.796 10.782 -3.495 1.00 87.06 190 THR A N 1
ATOM 1520 C CA . THR A 1 190 ? 18.766 10.411 -2.463 1.00 87.06 190 THR A CA 1
ATOM 1521 C C . THR A 1 190 ? 18.057 10.208 -1.118 1.00 87.06 190 THR A C 1
ATOM 1523 O O . THR A 1 190 ? 17.035 10.842 -0.859 1.00 87.06 190 THR A O 1
ATOM 1526 N N . PRO A 1 191 ? 18.582 9.364 -0.213 1.00 84.44 191 PRO A N 1
ATOM 1527 C CA . PRO A 1 191 ? 18.014 9.206 1.126 1.00 84.44 191 PRO A CA 1
ATOM 1528 C C . PRO A 1 191 ? 17.801 10.528 1.884 1.00 84.44 191 PRO A C 1
ATOM 1530 O O . PRO A 1 191 ? 16.830 10.664 2.619 1.00 84.44 191 PRO A O 1
ATOM 1533 N N . GLU A 1 192 ? 18.671 11.517 1.690 1.00 90.44 192 GLU A N 1
ATOM 1534 C CA . GLU A 1 192 ? 18.604 12.818 2.355 1.00 90.44 192 GLU A CA 1
ATOM 1535 C C . GLU A 1 192 ? 17.497 13.727 1.808 1.00 90.44 192 GLU A C 1
ATOM 1537 O O . GLU A 1 192 ? 17.034 14.600 2.544 1.00 90.44 192 GLU A O 1
ATOM 1542 N N . ASP A 1 193 ? 17.008 13.500 0.584 1.00 92.81 193 ASP A N 1
ATOM 1543 C CA . ASP A 1 193 ? 15.854 14.248 0.065 1.00 92.81 193 ASP A CA 1
ATOM 1544 C C . ASP A 1 193 ? 14.580 13.915 0.863 1.00 92.81 193 ASP A C 1
ATOM 1546 O O . ASP A 1 193 ? 13.661 14.725 0.926 1.00 92.81 193 ASP A O 1
ATOM 1550 N N . LEU A 1 194 ? 14.541 12.780 1.580 1.00 94.19 194 LEU A N 1
ATOM 1551 C CA . LEU A 1 194 ? 13.462 12.455 2.522 1.00 94.19 194 LEU A CA 1
ATOM 1552 C C . LEU A 1 194 ? 13.467 13.335 3.785 1.00 94.19 194 LEU A C 1
ATOM 1554 O O . LEU A 1 194 ? 12.573 13.193 4.616 1.00 94.19 194 LEU A O 1
ATOM 1558 N N . TYR A 1 195 ? 14.441 14.230 3.966 1.00 92.25 195 TYR A N 1
ATOM 1559 C CA . TYR A 1 195 ? 14.353 15.287 4.975 1.00 92.25 195 TYR A CA 1
ATOM 1560 C C . TYR A 1 195 ? 13.554 16.506 4.505 1.00 92.25 195 TYR A C 1
ATOM 1562 O O . TYR A 1 195 ? 13.319 17.413 5.310 1.00 92.25 195 TYR A O 1
ATOM 1570 N N . ASP A 1 196 ? 13.195 16.579 3.221 1.00 97.38 196 ASP A N 1
ATOM 1571 C CA . ASP A 1 196 ? 12.236 17.564 2.743 1.00 97.38 196 ASP A CA 1
ATOM 1572 C C . ASP A 1 196 ? 10.822 17.158 3.202 1.00 97.38 196 ASP A C 1
ATOM 1574 O O . ASP A 1 196 ? 10.386 16.036 2.924 1.00 97.38 196 ASP A O 1
ATOM 1578 N N . PRO A 1 197 ? 10.093 18.032 3.920 1.00 97.69 197 PRO A N 1
ATOM 1579 C CA . PRO A 1 197 ? 8.752 17.730 4.405 1.00 97.69 197 PRO A CA 1
ATOM 1580 C C . PRO A 1 197 ? 7.775 17.263 3.326 1.00 97.69 197 PRO A C 1
ATOM 1582 O O . PRO A 1 197 ? 7.019 16.326 3.574 1.00 97.69 197 PRO A O 1
ATOM 1585 N N . ALA A 1 198 ? 7.780 17.886 2.144 1.00 95.12 198 ALA A N 1
ATOM 1586 C CA . ALA A 1 198 ? 6.832 17.560 1.087 1.00 95.12 198 ALA A CA 1
ATOM 1587 C C . ALA A 1 198 ? 7.149 16.198 0.466 1.00 95.12 198 ALA A C 1
ATOM 1589 O O . ALA A 1 198 ? 6.252 15.370 0.327 1.00 95.12 198 ALA A O 1
ATOM 1590 N N . VAL A 1 199 ? 8.427 15.928 0.188 1.00 93.44 199 VAL A N 1
ATOM 1591 C CA . VAL A 1 199 ? 8.886 14.622 -0.312 1.00 93.44 199 VAL A CA 1
ATOM 1592 C C . VAL A 1 199 ? 8.595 13.511 0.702 1.00 93.44 199 VAL A C 1
ATOM 1594 O O . VAL A 1 199 ? 8.128 12.434 0.332 1.00 93.44 199 VAL A O 1
ATOM 1597 N N . ASN A 1 200 ? 8.841 13.764 1.990 1.00 98.38 200 ASN A N 1
ATOM 1598 C CA . ASN A 1 200 ? 8.622 12.780 3.046 1.00 98.38 200 ASN A CA 1
ATOM 1599 C C . ASN A 1 200 ? 7.137 12.450 3.240 1.00 98.38 200 ASN A C 1
ATOM 1601 O O . ASN A 1 200 ? 6.776 11.277 3.339 1.00 98.38 200 ASN A O 1
ATOM 1605 N N . ILE A 1 201 ? 6.287 13.483 3.269 1.00 97.75 201 ILE A N 1
ATOM 1606 C CA . ILE A 1 201 ? 4.837 13.330 3.405 1.00 97.75 201 ILE A CA 1
ATOM 1607 C C . ILE A 1 201 ? 4.248 12.635 2.172 1.00 97.75 201 ILE A C 1
ATOM 1609 O O . ILE A 1 201 ? 3.421 11.739 2.333 1.00 97.75 201 ILE A O 1
ATOM 1613 N N . ASP A 1 202 ? 4.699 12.979 0.961 1.00 92.12 202 ASP A N 1
ATOM 1614 C CA . ASP A 1 202 ? 4.272 12.310 -0.274 1.00 92.12 202 ASP A CA 1
ATOM 1615 C C . ASP A 1 202 ? 4.613 10.813 -0.241 1.00 92.12 202 ASP A C 1
ATOM 1617 O O . ASP A 1 202 ? 3.724 9.983 -0.423 1.00 92.12 202 ASP A O 1
ATOM 1621 N N . ALA A 1 203 ? 5.857 10.452 0.092 1.00 81.81 203 ALA A N 1
ATOM 1622 C CA . ALA A 1 203 ? 6.280 9.054 0.172 1.00 81.81 203 ALA A CA 1
ATOM 1623 C C . ALA A 1 203 ? 5.539 8.272 1.275 1.00 81.81 203 ALA A C 1
ATOM 1625 O O . ALA A 1 203 ? 5.140 7.124 1.070 1.00 81.81 203 ALA A O 1
ATOM 1626 N N . GLY A 1 204 ? 5.323 8.879 2.446 1.00 87.44 204 GLY A N 1
ATOM 1627 C CA . GLY A 1 204 ? 4.573 8.257 3.539 1.00 87.44 204 GLY A CA 1
ATOM 1628 C C . GLY A 1 204 ? 3.091 8.056 3.213 1.00 87.44 204 GLY A C 1
ATOM 1629 O O . GLY A 1 204 ? 2.544 6.987 3.490 1.00 87.44 204 GLY A O 1
ATOM 1630 N N . ALA A 1 205 ? 2.450 9.033 2.568 1.00 83.69 205 ALA A N 1
ATOM 1631 C CA . ALA A 1 205 ? 1.071 8.917 2.101 1.00 83.69 205 ALA A CA 1
ATOM 1632 C C . ALA A 1 205 ? 0.933 7.896 0.958 1.00 83.69 205 ALA A C 1
ATOM 1634 O O . ALA A 1 205 ? 0.007 7.082 0.982 1.00 83.69 205 ALA A O 1
ATOM 1635 N N . ALA A 1 206 ? 1.888 7.859 0.022 1.00 76.62 206 ALA A N 1
ATOM 1636 C CA . ALA A 1 206 ? 1.966 6.833 -1.014 1.00 76.62 206 ALA A CA 1
ATOM 1637 C C . ALA A 1 206 ? 2.053 5.430 -0.400 1.00 76.62 206 ALA A C 1
ATOM 1639 O O . ALA A 1 206 ? 1.342 4.523 -0.828 1.00 76.62 206 ALA A O 1
ATOM 1640 N N . TYR A 1 207 ? 2.862 5.254 0.651 1.00 77.00 207 TYR A N 1
ATOM 1641 C CA . TYR A 1 207 ? 2.951 3.990 1.382 1.00 77.00 207 TYR A CA 1
ATOM 1642 C C . TYR A 1 207 ? 1.657 3.613 2.111 1.00 77.00 207 TYR A C 1
ATOM 1644 O O . TYR A 1 207 ? 1.249 2.454 2.074 1.00 77.00 207 TYR A O 1
ATOM 1652 N N . MET A 1 208 ? 0.953 4.570 2.719 1.00 75.69 208 MET A N 1
ATOM 1653 C CA . MET A 1 208 ? -0.368 4.304 3.303 1.00 75.69 208 MET A CA 1
ATOM 1654 C C . MET A 1 208 ? -1.391 3.865 2.251 1.00 75.69 208 MET A C 1
ATOM 1656 O O . MET A 1 208 ? -2.180 2.959 2.508 1.00 75.69 208 MET A O 1
ATOM 1660 N N . ALA A 1 209 ? -1.376 4.485 1.071 1.00 64.69 209 ALA A N 1
ATOM 1661 C CA . ALA A 1 209 ? -2.289 4.147 -0.014 1.00 64.69 209 ALA A CA 1
ATOM 1662 C C . ALA A 1 209 ? -1.926 2.829 -0.720 1.00 64.69 209 ALA A C 1
ATOM 1664 O O . ALA A 1 209 ? -2.827 2.105 -1.154 1.00 64.69 209 ALA A O 1
ATOM 1665 N N . SER A 1 210 ? -0.630 2.506 -0.815 1.00 52.44 210 SER A N 1
ATOM 1666 C CA . SER A 1 210 ? -0.121 1.263 -1.408 1.00 52.44 210 SER A CA 1
ATOM 1667 C C . SER A 1 210 ? -0.217 0.070 -0.462 1.00 52.44 210 SER A C 1
ATOM 1669 O O . SER A 1 210 ? -0.255 -1.077 -0.913 1.00 52.44 210 SER A O 1
ATOM 1671 N N . ALA A 1 211 ? -0.320 0.313 0.849 1.00 51.97 211 ALA A N 1
ATOM 1672 C CA . ALA A 1 211 ? -0.592 -0.719 1.828 1.00 51.97 211 ALA A CA 1
ATOM 1673 C C . ALA A 1 211 ? -1.974 -1.329 1.550 1.00 51.97 211 ALA A C 1
ATOM 1675 O O . ALA A 1 211 ? -3.005 -0.858 2.030 1.00 51.97 211 ALA A O 1
ATOM 1676 N N . PHE A 1 212 ? -1.973 -2.444 0.815 1.00 40.88 212 PHE A N 1
ATOM 1677 C CA . PHE A 1 212 ? -3.094 -3.347 0.522 1.00 40.88 212 PHE A CA 1
ATOM 1678 C C . PHE A 1 212 ? -4.078 -3.526 1.699 1.00 40.88 212 PHE A C 1
ATOM 1680 O O . PHE A 1 212 ? -5.277 -3.718 1.514 1.00 40.88 212 PHE A O 1
ATOM 1687 N N . GLN A 1 213 ? -3.591 -3.392 2.929 1.00 43.66 213 GLN A N 1
ATOM 1688 C CA . GLN A 1 213 ? -4.331 -3.568 4.173 1.00 43.66 213 GLN A CA 1
ATOM 1689 C C . GLN A 1 213 ? -5.255 -2.398 4.539 1.00 43.66 213 GLN A C 1
ATOM 1691 O O . GLN A 1 213 ? -6.277 -2.620 5.181 1.00 43.66 213 GLN A O 1
ATOM 1696 N N . VAL A 1 214 ? -4.974 -1.170 4.093 1.00 49.47 214 VAL A N 1
ATOM 1697 C CA . VAL A 1 214 ? -5.842 -0.005 4.348 1.00 49.47 214 VAL A CA 1
ATOM 1698 C C . VAL A 1 214 ? -7.184 -0.152 3.620 1.00 49.47 214 VAL A C 1
ATOM 1700 O O . VAL A 1 214 ? -8.240 0.125 4.195 1.00 49.47 214 VAL A O 1
ATOM 1703 N N . ARG A 1 215 ? -7.163 -0.705 2.397 1.00 49.44 215 ARG A N 1
ATOM 1704 C CA . ARG A 1 215 ? -8.371 -1.017 1.613 1.00 49.44 215 ARG A CA 1
ATOM 1705 C C . ARG A 1 215 ? -9.134 -2.226 2.167 1.00 49.44 215 ARG A C 1
ATOM 1707 O O . ARG A 1 215 ? -10.358 -2.182 2.243 1.00 49.44 215 ARG A O 1
ATOM 1714 N N . GLN A 1 216 ? -8.431 -3.270 2.617 1.00 49.69 216 GLN A N 1
ATOM 1715 C CA . GLN A 1 216 ? -9.046 -4.465 3.225 1.00 49.69 216 GLN A CA 1
ATOM 1716 C C . GLN A 1 216 ? -9.716 -4.175 4.579 1.00 49.69 216 GLN A C 1
ATOM 1718 O O . GLN A 1 216 ? -10.675 -4.843 4.959 1.00 49.69 216 GLN A O 1
ATOM 1723 N N . HIS A 1 217 ? -9.239 -3.164 5.308 1.00 60.16 217 HIS A N 1
ATOM 1724 C CA . HIS A 1 217 ? -9.772 -2.789 6.617 1.00 60.16 217 HIS A CA 1
ATOM 1725 C C . HIS A 1 217 ? -10.741 -1.602 6.586 1.00 60.16 217 HIS A C 1
ATOM 1727 O O . HIS A 1 217 ? -11.060 -1.053 7.639 1.00 60.16 217 HIS A O 1
ATOM 1733 N N . GLY A 1 218 ? -11.233 -1.220 5.402 1.00 62.34 218 GLY A N 1
ATOM 1734 C CA . GLY A 1 218 ? -12.287 -0.215 5.260 1.00 62.34 218 GLY A CA 1
ATOM 1735 C C . GLY A 1 218 ? -11.898 1.172 5.772 1.00 62.34 218 GLY A C 1
ATOM 1736 O O . GLY A 1 218 ? -12.769 1.892 6.252 1.00 62.34 218 GLY A O 1
ATOM 1737 N N . TRP A 1 219 ? -10.611 1.533 5.691 1.00 73.19 219 TRP A N 1
ATOM 1738 C CA . TRP A 1 219 ? -10.077 2.812 6.180 1.00 73.19 219 TRP A CA 1
ATOM 1739 C C . TRP A 1 219 ? -10.237 3.055 7.696 1.00 73.19 219 TRP A C 1
ATOM 1741 O O . TRP A 1 219 ? -10.292 4.195 8.152 1.00 73.19 219 TRP A O 1
ATOM 1751 N N . ASP A 1 220 ? -10.283 1.984 8.492 1.00 85.62 220 ASP A N 1
ATOM 1752 C CA . ASP A 1 220 ? -10.343 2.033 9.959 1.00 85.62 220 ASP A CA 1
ATOM 1753 C C . ASP A 1 220 ? -9.056 2.637 10.577 1.00 85.62 220 ASP A C 1
ATOM 1755 O O . ASP A 1 220 ? -7.992 2.014 10.483 1.00 85.62 220 ASP A O 1
ATOM 1759 N N . PRO A 1 221 ? -9.099 3.829 11.210 1.00 90.62 221 PRO A N 1
ATOM 1760 C CA . PRO A 1 221 ? -7.884 4.572 11.547 1.00 90.62 221 PRO A CA 1
ATOM 1761 C C . PRO A 1 221 ? -6.918 3.853 12.512 1.00 90.62 221 PRO A C 1
ATOM 1763 O O . PRO A 1 221 ? -5.730 3.789 12.188 1.00 90.62 221 PRO A O 1
ATOM 1766 N N . PRO A 1 222 ? -7.352 3.226 13.630 1.00 92.44 222 PRO A N 1
ATOM 1767 C CA . PRO A 1 222 ? -6.461 2.389 14.441 1.00 92.44 222 PRO A CA 1
ATOM 1768 C C . PRO A 1 222 ? -5.782 1.253 13.663 1.00 92.44 222 PRO A C 1
ATOM 1770 O O . PRO A 1 222 ? -4.624 0.933 13.932 1.00 92.44 222 PRO A O 1
ATOM 1773 N N . LYS A 1 223 ? -6.456 0.657 12.670 1.00 86.94 223 LYS A N 1
ATOM 1774 C CA . LYS A 1 223 ? -5.857 -0.389 11.824 1.00 86.94 223 LYS A CA 1
ATOM 1775 C C . LYS A 1 223 ? -4.831 0.188 10.852 1.00 86.94 223 LYS A C 1
ATOM 1777 O O . LYS A 1 223 ? -3.785 -0.429 10.665 1.00 86.94 223 LYS A O 1
ATOM 1782 N N . ILE A 1 224 ? -5.082 1.373 10.290 1.00 85.56 224 ILE A N 1
ATOM 1783 C CA . ILE A 1 224 ? -4.095 2.101 9.473 1.00 85.56 224 ILE A CA 1
ATOM 1784 C C . ILE A 1 224 ? -2.834 2.376 10.298 1.00 85.56 224 ILE A C 1
ATOM 1786 O O . ILE A 1 224 ? -1.733 2.056 9.853 1.00 85.56 224 ILE A O 1
ATOM 1790 N N . ALA A 1 225 ? -2.994 2.892 11.519 1.00 91.38 225 ALA A N 1
ATOM 1791 C CA . ALA A 1 225 ? -1.883 3.166 12.426 1.00 91.38 225 ALA A CA 1
ATOM 1792 C C . ALA A 1 225 ? -1.056 1.901 12.721 1.00 91.38 225 ALA A C 1
ATOM 1794 O O . ALA A 1 225 ? 0.170 1.911 12.613 1.00 91.38 225 ALA A O 1
ATOM 1795 N N . CYS A 1 226 ? -1.713 0.772 13.013 1.00 86.75 226 CYS A N 1
ATOM 1796 C CA . CYS A 1 226 ? -1.020 -0.505 13.200 1.00 86.75 226 CYS A CA 1
ATOM 1797 C C . CYS A 1 226 ? -0.293 -0.981 11.937 1.00 86.75 226 CYS A C 1
ATOM 1799 O O . CYS A 1 226 ? 0.852 -1.424 12.030 1.00 86.75 226 CYS A O 1
ATOM 1801 N N . ALA A 1 227 ? -0.929 -0.892 10.766 1.00 78.62 227 ALA A N 1
ATOM 1802 C CA . ALA A 1 227 ? -0.319 -1.298 9.503 1.00 78.62 227 ALA A CA 1
ATOM 1803 C C . ALA A 1 227 ? 0.929 -0.466 9.191 1.00 78.62 227 ALA A C 1
ATOM 1805 O O . ALA A 1 227 ? 1.966 -1.031 8.847 1.00 78.62 227 ALA A O 1
ATOM 1806 N N . TYR A 1 228 ? 0.850 0.852 9.379 1.00 83.00 228 TYR A N 1
ATOM 1807 C CA . TYR A 1 228 ? 1.976 1.753 9.167 1.00 83.00 228 TYR A CA 1
ATOM 1808 C C . TYR A 1 228 ? 3.129 1.434 10.128 1.00 83.00 228 TYR A C 1
ATOM 1810 O O . TYR A 1 228 ? 4.266 1.251 9.702 1.00 83.00 228 TYR A O 1
ATOM 1818 N N . ASN A 1 229 ? 2.824 1.262 11.417 1.00 86.31 229 ASN A N 1
ATOM 1819 C CA . ASN A 1 229 ? 3.830 1.026 12.447 1.00 86.31 229 ASN A CA 1
ATOM 1820 C C . ASN A 1 229 ? 4.495 -0.359 12.384 1.00 86.31 229 ASN A C 1
ATOM 1822 O O . ASN A 1 229 ? 5.675 -0.495 12.698 1.00 86.31 229 ASN A O 1
ATOM 1826 N N . ALA A 1 230 ? 3.742 -1.402 12.032 1.00 74.00 230 ALA A N 1
ATOM 1827 C CA . ALA A 1 230 ? 4.202 -2.790 12.112 1.00 74.00 230 ALA A CA 1
ATOM 1828 C C . ALA A 1 230 ? 4.396 -3.470 10.746 1.00 74.00 230 ALA A C 1
ATOM 1830 O O . ALA A 1 230 ? 4.671 -4.680 10.689 1.00 74.00 230 ALA A O 1
ATOM 1831 N N . GLY A 1 231 ? 4.183 -2.723 9.660 1.00 66.81 231 GLY A N 1
ATOM 1832 C CA . GLY A 1 231 ? 4.131 -3.206 8.280 1.00 66.81 231 GLY A CA 1
ATOM 1833 C C . GLY A 1 231 ? 2.885 -4.033 7.954 1.00 66.81 231 GLY A C 1
ATOM 1834 O O . GLY A 1 231 ? 2.668 -4.380 6.798 1.00 66.81 231 GLY A O 1
ATOM 1835 N N . SER A 1 232 ? 2.077 -4.398 8.961 1.00 65.50 232 SER A N 1
ATOM 1836 C CA . SER A 1 232 ? 0.796 -5.072 8.758 1.00 65.50 232 SER A CA 1
ATOM 1837 C C . SER A 1 232 ? -0.091 -5.102 10.007 1.00 65.50 232 SER A C 1
ATOM 1839 O O . SER A 1 232 ? 0.424 -5.114 11.125 1.00 65.50 232 SER A O 1
ATOM 1841 N N . VAL A 1 233 ? -1.408 -5.215 9.828 1.00 72.00 233 VAL A N 1
ATOM 1842 C CA . VAL A 1 233 ? -2.370 -5.526 10.890 1.00 72.00 233 VAL A CA 1
ATOM 1843 C C . VAL A 1 233 ? -2.298 -7.018 11.198 1.00 72.00 233 VAL A C 1
ATOM 1845 O O . VAL A 1 233 ? -2.703 -7.862 10.402 1.00 72.00 233 VAL A O 1
ATOM 1848 N N . ARG A 1 234 ? -1.766 -7.364 12.372 1.00 77.88 234 ARG A N 1
ATOM 1849 C CA . ARG A 1 234 ? -1.637 -8.757 12.829 1.00 77.88 234 ARG A CA 1
ATOM 1850 C C . ARG A 1 234 ? -2.328 -8.938 14.176 1.00 77.88 234 ARG A C 1
ATOM 1852 O O . ARG A 1 234 ? -2.197 -8.052 15.021 1.00 77.88 234 ARG A O 1
ATOM 1859 N N . PRO A 1 235 ? -3.042 -10.052 14.408 1.00 80.25 235 PRO A N 1
ATOM 1860 C CA . PRO A 1 235 ? -3.610 -10.337 15.720 1.00 80.25 235 PRO A CA 1
ATOM 1861 C C . PRO A 1 235 ? -2.511 -10.545 16.766 1.00 80.25 235 PRO A C 1
ATOM 1863 O O . PRO A 1 235 ? -1.449 -11.093 16.475 1.00 80.25 235 PRO A O 1
ATOM 1866 N N . THR A 1 236 ? -2.771 -10.113 17.998 1.00 81.38 236 THR A N 1
ATOM 1867 C CA . THR A 1 236 ? -1.919 -10.398 19.158 1.00 81.38 236 THR A CA 1
ATOM 1868 C C . THR A 1 236 ? -2.746 -10.479 20.437 1.00 81.38 236 THR A C 1
ATOM 1870 O O . THR A 1 236 ? -3.724 -9.755 20.604 1.00 81.38 236 THR A O 1
ATOM 1873 N N . ALA A 1 237 ? -2.318 -11.323 21.374 1.00 86.56 237 ALA A N 1
ATOM 1874 C CA . ALA A 1 237 ? -2.860 -11.370 22.733 1.00 86.56 237 ALA A CA 1
ATOM 1875 C C . ALA A 1 237 ? -2.065 -10.490 23.722 1.00 86.56 237 ALA A C 1
ATOM 1877 O O . ALA A 1 237 ? -2.398 -10.420 24.900 1.00 86.56 237 ALA A O 1
ATOM 1878 N N . GLN A 1 238 ? -0.997 -9.829 23.261 1.00 86.69 238 GLN A N 1
ATOM 1879 C CA . GLN A 1 238 ? -0.042 -9.110 24.117 1.00 86.69 238 GLN A CA 1
ATOM 1880 C C . GLN A 1 238 ? -0.530 -7.724 24.560 1.00 86.69 238 GLN A C 1
ATOM 1882 O O . GLN A 1 238 ? 0.099 -7.092 25.404 1.00 86.69 238 GLN A O 1
ATOM 1887 N N . ASN A 1 239 ? -1.624 -7.220 23.986 1.00 90.44 239 ASN A N 1
ATOM 1888 C CA . ASN A 1 239 ? -2.204 -5.935 24.357 1.00 90.44 239 ASN A CA 1
ATOM 1889 C C . ASN A 1 239 ? -3.732 -5.959 24.246 1.00 90.44 239 ASN A C 1
ATOM 1891 O O . ASN A 1 239 ? -4.333 -6.861 23.663 1.00 90.44 239 ASN A O 1
ATOM 1895 N N . ARG A 1 240 ? -4.366 -4.930 24.810 1.00 92.31 240 ARG A N 1
ATOM 1896 C CA . ARG A 1 240 ? -5.828 -4.832 24.877 1.00 92.31 240 ARG A CA 1
ATOM 1897 C C . ARG A 1 240 ? -6.487 -4.477 23.543 1.00 92.31 240 ARG A C 1
ATOM 1899 O O . ARG A 1 240 ? -7.674 -4.743 23.394 1.00 92.31 240 ARG A O 1
ATOM 1906 N N . TRP A 1 241 ? -5.754 -3.913 22.588 1.00 92.19 241 TRP A N 1
ATOM 1907 C CA . TRP A 1 241 ? -6.267 -3.607 21.249 1.00 92.19 241 TRP A CA 1
ATOM 1908 C C . TRP A 1 241 ? -6.418 -4.853 20.374 1.00 92.19 241 TRP A C 1
ATOM 1910 O O . TRP A 1 241 ? -7.178 -4.832 19.413 1.00 92.19 241 TRP A O 1
ATOM 1920 N N . GLY A 1 242 ? -5.712 -5.941 20.698 1.00 87.00 242 GLY A N 1
ATOM 1921 C CA . GLY A 1 242 ? -5.733 -7.174 19.911 1.00 87.00 242 GLY A CA 1
ATOM 1922 C C . GLY A 1 242 ? -4.920 -7.101 18.615 1.00 87.00 242 GLY A C 1
ATOM 1923 O O . GLY A 1 242 ? -4.873 -8.081 17.875 1.00 87.00 242 GLY A O 1
ATOM 1924 N N . MET A 1 243 ? -4.269 -5.965 18.337 1.00 88.88 243 MET A N 1
ATOM 1925 C CA . MET A 1 243 ? -3.456 -5.707 17.142 1.00 88.88 243 MET A CA 1
ATOM 1926 C C . MET A 1 243 ? -1.986 -5.546 17.519 1.00 88.88 243 MET A C 1
ATOM 1928 O O . MET A 1 243 ? -1.669 -4.877 18.500 1.00 88.88 243 MET A O 1
ATOM 1932 N N . TYR A 1 244 ? -1.072 -6.159 16.770 1.00 82.50 244 TYR A N 1
ATOM 1933 C CA . TYR A 1 244 ? 0.363 -5.989 16.987 1.00 82.50 244 TYR A CA 1
ATOM 1934 C C . TYR A 1 244 ? 0.820 -4.598 16.529 1.00 82.50 244 TYR A C 1
ATOM 1936 O O . TYR A 1 244 ? 0.573 -4.202 15.393 1.00 82.50 244 TYR A O 1
ATOM 1944 N N . TYR A 1 245 ? 1.531 -3.892 17.407 1.00 86.06 245 TYR A N 1
ATOM 1945 C CA . TYR A 1 245 ? 2.218 -2.627 17.148 1.00 86.06 245 TYR A CA 1
ATOM 1946 C C . TYR A 1 245 ? 3.352 -2.451 18.172 1.00 86.06 245 TYR A C 1
ATOM 1948 O O . TYR A 1 245 ? 3.355 -3.092 19.227 1.00 86.06 245 TYR A O 1
ATOM 1956 N N . HIS A 1 246 ? 4.326 -1.594 17.874 1.00 82.38 246 HIS A N 1
ATOM 1957 C CA . HIS A 1 246 ? 5.404 -1.256 18.802 1.00 82.38 246 HIS A CA 1
ATOM 1958 C C . HIS A 1 246 ? 4.855 -0.546 20.051 1.00 82.38 246 HIS A C 1
ATOM 1960 O O . HIS A 1 246 ? 3.979 0.307 19.917 1.00 82.38 246 HIS A O 1
ATOM 1966 N N . PRO A 1 247 ? 5.359 -0.844 21.263 1.00 86.12 247 PRO A N 1
ATOM 1967 C CA . PRO A 1 247 ? 4.759 -0.396 22.521 1.00 86.12 247 PRO A CA 1
ATOM 1968 C C . PRO A 1 247 ? 4.331 1.079 22.542 1.00 86.12 247 PRO A C 1
ATOM 1970 O O . PRO A 1 247 ? 5.094 1.976 22.180 1.00 86.12 247 PRO A O 1
ATOM 1973 N N . GLY A 1 248 ? 3.086 1.322 22.958 1.00 85.62 248 GLY A N 1
ATOM 1974 C CA . GLY A 1 248 ? 2.517 2.664 23.090 1.00 85.62 248 GLY A CA 1
ATOM 1975 C C . GLY A 1 248 ? 2.257 3.409 21.776 1.00 85.62 248 GLY A C 1
ATOM 1976 O O . GLY A 1 248 ? 2.050 4.616 21.817 1.00 85.62 248 GLY A O 1
ATOM 1977 N N . HIS A 1 249 ? 2.302 2.768 20.599 1.00 92.38 249 HIS A N 1
ATOM 1978 C CA . HIS A 1 249 ? 2.024 3.469 19.336 1.00 92.38 249 HIS A CA 1
ATOM 1979 C C . HIS A 1 249 ? 0.577 3.996 19.263 1.00 92.38 249 HIS A C 1
ATOM 1981 O O . HIS A 1 249 ? 0.390 5.203 19.131 1.00 92.38 249 HIS A O 1
ATOM 1987 N N . LEU A 1 250 ? -0.443 3.141 19.434 1.00 94.44 250 LEU A N 1
ATOM 1988 C CA . LEU A 1 250 ? -1.852 3.573 19.372 1.00 94.44 250 LEU A CA 1
ATOM 1989 C C . LEU A 1 250 ? -2.238 4.578 20.465 1.00 94.44 250 LEU A C 1
ATOM 1991 O O . LEU A 1 250 ? -3.032 5.481 20.212 1.00 94.44 250 LEU A O 1
ATOM 1995 N N . ASP A 1 251 ? -1.632 4.467 21.648 1.00 91.44 251 ASP A N 1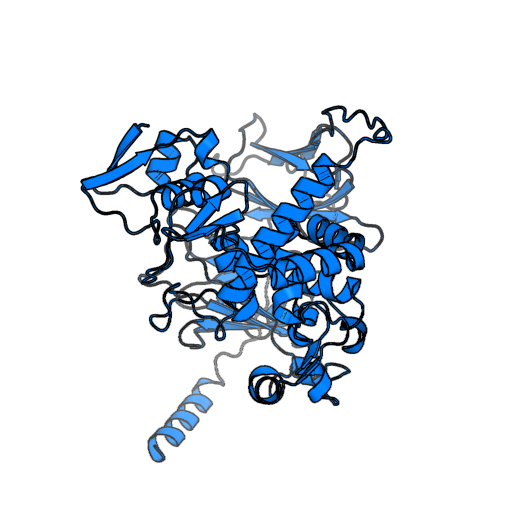
ATOM 1996 C CA . ASP A 1 251 ? -1.883 5.378 22.774 1.00 91.44 251 ASP A CA 1
ATOM 1997 C C . ASP A 1 251 ? -1.413 6.813 22.478 1.00 91.44 251 ASP A C 1
ATOM 1999 O O . ASP A 1 251 ? -1.896 7.769 23.082 1.00 91.44 251 ASP A O 1
ATOM 2003 N N . ARG A 1 252 ? -0.475 6.968 21.534 1.00 94.75 252 ARG A N 1
ATOM 2004 C CA . ARG A 1 252 ? -0.037 8.263 21.000 1.00 94.75 252 ARG A CA 1
ATOM 2005 C C . ARG A 1 252 ? -0.849 8.648 19.771 1.00 94.75 252 ARG A C 1
ATOM 2007 O O . ARG A 1 252 ? -1.314 9.774 19.676 1.00 94.75 252 ARG A O 1
A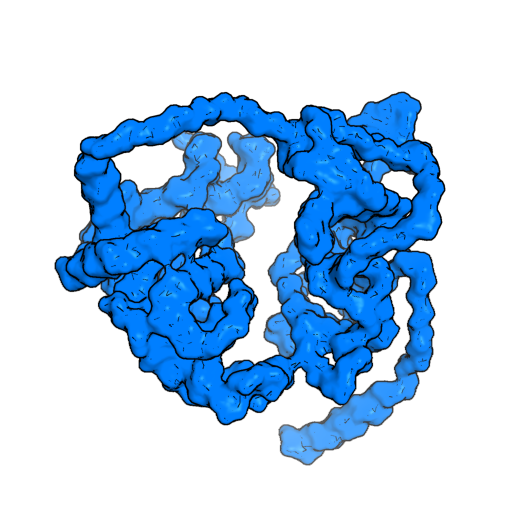TOM 2014 N N . TRP A 1 253 ? -1.058 7.700 18.862 1.00 97.31 253 TRP A N 1
ATOM 2015 C CA . TRP A 1 253 ? -1.654 7.956 17.554 1.00 97.31 253 TRP A CA 1
ATOM 2016 C C . TRP A 1 253 ? -3.110 8.415 17.630 1.00 97.31 253 TRP A C 1
ATOM 2018 O O . TRP A 1 253 ? -3.494 9.380 16.976 1.00 97.31 253 TRP A O 1
ATOM 2028 N N . ILE A 1 254 ? -3.926 7.762 18.458 1.00 97.31 254 ILE A N 1
ATOM 2029 C CA . ILE A 1 254 ? -5.362 8.053 18.570 1.00 97.31 254 ILE A CA 1
ATOM 2030 C C . ILE A 1 254 ? -5.636 9.481 19.067 1.00 97.31 254 ILE A C 1
ATOM 2032 O O . ILE A 1 254 ? -6.386 10.194 18.397 1.00 97.31 254 ILE A O 1
ATOM 2036 N N . PRO A 1 255 ? -5.048 9.951 20.186 1.00 97.56 255 PRO A N 1
ATOM 2037 C CA . PRO A 1 255 ? -5.245 11.337 20.599 1.00 97.56 255 PRO A CA 1
ATOM 2038 C C . PRO A 1 255 ? -4.683 12.350 19.592 1.00 97.56 255 PRO A C 1
ATOM 2040 O O . PRO A 1 255 ? -5.269 13.421 19.445 1.00 97.56 255 PRO A O 1
ATOM 2043 N N . SER A 1 256 ? -3.612 12.027 18.854 1.00 97.88 256 SER A N 1
ATOM 2044 C CA . SER A 1 256 ? -3.127 12.875 17.753 1.00 97.88 256 SER A CA 1
ATOM 2045 C C . SER A 1 256 ? -4.130 12.973 16.602 1.00 97.88 256 SER A C 1
ATOM 2047 O O . SER A 1 256 ? -4.373 14.065 16.096 1.00 97.88 256 SER A O 1
ATOM 2049 N N . TYR A 1 257 ? -4.749 11.854 16.216 1.00 97.62 257 TYR A N 1
ATOM 2050 C CA . TYR A 1 257 ? -5.789 11.813 15.185 1.00 97.62 257 TYR A CA 1
ATOM 2051 C C . TYR A 1 257 ? -7.016 12.636 15.586 1.00 97.62 257 TYR A C 1
ATOM 2053 O O . TYR A 1 257 ? -7.503 13.451 14.802 1.00 97.62 257 TYR A O 1
ATOM 2061 N N . ASN A 1 258 ? -7.487 12.467 16.824 1.00 97.62 258 ASN A N 1
ATOM 2062 C CA . ASN A 1 258 ? -8.628 13.215 17.349 1.00 97.62 258 ASN A CA 1
ATOM 2063 C C . ASN A 1 258 ? -8.347 14.721 17.388 1.00 97.62 258 ASN A C 1
ATOM 2065 O O . ASN A 1 258 ? -9.193 15.518 16.983 1.00 97.62 258 ASN A O 1
ATOM 2069 N N . ALA A 1 259 ? -7.143 15.116 17.811 1.00 97.12 259 ALA A N 1
ATOM 2070 C CA . ALA A 1 259 ? -6.751 16.517 17.805 1.00 97.12 259 ALA A CA 1
ATOM 2071 C C . ALA A 1 259 ? -6.665 17.102 16.388 1.00 97.12 259 ALA A C 1
ATOM 2073 O O . ALA A 1 259 ? -7.177 18.193 16.149 1.00 97.12 259 ALA A O 1
ATOM 2074 N N . ALA A 1 260 ? -6.081 16.365 15.440 1.00 96.31 260 ALA A N 1
ATOM 2075 C CA . ALA A 1 260 ? -6.019 16.774 14.041 1.00 96.31 260 ALA A CA 1
ATOM 2076 C C . ALA A 1 260 ? -7.420 17.001 13.452 1.00 96.31 260 ALA A C 1
ATOM 2078 O O . ALA A 1 260 ? -7.668 18.015 12.807 1.00 96.31 260 ALA A O 1
ATOM 2079 N N . LEU A 1 261 ? -8.365 16.097 13.728 1.00 94.50 261 LEU A N 1
ATOM 2080 C CA . LEU A 1 261 ? -9.750 16.244 13.283 1.00 94.50 261 LEU A CA 1
ATOM 2081 C C . LEU A 1 261 ? -10.415 17.499 13.872 1.00 94.50 261 LEU A C 1
ATOM 2083 O O . LEU A 1 261 ? -11.126 18.215 13.167 1.00 94.50 261 LEU A O 1
ATOM 2087 N N . LYS A 1 262 ? -10.174 17.778 15.157 1.00 94.00 262 LYS A N 1
ATOM 2088 C CA . LYS A 1 262 ? -10.691 18.972 15.834 1.00 94.00 262 LYS A CA 1
ATOM 2089 C C . LYS A 1 262 ? -10.171 20.262 15.192 1.00 94.00 262 LYS A C 1
ATOM 2091 O O . LYS A 1 262 ? -10.974 21.135 14.883 1.00 94.00 262 LYS A O 1
ATOM 2096 N N . ILE A 1 263 ? -8.867 20.337 14.915 1.00 91.56 263 ILE A N 1
ATOM 2097 C CA . ILE A 1 263 ? -8.233 21.486 14.246 1.00 91.56 263 ILE A CA 1
ATOM 2098 C C . ILE A 1 263 ? -8.881 21.758 12.886 1.00 91.56 263 ILE A C 1
ATOM 2100 O O . ILE A 1 263 ? -9.187 22.906 12.570 1.00 91.56 263 ILE A O 1
ATOM 2104 N N . LEU A 1 264 ? -9.127 20.716 12.087 1.00 88.56 264 LEU A N 1
ATOM 2105 C CA . LEU A 1 264 ? -9.732 20.869 10.759 1.00 88.56 264 LEU A CA 1
ATOM 2106 C C . LEU A 1 264 ? -11.154 21.423 10.840 1.00 88.56 264 LEU A C 1
ATOM 2108 O O . LEU A 1 264 ? -11.493 22.346 10.107 1.00 88.56 264 LEU A O 1
ATOM 2112 N N . LYS A 1 265 ? -11.958 20.927 11.786 1.00 87.88 265 LYS A N 1
ATOM 2113 C CA . LYS A 1 265 ? -13.311 21.449 12.019 1.00 87.88 265 LYS A CA 1
ATOM 2114 C C . LYS A 1 265 ? -13.311 22.911 12.447 1.00 87.88 265 LYS A C 1
ATOM 2116 O O . LYS A 1 265 ? -14.145 23.685 11.986 1.00 87.88 265 LYS A O 1
ATOM 2121 N N . GLU A 1 266 ? -12.396 23.280 13.339 1.00 84.94 266 GLU A N 1
ATOM 2122 C CA . GLU A 1 266 ? -12.260 24.657 13.814 1.00 84.94 266 GLU A CA 1
ATOM 2123 C C . GLU A 1 266 ? -11.799 25.579 12.675 1.00 84.94 266 GLU A C 1
ATOM 2125 O O . GLU A 1 266 ? -12.374 26.651 12.484 1.00 84.94 266 GLU A O 1
ATOM 2130 N N . THR A 1 267 ? -10.859 25.115 11.846 1.00 76.50 267 THR A N 1
ATOM 2131 C CA . THR A 1 267 ? -10.356 25.843 10.670 1.00 76.50 267 THR A CA 1
ATOM 2132 C C . THR A 1 267 ? -11.472 26.081 9.649 1.00 76.50 267 THR A C 1
ATOM 2134 O O . THR A 1 267 ? -11.690 27.231 9.262 1.00 76.50 267 THR A O 1
ATOM 2137 N N . ASP A 1 268 ? -12.247 25.046 9.301 1.00 64.69 268 ASP A N 1
ATOM 2138 C CA . ASP A 1 268 ? -13.413 25.163 8.412 1.00 64.69 268 ASP A CA 1
ATOM 2139 C C . ASP A 1 268 ? -14.441 26.160 8.968 1.00 64.69 268 ASP A C 1
ATOM 2141 O O . ASP A 1 268 ? -14.923 27.030 8.241 1.00 64.69 268 ASP A O 1
ATOM 2145 N N . SER A 1 269 ? -14.721 26.106 10.276 1.00 50.59 269 SER A N 1
ATOM 2146 C CA . SER A 1 269 ? -15.683 27.003 10.935 1.00 50.59 269 SER A CA 1
ATOM 2147 C C . SER A 1 269 ? -15.216 28.461 11.063 1.00 50.59 269 SER A C 1
ATOM 2149 O O . SER A 1 269 ? -16.048 29.363 11.143 1.00 50.59 269 SER A O 1
ATOM 2151 N N . SER A 1 270 ? -13.901 28.710 11.053 1.00 45.66 270 SER A N 1
ATOM 2152 C CA . SER A 1 270 ? -13.308 30.055 11.125 1.00 45.66 270 SER A CA 1
ATOM 2153 C C . SER A 1 270 ? -13.122 30.741 9.763 1.00 45.66 270 SER A C 1
ATOM 2155 O O . SER A 1 270 ? -12.798 31.928 9.711 1.00 45.66 270 SER A O 1
ATOM 2157 N N . SER A 1 271 ? -13.355 30.031 8.654 1.00 38.34 271 SER A N 1
ATOM 2158 C CA . SER A 1 271 ? -13.131 30.539 7.296 1.00 38.34 271 SER A CA 1
ATOM 2159 C C . SER A 1 271 ? -14.368 31.242 6.703 1.00 38.34 271 SER A C 1
ATOM 2161 O O . SER A 1 271 ? -15.037 30.758 5.794 1.00 38.34 271 SER A O 1
ATOM 2163 N N . VAL A 1 272 ? -14.671 32.449 7.196 1.00 37.22 272 VAL A N 1
ATOM 2164 C CA . VAL A 1 272 ? -15.577 33.397 6.516 1.00 37.22 272 VAL A CA 1
ATOM 2165 C C . VAL A 1 272 ? -14.786 34.183 5.441 1.00 37.22 272 VAL A C 1
ATOM 2167 O O . VAL A 1 272 ? -14.345 35.297 5.692 1.00 37.22 272 VAL A O 1
ATOM 2170 N N . PHE A 1 273 ? -14.647 33.553 4.257 1.00 34.19 273 PHE A N 1
ATOM 2171 C CA . PHE A 1 273 ? -14.402 34.044 2.866 1.00 34.19 273 PHE A CA 1
ATOM 2172 C C . PHE A 1 273 ? -13.098 34.810 2.486 1.00 34.19 273 PHE A C 1
ATOM 2174 O O . PHE A 1 273 ? -12.488 35.473 3.318 1.00 34.19 273 PHE A O 1
ATOM 2181 N N . PRO A 1 274 ? -12.630 34.705 1.213 1.00 27.50 274 PRO A N 1
ATOM 2182 C CA . PRO A 1 274 ? -13.310 35.252 0.033 1.00 27.50 274 PRO A CA 1
ATOM 2183 C C . PRO A 1 274 ? -13.906 34.177 -0.888 1.00 27.50 274 PRO A C 1
ATOM 2185 O O . PRO A 1 274 ? -13.554 33.002 -0.829 1.00 27.50 274 PRO A O 1
ATOM 2188 N N . SER A 1 275 ? -14.862 34.601 -1.712 1.00 28.00 275 SER A N 1
ATOM 2189 C CA . SER A 1 275 ? -15.608 33.806 -2.686 1.00 28.00 275 SER A CA 1
ATOM 2190 C C . SER A 1 275 ? -14.732 32.819 -3.458 1.00 28.00 275 SER A C 1
ATOM 2192 O O . SER A 1 275 ? -13.727 33.197 -4.063 1.00 28.00 275 SER A O 1
ATOM 2194 N N . LYS A 1 276 ? -15.188 31.558 -3.497 1.00 32.25 276 LYS A N 1
ATOM 2195 C CA . LYS A 1 276 ? -14.807 30.596 -4.535 1.00 32.25 276 LYS A CA 1
ATOM 2196 C C . LYS A 1 276 ? -14.819 31.318 -5.891 1.00 32.25 276 LYS A C 1
ATOM 2198 O O . LYS A 1 276 ? -15.770 32.067 -6.143 1.00 32.25 276 LYS A O 1
ATOM 2203 N N . PRO A 1 277 ? -13.862 31.062 -6.798 1.00 28.03 277 PRO A N 1
ATOM 2204 C CA . PRO A 1 277 ? -14.201 31.196 -8.200 1.00 28.03 277 PRO A CA 1
ATOM 2205 C C . PRO A 1 277 ? -15.454 30.342 -8.401 1.00 28.03 277 PRO A C 1
ATOM 2207 O O . PRO A 1 277 ? -15.457 29.157 -8.056 1.00 28.03 277 PRO A O 1
ATOM 2210 N N . HIS A 1 278 ? -16.532 30.961 -8.875 1.00 30.19 278 HIS A N 1
ATOM 2211 C CA . HIS A 1 278 ? -17.617 30.224 -9.499 1.00 30.19 278 HIS A CA 1
ATOM 2212 C C . HIS A 1 278 ? -16.978 29.488 -10.680 1.00 30.19 278 HIS A C 1
ATOM 2214 O O . HIS A 1 278 ? -16.795 30.044 -11.757 1.00 30.19 278 HIS A O 1
ATOM 2220 N N . ILE A 1 279 ? -16.520 28.265 -10.434 1.00 29.80 279 ILE A N 1
ATOM 2221 C CA . ILE A 1 279 ? -16.534 27.248 -11.462 1.00 29.80 279 ILE A CA 1
ATOM 2222 C C . ILE A 1 279 ? -17.954 26.743 -11.367 1.00 29.80 279 ILE A C 1
ATOM 2224 O O . ILE A 1 279 ? -18.318 26.062 -10.403 1.00 29.80 279 ILE A O 1
ATOM 2228 N N . ASP A 1 280 ? -18.765 27.166 -12.322 1.00 27.33 280 ASP A N 1
ATOM 2229 C CA . ASP A 1 280 ? -19.968 26.436 -12.648 1.00 27.33 280 ASP A CA 1
ATOM 2230 C C . ASP A 1 280 ? -19.510 25.006 -12.933 1.00 27.33 280 ASP A C 1
ATOM 2232 O O . ASP A 1 280 ? -18.946 24.704 -13.982 1.00 27.33 280 ASP A O 1
ATOM 2236 N N . VAL A 1 281 ? -19.665 24.124 -11.945 1.00 34.03 281 VAL A N 1
ATOM 2237 C CA . VAL A 1 281 ? -19.693 22.697 -12.226 1.00 34.03 281 VAL A CA 1
ATOM 2238 C C . VAL A 1 281 ? -21.054 22.484 -12.858 1.00 34.03 281 VAL A C 1
ATOM 2240 O O . VAL A 1 281 ? -22.022 22.099 -12.203 1.00 34.03 281 VAL A O 1
ATOM 2243 N N . GLU A 1 282 ? -21.121 22.806 -14.147 1.00 30.61 282 GLU A N 1
ATOM 2244 C CA . GLU A 1 282 ? -21.973 22.062 -15.047 1.00 30.61 282 GLU A CA 1
ATOM 2245 C C . GLU A 1 282 ? -21.697 20.587 -14.759 1.00 30.61 282 GLU A C 1
ATOM 2247 O O . GLU A 1 282 ? -20.577 20.082 -14.872 1.00 30.61 282 GLU A O 1
ATOM 2252 N N . SER A 1 283 ? -22.737 19.919 -14.283 1.00 41.84 283 SER A N 1
ATOM 2253 C CA . SER A 1 283 ? -22.823 18.484 -14.090 1.00 41.84 283 SER A CA 1
ATOM 2254 C C . SER A 1 283 ? -22.853 17.763 -15.439 1.00 41.84 283 SER A C 1
ATOM 2256 O O . SER A 1 283 ? -23.771 16.995 -15.691 1.00 41.84 283 SER A O 1
ATOM 2258 N N . ASP A 1 284 ? -21.869 18.031 -16.292 1.00 38.12 284 ASP A N 1
ATOM 2259 C CA . ASP A 1 284 ? -21.710 17.454 -17.622 1.00 38.12 284 ASP A CA 1
ATOM 2260 C C . ASP A 1 284 ? -20.214 17.400 -17.972 1.00 38.12 284 ASP A C 1
ATOM 2262 O O . ASP A 1 284 ? -19.732 18.028 -18.912 1.00 38.12 284 ASP A O 1
ATOM 2266 N N . ILE A 1 285 ? -19.436 16.600 -17.236 1.00 40.00 285 ILE A N 1
ATOM 2267 C CA . ILE A 1 285 ? -18.312 15.942 -17.913 1.00 40.00 285 ILE A CA 1
ATOM 2268 C C . ILE A 1 285 ? -18.987 14.834 -18.717 1.00 40.00 285 ILE A C 1
ATOM 2270 O O . ILE A 1 285 ? -19.508 13.907 -18.092 1.00 40.00 285 ILE A O 1
ATOM 2274 N N . PRO A 1 286 ? -19.052 14.896 -20.060 1.00 41.91 286 PRO A N 1
ATOM 2275 C CA . PRO A 1 286 ? -19.662 13.817 -20.806 1.00 41.91 286 PRO A CA 1
ATOM 2276 C C . PRO A 1 286 ? -18.804 12.582 -20.561 1.00 41.91 286 PRO A C 1
ATOM 2278 O O . PRO A 1 286 ? -17.676 12.492 -21.047 1.00 41.91 286 PRO A O 1
ATOM 2281 N N . ALA A 1 287 ? -19.326 11.651 -19.769 1.00 48.47 287 ALA A N 1
ATOM 2282 C CA . ALA A 1 287 ? -18.833 10.295 -19.714 1.00 48.47 287 ALA A CA 1
ATOM 2283 C C . ALA A 1 287 ? -18.874 9.767 -21.147 1.00 48.47 287 ALA A C 1
ATOM 2285 O O . ALA A 1 287 ? -19.948 9.443 -21.651 1.00 48.47 287 ALA A O 1
ATOM 2286 N N . VAL A 1 288 ? -17.731 9.753 -21.836 1.00 65.06 288 VAL A N 1
ATOM 2287 C CA . VAL A 1 288 ? -17.698 9.191 -23.180 1.00 65.06 288 VAL A CA 1
ATOM 2288 C C . VAL A 1 288 ? -17.947 7.704 -23.037 1.00 65.06 288 VAL A C 1
ATOM 2290 O O . VAL A 1 288 ? -17.290 7.015 -22.251 1.00 65.06 288 VAL A O 1
ATOM 2293 N N . VAL A 1 289 ? -18.940 7.225 -23.773 1.00 74.94 289 VAL A N 1
ATOM 2294 C CA . VAL A 1 289 ? -19.195 5.801 -23.908 1.00 74.94 289 VAL A CA 1
ATOM 2295 C C . VAL A 1 289 ? -18.346 5.303 -25.064 1.00 74.94 289 VAL A C 1
ATOM 2297 O O . VAL A 1 289 ? -18.487 5.763 -26.198 1.00 74.94 289 VAL A O 1
ATOM 2300 N N . LEU A 1 290 ? -17.454 4.363 -24.776 1.00 84.19 290 LEU A N 1
ATOM 2301 C CA . LEU A 1 290 ? -16.758 3.599 -25.797 1.00 84.19 290 LEU A CA 1
ATOM 2302 C C . LEU A 1 290 ? -17.572 2.334 -26.069 1.00 84.19 290 LEU A C 1
ATOM 2304 O O . LEU A 1 290 ? -17.706 1.476 -25.199 1.00 84.19 290 LEU A O 1
ATOM 2308 N N . ARG A 1 291 ? -18.158 2.238 -27.260 1.00 89.69 291 ARG A N 1
ATOM 2309 C CA . ARG A 1 291 ? -18.941 1.078 -27.689 1.00 89.69 291 ARG A CA 1
ATOM 2310 C C . ARG A 1 291 ? -18.088 0.168 -28.547 1.00 89.69 291 ARG A C 1
ATOM 2312 O O . ARG A 1 291 ? -17.590 0.584 -29.588 1.00 89.69 291 ARG A O 1
ATOM 2319 N N . PHE A 1 292 ? -17.999 -1.090 -28.155 1.00 92.88 292 PHE A N 1
ATOM 2320 C CA . PHE A 1 292 ? -17.392 -2.143 -28.955 1.00 92.88 292 PHE A CA 1
ATOM 2321 C C . PHE A 1 292 ? -18.482 -2.881 -29.724 1.00 92.88 292 PHE A C 1
ATOM 2323 O O . PHE A 1 292 ? -19.498 -3.249 -29.132 1.00 92.88 292 PHE A O 1
ATOM 2330 N N . VAL A 1 293 ? -18.276 -3.103 -31.019 1.00 91.94 293 VAL A N 1
ATOM 2331 C CA . VAL A 1 293 ? -19.152 -3.926 -31.861 1.00 91.94 293 VAL A CA 1
ATOM 2332 C C . VAL A 1 293 ? -18.366 -5.158 -32.283 1.00 91.94 293 VAL A C 1
ATOM 2334 O O . VAL A 1 293 ? -17.339 -5.037 -32.934 1.00 91.94 293 VAL A O 1
ATOM 2337 N N . PHE A 1 294 ? -18.827 -6.337 -31.889 1.00 91.06 294 PHE A N 1
ATOM 2338 C CA . PHE A 1 294 ? -18.179 -7.617 -32.148 1.00 91.06 294 PHE A CA 1
ATOM 2339 C C . PHE A 1 294 ? -18.920 -8.381 -33.248 1.00 91.06 294 PHE A C 1
ATOM 2341 O O . PHE A 1 294 ? -20.155 -8.326 -33.288 1.00 91.06 294 PHE A O 1
ATOM 2348 N N . PRO A 1 295 ? -18.203 -9.135 -34.102 1.00 88.19 295 PRO A N 1
ATOM 2349 C CA . PRO A 1 295 ? -18.837 -10.025 -35.064 1.00 88.19 295 PRO A CA 1
ATOM 2350 C C . PRO A 1 295 ? -19.645 -11.123 -34.351 1.00 88.19 295 PRO A C 1
ATOM 2352 O O . PRO A 1 295 ? -19.411 -11.413 -33.170 1.00 88.19 295 PRO A O 1
ATOM 2355 N N . PRO A 1 296 ? -20.598 -11.761 -35.049 1.00 83.56 296 PRO A N 1
ATOM 2356 C CA . PRO A 1 296 ? -21.244 -12.954 -34.528 1.00 83.56 296 PRO A CA 1
ATOM 2357 C C . PRO A 1 296 ? -20.191 -14.050 -34.336 1.00 83.56 296 PRO A C 1
ATOM 2359 O O . PRO A 1 296 ? -19.254 -14.175 -35.125 1.00 83.56 296 PRO A O 1
ATOM 2362 N N . ASN A 1 297 ? -20.346 -14.850 -33.285 1.00 76.75 297 ASN A N 1
ATOM 2363 C CA . ASN A 1 297 ? -19.483 -16.001 -33.045 1.00 76.75 297 ASN A CA 1
ATOM 2364 C C . ASN A 1 297 ? -20.174 -17.301 -33.482 1.00 76.75 297 ASN A C 1
ATOM 2366 O O . ASN A 1 297 ? -21.400 -17.368 -33.561 1.00 76.75 297 ASN A O 1
ATOM 2370 N N . GLU A 1 298 ? -19.380 -18.335 -33.770 1.00 68.56 298 GLU A N 1
ATOM 2371 C CA . GLU A 1 298 ? -19.865 -19.611 -34.324 1.00 68.56 298 GLU A CA 1
ATOM 2372 C C . GLU A 1 298 ? -20.865 -20.340 -33.406 1.00 68.56 298 GLU A C 1
ATOM 2374 O O . GLU A 1 298 ? -21.720 -21.081 -33.882 1.00 68.56 298 GLU A O 1
ATOM 2379 N N . GLU A 1 299 ? -20.783 -20.109 -32.093 1.00 70.50 299 GLU A N 1
ATOM 2380 C CA . GLU A 1 299 ? -21.641 -20.741 -31.081 1.00 70.50 299 GLU A CA 1
ATOM 2381 C C . GLU A 1 299 ? -22.961 -19.981 -30.839 1.00 70.50 299 GLU A C 1
ATOM 2383 O O . GLU A 1 299 ? -23.842 -20.486 -30.145 1.00 70.50 299 GLU A O 1
ATOM 2388 N N . GLY A 1 300 ? -23.122 -18.770 -31.389 1.00 70.44 300 GLY A N 1
ATOM 2389 C CA . GLY A 1 300 ? -24.314 -17.933 -31.210 1.00 70.44 300 GLY A CA 1
ATOM 2390 C C . GLY A 1 300 ? -24.533 -17.412 -29.781 1.00 70.44 300 GLY A C 1
ATOM 2391 O O . GLY A 1 300 ? -25.603 -16.882 -29.470 1.00 70.44 300 GLY A O 1
ATOM 2392 N N . THR A 1 301 ? -23.541 -17.539 -28.895 1.00 79.62 301 THR A N 1
ATOM 2393 C CA . THR A 1 301 ? -23.616 -17.122 -27.485 1.00 79.62 301 THR A CA 1
ATOM 2394 C C . THR A 1 301 ? -22.437 -16.237 -27.105 1.00 79.62 301 THR A C 1
ATOM 2396 O O . THR A 1 301 ? -21.292 -16.599 -27.363 1.00 79.62 301 THR A O 1
ATOM 2399 N N . TRP A 1 302 ? -22.691 -15.098 -26.448 1.00 85.31 302 TRP A N 1
ATOM 2400 C CA . TRP A 1 302 ? -21.639 -14.169 -26.013 1.00 85.31 302 TRP A CA 1
ATOM 2401 C C . TRP A 1 302 ? -20.603 -14.853 -25.110 1.00 85.31 302 TRP A C 1
ATOM 2403 O O . TRP A 1 302 ? -20.954 -15.451 -24.090 1.00 85.31 302 TRP A O 1
ATOM 2413 N N . LYS A 1 303 ? -19.323 -14.706 -25.464 1.00 84.06 303 LYS A N 1
ATOM 2414 C CA . LYS A 1 303 ? -18.185 -15.109 -24.633 1.00 84.06 303 LYS A CA 1
ATOM 2415 C C . LYS A 1 303 ? -17.608 -13.856 -23.970 1.00 84.06 303 LYS A C 1
ATOM 2417 O O . LYS A 1 303 ? -17.397 -12.875 -24.677 1.00 84.06 303 LYS A O 1
ATOM 2422 N N . PRO A 1 304 ? -17.370 -13.845 -22.645 1.00 85.25 304 PRO A N 1
ATOM 2423 C CA . PRO A 1 304 ? -16.793 -12.683 -21.984 1.00 85.25 304 PRO A CA 1
ATOM 2424 C C . PRO A 1 304 ? -15.439 -12.274 -22.580 1.00 85.25 304 PRO A C 1
ATOM 2426 O O . PRO A 1 304 ? -14.604 -13.129 -22.869 1.00 85.25 304 PRO A O 1
ATOM 2429 N N . VAL A 1 305 ? -15.215 -10.966 -22.715 1.00 83.69 305 VAL A N 1
ATOM 2430 C CA . VAL A 1 305 ? -14.011 -10.387 -23.340 1.00 83.69 305 VAL A CA 1
ATOM 2431 C C . VAL A 1 305 ? -13.247 -9.538 -22.326 1.00 83.69 305 VAL A C 1
ATOM 2433 O O . VAL A 1 305 ? -13.853 -8.770 -21.581 1.00 83.69 305 VAL A O 1
ATOM 2436 N N . LEU A 1 306 ? -11.922 -9.665 -22.289 1.00 82.12 306 LEU A N 1
ATOM 2437 C CA . LEU A 1 306 ? -11.028 -8.721 -21.621 1.00 82.12 306 LEU A CA 1
ATOM 2438 C C . LEU A 1 306 ? -10.618 -7.625 -22.602 1.00 82.12 306 LEU A C 1
ATOM 2440 O O . LEU A 1 306 ? -10.292 -7.920 -23.750 1.00 82.12 306 LEU A O 1
ATOM 2444 N N . VAL A 1 307 ? -10.637 -6.378 -22.140 1.00 84.38 307 VAL A N 1
ATOM 2445 C CA . VAL A 1 307 ? -10.263 -5.196 -22.922 1.00 84.38 307 VAL A CA 1
ATOM 2446 C C . VAL A 1 307 ? -9.216 -4.410 -22.156 1.00 84.38 307 VAL A C 1
ATOM 2448 O O . VAL A 1 307 ? -9.506 -3.963 -21.049 1.00 84.38 307 VAL A O 1
ATOM 2451 N N . ASP A 1 308 ? -8.038 -4.215 -22.740 1.00 83.12 308 ASP A N 1
ATOM 2452 C CA . ASP A 1 308 ? -6.984 -3.357 -22.192 1.00 83.12 308 ASP A CA 1
ATOM 2453 C C . ASP A 1 308 ? -6.897 -2.065 -23.008 1.00 83.12 308 ASP A C 1
ATOM 2455 O O . ASP A 1 308 ? -6.731 -2.119 -24.225 1.00 83.12 308 ASP A O 1
ATOM 2459 N N . LEU A 1 309 ? -7.024 -0.911 -22.350 1.00 81.38 309 LEU A N 1
ATOM 2460 C CA . LEU A 1 309 ? -6.924 0.414 -22.962 1.00 81.38 309 LEU A CA 1
ATOM 2461 C C . LEU A 1 309 ? -5.589 1.070 -22.590 1.00 81.38 309 LEU A C 1
ATOM 2463 O O . LEU A 1 309 ? -5.368 1.379 -21.421 1.00 81.38 309 LEU A O 1
ATOM 2467 N N . PHE A 1 310 ? -4.750 1.354 -23.582 1.00 80.56 310 PHE A N 1
ATOM 2468 C CA . PHE A 1 310 ? -3.483 2.072 -23.438 1.00 80.56 310 PHE A CA 1
ATOM 2469 C C . PHE A 1 310 ? -3.641 3.485 -23.993 1.00 80.56 310 PHE A C 1
ATOM 2471 O O . PHE A 1 310 ? -3.739 3.679 -25.206 1.00 80.56 310 PHE A O 1
ATOM 2478 N N . LYS A 1 311 ? -3.710 4.489 -23.121 1.00 83.38 311 LYS A N 1
ATOM 2479 C CA . LYS A 1 311 ? -3.900 5.880 -23.551 1.00 83.38 311 LYS A CA 1
ATOM 2480 C C . LYS A 1 311 ? -2.581 6.470 -24.049 1.00 83.38 311 LYS A C 1
ATOM 2482 O O . LYS A 1 311 ? -1.555 6.315 -23.401 1.00 83.38 311 LYS A O 1
ATOM 2487 N N . HIS A 1 312 ? -2.610 7.179 -25.170 1.00 79.75 312 HIS A N 1
ATOM 2488 C CA . HIS A 1 312 ? -1.469 7.952 -25.664 1.00 79.75 312 HIS A CA 1
ATOM 2489 C C . HIS A 1 312 ? -1.302 9.221 -24.821 1.00 79.75 312 HIS A C 1
ATOM 2491 O O . HIS A 1 312 ? -2.247 9.998 -24.670 1.00 79.75 312 HIS A O 1
ATOM 2497 N N . GLU A 1 313 ? -0.094 9.446 -24.320 1.00 75.31 313 GLU A N 1
ATOM 2498 C CA . GLU A 1 313 ? 0.321 10.604 -23.528 1.00 75.31 313 GLU A CA 1
ATOM 2499 C C . GLU A 1 313 ? 1.537 11.290 -24.190 1.00 75.31 313 GLU A C 1
ATOM 2501 O O . GLU A 1 313 ? 2.169 10.745 -25.096 1.00 75.31 313 GLU A O 1
ATOM 2506 N N . GLU A 1 314 ? 1.910 12.496 -23.742 1.00 68.19 314 GLU A N 1
ATOM 2507 C CA . GLU A 1 314 ? 3.021 13.271 -24.339 1.00 68.19 314 GLU A CA 1
ATOM 2508 C C . GLU A 1 314 ? 4.379 12.542 -24.328 1.00 68.19 314 GLU A C 1
ATOM 2510 O O . GLU A 1 314 ? 5.267 12.877 -25.112 1.00 68.19 314 GLU A O 1
ATOM 2515 N N . ARG A 1 315 ? 4.556 11.567 -23.428 1.00 54.53 315 ARG A N 1
ATOM 2516 C CA . ARG A 1 315 ? 5.805 10.813 -23.230 1.00 54.53 315 ARG A CA 1
ATOM 2517 C C . ARG A 1 315 ? 5.742 9.355 -23.702 1.00 54.53 315 ARG A C 1
ATOM 2519 O O . ARG A 1 315 ? 6.677 8.624 -23.406 1.00 54.53 315 ARG A O 1
ATOM 2526 N N . GLY A 1 316 ? 4.680 8.944 -24.396 1.00 65.31 316 GLY A N 1
ATOM 2527 C CA . GLY A 1 316 ? 4.457 7.551 -24.802 1.00 65.31 316 GLY A CA 1
ATOM 2528 C C . GLY A 1 316 ? 3.080 7.044 -24.377 1.00 65.31 316 GLY A C 1
ATOM 2529 O O . GLY A 1 316 ? 2.174 7.834 -24.120 1.00 65.31 316 GLY A O 1
ATOM 2530 N N . LEU A 1 317 ? 2.901 5.729 -24.309 1.00 62.94 317 LEU A N 1
ATOM 2531 C CA . LEU A 1 317 ? 1.662 5.131 -23.805 1.00 62.94 317 LEU A CA 1
ATOM 2532 C C . LEU A 1 317 ? 1.645 5.137 -22.271 1.00 62.94 317 LEU A C 1
ATOM 2534 O O . LEU A 1 317 ? 2.647 4.822 -21.635 1.00 62.94 317 LEU A O 1
ATOM 2538 N N . GLY A 1 318 ? 0.511 5.509 -21.681 1.00 56.44 318 GLY A N 1
ATOM 2539 C CA . GLY A 1 318 ? 0.269 5.396 -20.243 1.00 56.44 318 GLY A CA 1
ATOM 2540 C C . GLY A 1 318 ? -0.102 3.973 -19.813 1.00 56.44 318 GLY A C 1
ATOM 2541 O O . GLY A 1 318 ? -0.388 3.116 -20.654 1.00 56.44 318 GLY A O 1
ATOM 2542 N N . ASP A 1 319 ? -0.140 3.753 -18.495 1.00 60.88 319 ASP A N 1
ATOM 2543 C CA . ASP A 1 319 ? -0.462 2.457 -17.888 1.00 60.88 319 ASP A CA 1
ATOM 2544 C C . ASP A 1 319 ? -1.821 1.914 -18.386 1.00 60.88 319 ASP A C 1
ATOM 2546 O O . ASP A 1 319 ? -2.790 2.677 -18.532 1.00 60.88 319 ASP A O 1
ATOM 2550 N N . PRO A 1 320 ? -1.936 0.598 -18.632 1.00 66.62 320 PRO A N 1
ATOM 2551 C CA . PRO A 1 320 ? -3.150 0.010 -19.180 1.00 66.62 320 PRO A CA 1
ATOM 2552 C C . PRO A 1 320 ? -4.316 0.015 -18.187 1.00 66.62 320 PRO A C 1
ATOM 2554 O O . PRO A 1 320 ? -4.192 -0.406 -17.035 1.00 66.62 3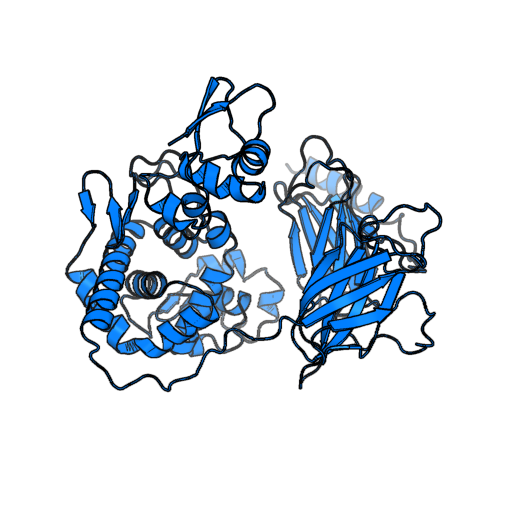20 PRO A O 1
ATOM 2557 N N . ALA A 1 321 ? -5.500 0.391 -18.673 1.00 64.88 321 ALA A N 1
ATOM 2558 C CA . ALA A 1 321 ? -6.762 0.190 -17.970 1.00 64.88 321 ALA A CA 1
ATOM 2559 C C . ALA A 1 321 ? -7.478 -1.058 -18.512 1.00 64.88 321 ALA A C 1
ATOM 2561 O O . ALA A 1 321 ? -7.949 -1.059 -19.650 1.00 64.88 321 ALA A O 1
ATOM 2562 N N . SER A 1 322 ? -7.574 -2.112 -17.698 1.00 71.94 322 SER A N 1
ATOM 2563 C CA . SER A 1 322 ? -8.176 -3.396 -18.087 1.00 71.94 322 SER A CA 1
ATOM 2564 C C . SER A 1 322 ? -9.617 -3.560 -17.585 1.00 71.94 322 SER A C 1
ATOM 2566 O O . SER A 1 322 ? -9.920 -3.300 -16.420 1.00 71.94 322 SER A O 1
ATOM 2568 N N . PHE A 1 323 ? -10.500 -4.082 -18.437 1.00 74.06 323 PHE A N 1
ATOM 2569 C CA . PHE A 1 323 ? -11.925 -4.294 -18.160 1.00 74.06 323 PHE A CA 1
ATOM 2570 C C . PHE A 1 323 ? -12.380 -5.688 -18.601 1.00 74.06 323 PHE A C 1
ATOM 2572 O O . PHE A 1 323 ? -11.866 -6.237 -19.571 1.00 74.06 323 PHE A O 1
ATOM 2579 N N . THR A 1 324 ? -13.387 -6.260 -17.930 1.00 78.56 324 THR A N 1
ATOM 2580 C CA . THR A 1 324 ? -14.040 -7.509 -18.366 1.00 78.56 324 THR A CA 1
ATOM 2581 C C . THR A 1 324 ? -15.473 -7.243 -18.817 1.00 78.56 324 THR A C 1
ATOM 2583 O O . THR A 1 324 ? -16.351 -6.952 -18.002 1.00 78.56 324 THR A O 1
ATOM 2586 N N . LEU A 1 325 ? -15.737 -7.428 -20.105 1.00 82.06 325 LEU A N 1
ATOM 2587 C CA . LEU A 1 325 ? -17.060 -7.352 -20.714 1.00 82.06 325 LEU A CA 1
ATOM 2588 C C . LEU A 1 325 ? -17.784 -8.693 -20.546 1.00 82.06 325 LEU A C 1
ATOM 2590 O O . LEU A 1 325 ? -17.693 -9.593 -21.379 1.00 82.06 325 LEU A O 1
ATOM 2594 N N . ARG A 1 326 ? -18.487 -8.863 -19.421 1.00 78.88 326 ARG A N 1
ATOM 2595 C CA . ARG A 1 326 ? -19.163 -10.133 -19.080 1.00 78.88 326 ARG A CA 1
ATOM 2596 C C . ARG A 1 326 ? -20.429 -10.393 -19.888 1.00 78.88 326 ARG A C 1
ATOM 2598 O O . ARG A 1 326 ? -20.810 -11.543 -20.068 1.00 78.88 326 ARG A O 1
ATOM 2605 N N . THR A 1 327 ? -21.065 -9.334 -20.362 1.00 80.94 327 THR A N 1
ATOM 2606 C CA . THR A 1 327 ? -22.319 -9.369 -21.112 1.00 80.94 327 THR A CA 1
ATOM 2607 C C . THR A 1 327 ? -22.214 -8.438 -22.305 1.00 80.94 327 THR A C 1
ATOM 2609 O O . THR A 1 327 ? -21.599 -7.381 -22.185 1.00 80.94 327 THR A O 1
ATOM 2612 N N . ALA A 1 328 ? -22.881 -8.784 -23.399 1.00 88.06 328 ALA A N 1
ATOM 2613 C CA . ALA A 1 328 ? -23.075 -7.901 -24.538 1.00 88.06 328 ALA A CA 1
ATOM 2614 C C . ALA A 1 328 ? -24.530 -7.968 -25.015 1.00 88.06 328 ALA A C 1
ATOM 2616 O O . ALA A 1 328 ? -25.226 -8.966 -24.813 1.00 88.06 328 ALA A O 1
ATOM 2617 N N . THR A 1 329 ? -24.982 -6.898 -25.655 1.00 90.69 329 THR A N 1
ATOM 2618 C CA . THR A 1 329 ? -26.284 -6.814 -26.315 1.00 90.69 329 THR A CA 1
ATOM 2619 C C . THR A 1 329 ? -26.180 -7.469 -27.687 1.00 90.69 329 THR A C 1
ATOM 2621 O O . THR A 1 329 ? -25.328 -7.075 -28.479 1.00 90.69 329 THR A O 1
ATOM 2624 N N . ALA A 1 330 ? -27.022 -8.460 -27.979 1.00 88.25 330 ALA A N 1
ATOM 2625 C CA . ALA A 1 330 ? -27.098 -9.051 -29.315 1.00 88.25 330 ALA A CA 1
ATOM 2626 C C . ALA A 1 330 ? -27.665 -8.040 -30.326 1.00 88.25 330 ALA A C 1
ATOM 2628 O O . ALA A 1 330 ? -28.580 -7.280 -30.006 1.00 88.25 330 ALA A O 1
ATOM 2629 N N . THR A 1 331 ? -27.129 -8.047 -31.541 1.00 85.50 331 THR A N 1
ATOM 2630 C CA . THR A 1 331 ? -27.566 -7.213 -32.666 1.00 85.50 331 THR A CA 1
ATOM 2631 C C . THR A 1 331 ? -27.777 -8.088 -33.903 1.00 85.50 331 THR A C 1
ATOM 2633 O O . THR A 1 331 ? -27.330 -9.234 -33.941 1.00 85.50 331 THR A O 1
ATOM 2636 N N . ASP A 1 332 ? -28.402 -7.543 -34.951 1.00 81.50 332 ASP A N 1
ATOM 2637 C CA . ASP A 1 332 ? -28.600 -8.250 -36.232 1.00 81.50 332 ASP A CA 1
ATOM 2638 C C . ASP A 1 332 ? -27.276 -8.664 -36.909 1.00 81.50 332 ASP A C 1
ATOM 2640 O O . ASP A 1 332 ? -27.259 -9.486 -37.827 1.00 81.50 332 ASP A O 1
ATOM 2644 N N . HIS A 1 333 ? -26.156 -8.090 -36.462 1.00 79.75 333 HIS A N 1
ATOM 2645 C CA . HIS A 1 333 ? -24.830 -8.257 -37.049 1.00 79.75 333 HIS A CA 1
ATOM 2646 C C . HIS A 1 333 ? -23.773 -8.715 -36.032 1.00 79.75 333 HIS A C 1
ATOM 2648 O O . HIS A 1 333 ? -22.584 -8.588 -36.309 1.00 79.75 333 HIS A O 1
ATOM 2654 N N . GLY A 1 334 ? -24.178 -9.244 -34.870 1.00 88.75 334 GLY A N 1
ATOM 2655 C CA . GLY A 1 334 ? -23.263 -9.746 -33.842 1.00 88.75 334 GLY A CA 1
ATOM 2656 C C . GLY A 1 334 ? -23.619 -9.259 -32.442 1.00 88.75 334 GLY A C 1
ATOM 2657 O O . GLY A 1 334 ? -24.725 -9.499 -31.958 1.00 88.75 334 GLY A O 1
ATOM 2658 N N . TYR A 1 335 ? -22.675 -8.604 -31.767 1.00 92.06 335 TYR A N 1
ATOM 2659 C CA . TYR A 1 335 ? -22.849 -8.137 -30.390 1.00 92.06 335 TYR A CA 1
ATOM 2660 C C . TYR A 1 335 ? -22.322 -6.720 -30.201 1.00 92.06 335 TYR A C 1
ATOM 2662 O O . TYR A 1 335 ? -21.404 -6.291 -30.889 1.00 92.06 335 TYR A O 1
ATOM 2670 N N . SER A 1 336 ? -22.855 -5.996 -29.222 1.00 91.06 336 SER A N 1
ATOM 2671 C CA . SER A 1 336 ? -22.314 -4.707 -28.797 1.00 91.06 336 SER A CA 1
ATOM 2672 C C . SER A 1 336 ? -22.181 -4.624 -27.285 1.00 91.06 336 SER A C 1
ATOM 2674 O O . SER A 1 336 ? -23.078 -5.067 -26.566 1.00 91.06 336 SER A O 1
ATOM 2676 N N . SER A 1 337 ? -21.113 -4.005 -26.799 1.00 88.88 337 SER A N 1
ATOM 2677 C CA . SER A 1 337 ? -20.925 -3.734 -25.375 1.00 88.88 337 SER A CA 1
ATOM 2678 C C . SER A 1 337 ? -20.416 -2.318 -25.164 1.00 88.88 337 SER A C 1
ATOM 2680 O O . SER A 1 337 ? -19.501 -1.876 -25.856 1.00 88.88 337 SER A O 1
ATOM 2682 N N . ASP A 1 338 ? -20.978 -1.646 -24.165 1.00 82.62 338 ASP A N 1
ATOM 2683 C CA . ASP A 1 338 ? -20.653 -0.264 -23.832 1.00 82.62 338 ASP A CA 1
ATOM 2684 C C . ASP A 1 338 ? -19.744 -0.208 -22.610 1.00 82.62 338 ASP A C 1
ATOM 2686 O O . ASP A 1 338 ? -19.999 -0.856 -21.592 1.00 82.62 338 ASP A O 1
ATOM 2690 N N . LEU A 1 339 ? -18.700 0.607 -22.711 1.00 77.00 339 LEU A N 1
ATOM 2691 C CA . LEU A 1 339 ? -17.812 0.949 -21.617 1.00 77.00 339 LEU A CA 1
ATOM 2692 C C . LEU A 1 339 ? -17.941 2.455 -21.335 1.00 77.00 339 LEU A C 1
ATOM 2694 O O . LEU A 1 339 ? -17.445 3.269 -22.117 1.00 77.00 339 LEU A O 1
ATOM 2698 N N . PRO A 1 340 ? -18.662 2.852 -20.273 1.00 69.81 340 PRO A N 1
ATOM 2699 C CA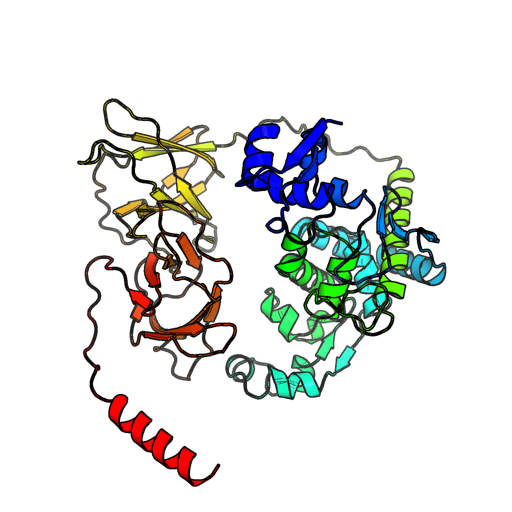 . PRO A 1 340 ? -18.881 4.259 -19.955 1.00 69.81 340 PRO A CA 1
ATOM 2700 C C . PRO A 1 340 ? -17.668 4.885 -19.249 1.00 69.81 340 PRO A C 1
ATOM 2702 O O . PRO A 1 340 ? -16.810 4.181 -18.719 1.00 69.81 340 PRO A O 1
ATOM 2705 N N . ASN A 1 341 ? -17.664 6.218 -19.151 1.00 67.38 341 ASN A N 1
ATOM 2706 C CA . ASN A 1 341 ? -16.681 7.013 -18.397 1.00 67.38 341 ASN A CA 1
ATOM 2707 C C . ASN A 1 341 ? -15.239 6.921 -18.923 1.00 67.38 341 ASN A C 1
ATOM 2709 O O . ASN A 1 341 ? -14.288 7.014 -18.146 1.00 67.38 341 ASN A O 1
ATOM 2713 N N . ILE A 1 342 ? -15.062 6.757 -20.234 1.00 74.44 342 ILE A N 1
ATOM 2714 C CA . ILE A 1 342 ? -13.731 6.768 -20.844 1.00 74.44 342 ILE A CA 1
ATOM 2715 C C . ILE A 1 342 ? -13.282 8.211 -21.083 1.00 74.44 342 ILE A C 1
ATOM 2717 O O . ILE A 1 342 ? -14.055 9.056 -21.536 1.00 74.44 342 ILE A O 1
ATOM 2721 N N . ALA A 1 343 ? -12.030 8.518 -20.741 1.00 72.81 343 ALA A N 1
ATOM 2722 C CA . ALA A 1 343 ? -11.462 9.830 -21.018 1.00 72.81 343 ALA A CA 1
ATOM 2723 C C . ALA A 1 343 ? -11.291 10.023 -22.533 1.00 72.81 343 ALA A C 1
ATOM 2725 O O . ALA A 1 343 ? -11.001 9.087 -23.273 1.00 72.81 343 ALA A O 1
ATOM 2726 N N . LYS A 1 344 ? -11.445 11.259 -23.011 1.00 80.56 344 LYS A N 1
ATOM 2727 C CA . LYS A 1 344 ? -11.121 11.572 -24.405 1.00 80.56 344 LYS A CA 1
ATOM 2728 C C . LYS A 1 344 ? -9.617 11.428 -24.637 1.00 80.56 344 LYS A C 1
ATOM 2730 O O . LYS A 1 344 ? -8.815 11.765 -23.765 1.00 80.56 344 LYS A O 1
ATOM 2735 N N . GLY A 1 345 ? -9.230 10.962 -25.818 1.00 86.12 345 GLY A N 1
ATOM 2736 C CA . GLY A 1 345 ? -7.828 10.744 -26.164 1.00 86.12 345 GLY A CA 1
ATOM 2737 C C . GLY A 1 345 ? -7.640 9.721 -27.275 1.00 86.12 345 GLY A C 1
ATOM 2738 O O . GLY A 1 345 ? -8.608 9.206 -27.828 1.00 86.12 345 GLY A O 1
ATOM 2739 N N . ARG A 1 346 ? -6.382 9.439 -27.617 1.00 88.44 346 ARG A N 1
ATOM 2740 C CA . ARG A 1 346 ? -6.028 8.316 -28.492 1.00 88.44 346 ARG A CA 1
ATOM 2741 C C . ARG A 1 346 ? -5.670 7.106 -27.645 1.00 88.44 346 ARG A C 1
ATOM 2743 O O . ARG A 1 346 ? -5.027 7.265 -26.611 1.00 88.44 346 ARG A O 1
ATOM 2750 N N . TYR A 1 347 ? -6.084 5.931 -28.095 1.00 87.88 347 TYR A N 1
ATOM 2751 C CA . TYR A 1 347 ? -5.884 4.674 -27.396 1.00 87.88 347 TYR A CA 1
ATOM 2752 C C . TYR A 1 347 ? -5.370 3.592 -28.334 1.00 87.88 347 TYR A C 1
ATOM 2754 O O . TYR A 1 347 ? -5.858 3.459 -29.456 1.00 87.88 347 TYR A O 1
ATOM 2762 N N . ASP A 1 348 ? -4.454 2.778 -27.832 1.00 85.44 348 ASP A N 1
ATOM 2763 C CA . ASP A 1 348 ? -4.251 1.427 -28.335 1.00 85.44 348 ASP A CA 1
ATOM 2764 C C . ASP A 1 348 ? -5.091 0.478 -27.469 1.00 85.44 348 ASP A C 1
ATOM 2766 O O . ASP A 1 348 ? -5.194 0.661 -26.256 1.00 85.44 348 ASP A O 1
ATOM 2770 N N . ILE A 1 349 ? -5.768 -0.486 -28.086 1.00 87.62 349 ILE A N 1
ATOM 2771 C CA . ILE A 1 349 ? -6.734 -1.361 -27.416 1.00 87.62 349 ILE A CA 1
ATOM 2772 C C . ILE A 1 349 ? -6.412 -2.808 -27.745 1.00 87.62 349 ILE A C 1
ATOM 2774 O O . ILE A 1 349 ? -6.279 -3.145 -28.917 1.00 87.62 349 ILE A O 1
ATOM 2778 N N . VAL A 1 350 ? -6.342 -3.668 -26.733 1.00 84.06 350 VAL A N 1
ATOM 2779 C CA . VAL A 1 350 ? -6.163 -5.115 -26.913 1.00 84.06 350 VAL A CA 1
ATOM 2780 C C . VAL A 1 350 ? -7.408 -5.847 -26.431 1.00 84.06 350 VAL A C 1
ATOM 2782 O O . VAL A 1 350 ? -7.911 -5.578 -25.339 1.00 84.06 350 VAL A O 1
ATOM 2785 N N . PHE A 1 351 ? -7.900 -6.780 -27.243 1.00 85.69 351 PHE A N 1
ATOM 2786 C CA . PHE A 1 351 ? -9.042 -7.632 -26.936 1.00 85.69 351 PHE A CA 1
ATOM 2787 C C . PHE A 1 351 ? -8.592 -9.069 -26.746 1.00 85.69 351 PHE A C 1
ATOM 2789 O O . PHE A 1 351 ? -7.827 -9.627 -27.538 1.00 85.69 351 PHE A O 1
ATOM 2796 N N . SER A 1 352 ? -9.078 -9.700 -25.687 1.00 84.00 352 SER A N 1
ATOM 2797 C CA . SER A 1 352 ? -8.744 -11.089 -25.399 1.00 84.00 352 SER A CA 1
ATOM 2798 C C . SER A 1 352 ? -9.934 -11.870 -24.894 1.00 84.00 352 SER A C 1
ATOM 2800 O O . SER A 1 352 ? -10.837 -11.325 -24.260 1.00 84.00 352 SER A O 1
ATOM 2802 N N . ASP A 1 353 ? -9.932 -13.167 -25.154 1.00 81.75 353 ASP A N 1
ATOM 2803 C CA . ASP A 1 353 ? -10.929 -14.069 -24.604 1.00 81.75 353 ASP A CA 1
ATOM 2804 C C . ASP A 1 353 ? -10.747 -14.119 -23.079 1.00 81.75 353 ASP A C 1
ATOM 2806 O O . ASP A 1 353 ? -9.649 -14.364 -22.581 1.00 81.75 353 ASP A O 1
ATOM 2810 N N . ALA A 1 354 ? -11.797 -13.839 -22.305 1.00 75.25 354 ALA A N 1
ATOM 2811 C CA . ALA A 1 354 ? -11.659 -13.771 -20.849 1.00 75.25 354 ALA A CA 1
ATOM 2812 C C . ALA A 1 354 ? -11.514 -15.146 -20.185 1.00 75.25 354 ALA A C 1
ATOM 2814 O O . ALA A 1 354 ? -11.209 -15.214 -18.995 1.00 75.25 354 ALA A O 1
ATOM 2815 N N . ARG 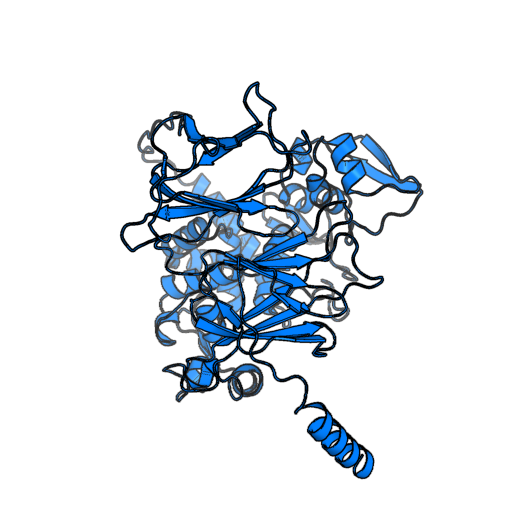A 1 355 ? -11.766 -16.233 -20.922 1.00 72.81 355 ARG A N 1
ATOM 2816 C CA . ARG A 1 355 ? -11.603 -17.603 -20.445 1.00 72.81 355 ARG A CA 1
ATOM 2817 C C . ARG A 1 355 ? -10.184 -18.096 -20.701 1.00 72.81 355 ARG A C 1
ATOM 2819 O O . ARG A 1 355 ? -9.589 -18.657 -19.790 1.00 72.81 355 ARG A O 1
ATOM 2826 N N . SER A 1 356 ? -9.647 -17.910 -21.902 1.00 69.88 356 SER A N 1
ATOM 2827 C CA . SER A 1 356 ? -8.297 -18.368 -22.246 1.00 69.88 356 SER A CA 1
ATOM 2828 C C . SER A 1 356 ? -7.219 -17.302 -22.055 1.00 69.88 356 SER A C 1
ATOM 2830 O O . SER A 1 356 ? -6.040 -17.617 -22.122 1.00 69.88 356 SER A O 1
ATOM 2832 N N . GLY A 1 357 ? -7.578 -16.031 -21.877 1.00 70.06 357 GLY A N 1
ATOM 2833 C CA . GLY A 1 357 ? -6.628 -14.914 -21.885 1.00 70.06 357 GLY A CA 1
ATOM 2834 C C . GLY A 1 357 ? -6.018 -14.620 -23.263 1.00 70.06 357 GLY A C 1
ATOM 2835 O O . GLY A 1 357 ? -5.262 -13.657 -23.392 1.00 70.06 357 GLY A O 1
ATOM 2836 N N . SER A 1 358 ? -6.346 -15.409 -24.292 1.00 72.88 358 SER A N 1
ATOM 2837 C CA . SER A 1 358 ? -5.773 -15.300 -25.634 1.00 72.88 358 SER A CA 1
ATOM 2838 C C . SER A 1 358 ? -6.213 -14.008 -26.308 1.00 72.88 358 SER A C 1
ATOM 2840 O O . SER A 1 358 ? -7.411 -13.736 -26.403 1.00 72.88 358 SER A O 1
ATOM 2842 N N . VAL A 1 359 ? -5.248 -13.237 -26.807 1.00 77.75 359 VAL A N 1
ATOM 2843 C CA . VAL A 1 359 ? -5.517 -12.074 -27.657 1.00 77.75 359 VAL A CA 1
ATOM 2844 C C . VAL A 1 359 ? -6.133 -12.550 -28.969 1.00 77.75 359 VAL A C 1
ATOM 2846 O O . VAL A 1 359 ? -5.614 -13.483 -29.580 1.00 77.75 359 VAL A O 1
ATOM 2849 N N . PHE A 1 360 ? -7.231 -11.923 -29.387 1.00 81.31 360 PHE A N 1
ATOM 2850 C CA . PHE A 1 360 ? -7.889 -12.233 -30.662 1.00 81.31 360 PHE A CA 1
ATOM 2851 C C . PHE A 1 360 ? -8.044 -11.019 -31.585 1.00 81.31 360 PHE A C 1
ATOM 2853 O O . PHE A 1 360 ? -8.289 -11.203 -32.773 1.00 81.31 360 PHE A O 1
ATOM 2860 N N . ASP A 1 361 ? -7.926 -9.796 -31.063 1.00 84.12 361 ASP A N 1
ATOM 2861 C CA . ASP A 1 361 ? -7.959 -8.558 -31.848 1.00 84.12 361 ASP A CA 1
ATOM 2862 C C . ASP A 1 361 ? -7.199 -7.460 -31.093 1.00 84.12 361 ASP A C 1
ATOM 2864 O O . ASP A 1 361 ? -7.107 -7.470 -29.860 1.00 84.12 361 ASP A O 1
ATOM 2868 N N . ASP A 1 362 ? -6.674 -6.499 -31.838 1.00 85.69 362 ASP A N 1
ATOM 2869 C CA . ASP A 1 362 ? -6.097 -5.274 -31.325 1.00 85.69 362 ASP A CA 1
ATOM 2870 C C . ASP A 1 362 ? -6.346 -4.086 -32.264 1.00 85.69 362 ASP A C 1
ATOM 2872 O O . ASP A 1 362 ? -6.514 -4.219 -33.482 1.00 85.69 362 ASP A O 1
ATOM 2876 N N . ARG A 1 363 ? -6.394 -2.884 -31.684 1.00 83.88 363 ARG A N 1
ATOM 2877 C CA . ARG A 1 363 ? -6.711 -1.636 -32.381 1.00 83.88 363 ARG A CA 1
ATOM 2878 C C . ARG A 1 363 ? -5.755 -0.536 -31.962 1.00 83.88 363 ARG A C 1
ATOM 2880 O O . ARG A 1 363 ? -5.817 -0.064 -30.835 1.00 83.88 363 ARG A O 1
ATOM 2887 N N . ALA A 1 364 ? -4.922 -0.085 -32.892 1.00 84.12 364 ALA A N 1
ATOM 2888 C CA . ALA A 1 364 ? -4.018 1.037 -32.671 1.00 84.12 364 ALA A CA 1
ATOM 2889 C C . ALA A 1 364 ? -4.693 2.390 -32.953 1.00 84.12 364 ALA A C 1
ATOM 2891 O O . ALA A 1 364 ? -5.488 2.512 -33.889 1.00 84.12 364 ALA A O 1
ATOM 2892 N N . ASN A 1 365 ? -4.273 3.436 -32.240 1.00 81.94 365 ASN A N 1
ATOM 2893 C CA . ASN A 1 365 ? -4.605 4.840 -32.507 1.00 81.94 365 ASN A CA 1
ATOM 2894 C C . ASN A 1 365 ? -6.113 5.165 -32.547 1.00 81.94 365 ASN A C 1
ATOM 2896 O O . ASN A 1 365 ? -6.535 6.099 -33.242 1.00 81.94 365 ASN A O 1
ATOM 2900 N N . VAL A 1 366 ? -6.928 4.429 -31.791 1.00 86.88 366 VAL A N 1
ATOM 2901 C CA . VAL A 1 366 ? -8.369 4.651 -31.643 1.00 86.88 366 VAL A CA 1
ATOM 2902 C C . VAL A 1 366 ? -8.607 6.015 -31.007 1.00 86.88 366 VAL A C 1
ATOM 2904 O O . VAL A 1 366 ? -8.239 6.251 -29.859 1.00 86.88 366 VAL A O 1
ATOM 2907 N N . LEU A 1 367 ? -9.222 6.933 -31.750 1.00 87.75 367 LEU A N 1
ATOM 2908 C CA . LEU A 1 367 ? -9.580 8.248 -31.233 1.00 87.75 367 LEU A CA 1
ATOM 2909 C C . LEU A 1 367 ? -10.926 8.179 -30.504 1.00 87.75 367 LEU A C 1
ATOM 2911 O O . LEU A 1 367 ? -11.945 7.838 -31.097 1.00 87.75 367 LEU A O 1
ATOM 2915 N N . VAL A 1 368 ? -10.920 8.565 -29.233 1.00 86.00 368 VAL A N 1
ATOM 2916 C CA . VAL A 1 368 ? -12.099 8.754 -28.390 1.00 86.00 368 VAL A CA 1
ATOM 2917 C C . VAL A 1 368 ? -12.321 10.259 -28.242 1.00 86.00 368 VAL A C 1
ATOM 2919 O O . VAL A 1 368 ? -11.620 10.923 -27.478 1.00 86.00 368 VAL A O 1
ATOM 2922 N N . SER A 1 369 ? -13.245 10.830 -29.015 1.00 77.94 369 SER A N 1
ATOM 2923 C CA . SER A 1 369 ? -13.471 12.289 -29.073 1.00 77.94 369 SER A CA 1
ATOM 2924 C C . SER A 1 369 ? -14.911 12.711 -28.788 1.00 77.94 369 SER A C 1
ATOM 2926 O O . SER A 1 369 ? -15.139 13.782 -28.208 1.00 77.94 369 SER A O 1
ATOM 2928 N N . ASP A 1 370 ? -15.873 11.870 -29.159 1.00 76.19 370 ASP A N 1
ATOM 2929 C CA . ASP A 1 370 ? -17.301 12.194 -29.167 1.00 76.19 370 ASP A CA 1
ATOM 2930 C C . ASP A 1 370 ? -17.999 11.589 -27.945 1.00 76.19 370 ASP A C 1
ATOM 2932 O O . ASP A 1 370 ? -17.415 10.764 -27.254 1.00 76.19 370 ASP A O 1
ATOM 2936 N N . GLN A 1 371 ? -19.245 11.979 -27.648 1.00 72.88 371 GLN A N 1
ATOM 2937 C CA . GLN A 1 371 ? -19.994 11.416 -26.505 1.00 72.88 371 GLN A CA 1
ATOM 2938 C C . GLN A 1 371 ? -20.181 9.889 -26.603 1.00 72.88 371 GLN A C 1
ATOM 2940 O O . GLN A 1 371 ? -20.229 9.205 -25.582 1.00 72.88 371 GLN A O 1
ATOM 2945 N N . LEU A 1 372 ? -20.244 9.363 -27.829 1.00 78.81 372 LEU A N 1
ATOM 2946 C CA . LEU A 1 372 ? -20.216 7.941 -28.149 1.00 78.81 372 LEU A CA 1
ATOM 2947 C C . LEU A 1 372 ? -19.132 7.714 -29.203 1.00 78.81 372 LEU A C 1
ATOM 2949 O O . LEU A 1 372 ? -19.254 8.204 -30.322 1.00 78.81 372 LEU A O 1
ATOM 2953 N N . SER A 1 373 ? -18.093 6.964 -28.853 1.00 84.88 373 SER A N 1
ATOM 2954 C CA . SER A 1 373 ? -17.062 6.521 -29.798 1.00 84.88 373 SER A CA 1
ATOM 2955 C C . SER A 1 373 ? -17.243 5.026 -30.051 1.00 84.88 373 SER A C 1
ATOM 2957 O O . SER A 1 373 ? -17.445 4.267 -29.105 1.00 84.88 373 SER A O 1
ATOM 2959 N N . ILE A 1 374 ? -17.215 4.597 -31.314 1.00 87.50 374 ILE A N 1
ATOM 2960 C CA . ILE A 1 374 ? -17.483 3.203 -31.697 1.00 87.50 374 ILE A CA 1
ATOM 2961 C C . ILE A 1 374 ? -16.199 2.552 -32.207 1.00 87.50 374 ILE A C 1
ATOM 2963 O O . ILE A 1 374 ? -15.547 3.072 -33.110 1.00 87.50 374 ILE A O 1
ATOM 2967 N N . VAL A 1 375 ? -15.871 1.390 -31.651 1.00 89.62 375 VAL A N 1
ATOM 2968 C CA . VAL A 1 375 ? -14.807 0.502 -32.120 1.00 89.62 375 VAL A CA 1
ATOM 2969 C C . VAL A 1 375 ? -15.468 -0.721 -32.737 1.00 89.62 375 VAL A C 1
ATOM 2971 O O . VAL A 1 375 ? -16.074 -1.531 -32.037 1.00 89.62 375 VAL A O 1
ATOM 2974 N N . ASP A 1 376 ? -15.382 -0.831 -34.058 1.00 88.19 376 ASP A N 1
ATOM 2975 C CA . ASP A 1 376 ? -16.028 -1.896 -34.820 1.00 88.19 376 ASP A CA 1
ATOM 2976 C C . ASP A 1 376 ? -15.044 -3.027 -35.153 1.00 88.19 376 ASP A C 1
ATOM 2978 O O . ASP A 1 376 ? -14.120 -2.859 -35.958 1.00 88.19 376 ASP A O 1
ATOM 2982 N N . LEU A 1 377 ? -15.253 -4.184 -34.522 1.00 87.75 377 LEU A N 1
ATOM 2983 C CA . LEU A 1 377 ? -14.492 -5.413 -34.728 1.00 87.75 377 LEU A CA 1
ATOM 2984 C C . LEU A 1 377 ? -15.061 -6.300 -35.849 1.00 87.75 377 LEU A C 1
ATOM 2986 O O . LEU A 1 377 ? -14.487 -7.341 -36.151 1.00 87.75 377 LEU A O 1
ATOM 2990 N N . THR A 1 378 ? -16.167 -5.919 -36.494 1.00 81.31 378 THR A N 1
ATOM 2991 C CA . THR A 1 378 ? -16.766 -6.703 -37.594 1.00 81.31 378 THR A CA 1
ATOM 2992 C C . THR A 1 378 ? -15.979 -6.592 -38.900 1.00 81.31 378 THR A C 1
ATOM 2994 O O . THR A 1 378 ? -16.075 -7.460 -39.768 1.00 81.31 378 THR A O 1
ATOM 2997 N N . SER A 1 379 ? -15.178 -5.535 -39.043 1.00 68.88 379 SER A N 1
ATOM 2998 C CA . SER A 1 379 ? -14.329 -5.314 -40.209 1.00 68.88 379 SER A CA 1
ATOM 2999 C C . SER A 1 379 ? -12.899 -5.791 -39.928 1.00 68.88 379 SER A C 1
ATOM 3001 O O . SER A 1 379 ? -12.311 -5.357 -38.930 1.00 68.88 379 SER A O 1
ATOM 3003 N N . PRO A 1 380 ? -12.300 -6.629 -40.800 1.00 58.75 380 PRO A N 1
ATOM 3004 C CA . PRO A 1 380 ? -10.901 -7.009 -40.662 1.00 58.75 380 PRO A CA 1
ATOM 3005 C C . PRO A 1 380 ? -10.021 -5.763 -40.781 1.00 58.75 380 PRO A C 1
ATOM 3007 O O . PRO A 1 380 ? -10.124 -4.988 -41.738 1.00 58.75 380 PRO A O 1
ATOM 3010 N N . THR A 1 381 ? -9.143 -5.557 -39.808 1.00 54.34 381 THR A N 1
ATOM 3011 C CA . THR A 1 381 ? -8.165 -4.475 -39.854 1.00 54.34 381 THR A CA 1
ATOM 3012 C C . THR A 1 381 ? -7.106 -4.781 -40.908 1.00 54.34 381 THR A C 1
ATOM 3014 O O . THR A 1 381 ? -6.475 -5.832 -40.918 1.00 54.34 381 THR A O 1
ATOM 3017 N N . ARG A 1 382 ? -6.827 -3.809 -41.785 1.00 45.38 382 ARG A N 1
ATOM 3018 C CA . ARG A 1 382 ? -5.581 -3.764 -42.578 1.00 45.38 382 ARG A CA 1
ATOM 3019 C C . ARG A 1 382 ? -4.394 -3.278 -41.730 1.00 45.38 382 ARG A C 1
ATOM 3021 O O . ARG A 1 382 ? -3.530 -2.560 -42.228 1.00 45.38 382 ARG A O 1
ATOM 3028 N N . SER A 1 383 ? -4.355 -3.611 -40.441 1.00 44.88 383 SER A N 1
ATOM 3029 C CA . SER A 1 383 ? -3.251 -3.195 -39.580 1.00 44.88 383 SER A CA 1
ATOM 3030 C C . SER A 1 383 ? -2.091 -4.168 -39.755 1.00 44.88 383 SER A C 1
ATOM 3032 O O . SER A 1 383 ? -1.957 -5.146 -39.036 1.00 44.88 383 SER A O 1
ATOM 3034 N N . SER A 1 384 ? -1.225 -3.897 -40.729 1.00 42.47 384 SER A N 1
ATOM 3035 C CA . SER A 1 384 ? 0.100 -4.523 -40.812 1.00 42.47 384 SER A CA 1
ATOM 3036 C C . SER A 1 384 ? 1.096 -3.907 -39.818 1.00 42.47 384 SER A C 1
ATOM 3038 O O . SER A 1 384 ? 2.306 -4.054 -39.995 1.00 42.47 384 SER A O 1
ATOM 3040 N N . ARG A 1 385 ? 0.624 -3.127 -38.836 1.00 49.97 385 ARG A N 1
ATOM 3041 C CA . ARG A 1 385 ? 1.463 -2.397 -37.886 1.00 49.97 385 ARG A CA 1
ATOM 3042 C C . ARG A 1 385 ? 1.351 -3.069 -36.523 1.00 49.97 385 ARG A C 1
ATOM 3044 O O . ARG A 1 385 ? 0.260 -3.162 -35.975 1.00 49.97 385 ARG A O 1
ATOM 3051 N N . ARG A 1 386 ? 2.488 -3.539 -36.006 1.00 55.88 386 ARG A N 1
ATOM 3052 C CA . ARG A 1 386 ? 2.633 -4.010 -34.624 1.00 55.88 386 ARG A CA 1
ATOM 3053 C C . ARG A 1 386 ? 2.240 -2.858 -33.694 1.00 55.88 386 ARG A C 1
ATOM 3055 O O . ARG A 1 386 ? 2.706 -1.745 -33.936 1.00 55.88 386 ARG A O 1
ATOM 3062 N N . LEU A 1 387 ? 1.396 -3.110 -32.690 1.00 63.66 387 LEU A N 1
ATOM 3063 C CA . LEU A 1 387 ? 1.120 -2.129 -31.635 1.00 63.66 387 LEU A CA 1
ATOM 3064 C C . LEU A 1 387 ? 2.454 -1.616 -31.088 1.00 63.66 387 LEU A C 1
ATOM 3066 O O . LEU A 1 387 ? 3.313 -2.419 -30.716 1.00 63.66 387 LEU A O 1
ATOM 3070 N N . GLU A 1 388 ? 2.635 -0.299 -31.056 1.00 63.59 388 GLU A N 1
ATOM 3071 C CA . GLU A 1 388 ? 3.835 0.339 -30.502 1.00 63.59 388 GLU A CA 1
ATOM 3072 C C . GLU A 1 388 ? 3.677 0.479 -28.981 1.00 63.59 388 GLU A C 1
ATOM 3074 O O . GLU A 1 388 ? 3.841 1.550 -28.411 1.00 63.59 388 GLU A O 1
ATOM 3079 N N . ILE A 1 389 ? 3.311 -0.627 -28.329 1.00 67.69 389 ILE A N 1
ATOM 3080 C CA . ILE A 1 389 ? 3.240 -0.726 -26.875 1.00 67.69 389 ILE A CA 1
ATOM 3081 C C . ILE A 1 389 ? 4.661 -0.920 -26.354 1.00 67.69 389 ILE A C 1
ATOM 3083 O O . ILE A 1 389 ? 5.384 -1.768 -26.858 1.00 67.69 389 ILE A O 1
ATOM 3087 N N . GLU A 1 390 ? 5.084 -0.112 -25.381 1.00 69.69 390 GLU A N 1
ATOM 3088 C CA . GLU A 1 390 ? 6.458 -0.156 -24.856 1.00 69.69 390 GLU A CA 1
ATOM 3089 C C . GLU A 1 390 ? 6.669 -1.286 -23.834 1.00 69.69 390 GLU A C 1
ATOM 3091 O O . GLU A 1 390 ? 7.799 -1.738 -23.645 1.00 69.69 390 GLU A O 1
ATOM 3096 N N . LYS A 1 391 ? 5.589 -1.753 -23.187 1.00 76.06 391 LYS A N 1
ATOM 3097 C CA . LYS A 1 391 ? 5.610 -2.768 -22.123 1.00 76.06 391 LYS A CA 1
ATOM 3098 C C . LYS A 1 391 ? 4.489 -3.797 -22.253 1.00 76.06 391 LYS A C 1
ATOM 3100 O O . LYS A 1 391 ? 3.364 -3.480 -22.615 1.00 76.06 391 LYS A O 1
ATOM 3105 N N . SER A 1 392 ? 4.788 -5.043 -21.918 1.00 81.81 392 SER A N 1
ATOM 3106 C CA . SER A 1 392 ? 3.840 -6.151 -21.902 1.00 81.81 392 SER A CA 1
ATOM 3107 C C . SER A 1 392 ? 2.963 -6.165 -20.648 1.00 81.81 392 SER A C 1
ATOM 3109 O O . SER A 1 392 ? 3.362 -5.738 -19.563 1.00 81.81 392 SER A O 1
ATOM 3111 N N . ILE A 1 393 ? 1.776 -6.744 -20.794 1.00 82.56 393 ILE A N 1
ATOM 3112 C CA . ILE A 1 393 ? 0.928 -7.205 -19.701 1.00 82.56 393 ILE A CA 1
ATOM 3113 C C . ILE A 1 393 ? 1.055 -8.725 -19.605 1.00 82.56 393 ILE A C 1
ATOM 3115 O O . ILE A 1 393 ? 0.766 -9.433 -20.572 1.00 82.56 393 ILE A O 1
ATOM 3119 N N . LEU A 1 394 ? 1.392 -9.249 -18.428 1.00 85.75 394 LEU A N 1
ATOM 3120 C CA . LEU A 1 394 ? 1.295 -10.685 -18.173 1.00 85.75 394 LEU A CA 1
ATOM 3121 C C . LEU A 1 394 ? -0.062 -11.041 -17.573 1.00 85.75 394 LEU A C 1
ATOM 3123 O O . LEU A 1 394 ? -0.591 -10.334 -16.713 1.00 85.75 394 LEU A O 1
ATOM 3127 N N . ARG A 1 395 ? -0.625 -12.170 -17.995 1.00 84.25 395 ARG A N 1
ATOM 3128 C CA . ARG A 1 395 ? -1.861 -12.724 -17.438 1.00 84.25 395 ARG A CA 1
ATOM 3129 C C . ARG A 1 395 ? -1.632 -14.119 -16.902 1.00 84.25 395 ARG A C 1
ATOM 3131 O O . ARG A 1 395 ? -1.113 -14.967 -17.609 1.00 84.25 395 ARG A O 1
ATOM 3138 N N . PHE A 1 396 ? -2.091 -14.366 -15.686 1.00 82.25 396 PHE A N 1
ATOM 3139 C CA . PHE A 1 396 ? -2.076 -15.678 -15.053 1.00 82.25 396 PHE A CA 1
ATOM 3140 C C . PHE A 1 396 ? -3.516 -16.173 -14.934 1.00 82.25 396 PHE A C 1
ATOM 3142 O O . PHE A 1 396 ? -4.318 -15.617 -14.182 1.00 82.25 396 PHE A O 1
ATOM 3149 N N . VAL A 1 397 ? -3.853 -17.176 -15.735 1.00 79.25 397 VAL A N 1
ATOM 3150 C CA . VAL A 1 397 ? -5.176 -17.775 -15.885 1.00 79.25 397 VAL A CA 1
ATOM 3151 C C . VAL A 1 397 ? -5.256 -19.010 -14.997 1.00 79.25 397 VAL A C 1
ATOM 3153 O O . VAL A 1 397 ? -4.526 -19.971 -15.193 1.00 79.25 397 VAL A O 1
ATOM 3156 N N . PHE A 1 398 ? -6.166 -19.002 -14.033 1.00 75.25 398 PHE A N 1
ATOM 3157 C CA . PHE A 1 398 ? -6.395 -20.102 -13.108 1.00 75.25 398 PHE A CA 1
ATOM 3158 C C . PHE A 1 398 ? -7.675 -20.844 -13.470 1.00 75.25 398 PHE A C 1
ATOM 3160 O O . PHE A 1 398 ? -8.712 -20.223 -13.732 1.00 75.25 398 PHE A O 1
ATOM 3167 N N . ALA A 1 399 ? -7.621 -22.174 -13.424 1.00 65.56 399 ALA A N 1
ATOM 3168 C CA . ALA A 1 399 ? -8.761 -23.028 -13.726 1.00 65.56 399 ALA A CA 1
ATOM 3169 C C . ALA A 1 399 ? -10.002 -22.707 -12.864 1.00 65.56 399 ALA A C 1
ATOM 3171 O O . ALA A 1 399 ? -9.921 -22.290 -11.709 1.00 65.56 399 ALA A O 1
ATOM 3172 N N . VAL A 1 400 ? -11.172 -22.971 -13.454 1.00 59.72 400 VAL A N 1
ATOM 3173 C CA . VAL A 1 400 ? -12.532 -22.658 -12.967 1.00 59.72 400 VAL A CA 1
ATOM 3174 C C . VAL A 1 400 ? -12.831 -23.197 -11.559 1.00 59.72 400 VAL A C 1
ATOM 3176 O O . VAL A 1 400 ? -13.665 -22.656 -10.834 1.00 59.72 400 VAL A O 1
ATOM 3179 N N . SER A 1 401 ? -12.140 -24.260 -11.152 1.00 56.75 401 SER A N 1
ATOM 3180 C CA . SER A 1 401 ? -12.298 -24.864 -9.838 1.00 56.75 401 SER A CA 1
ATOM 3181 C C . SER A 1 401 ? -10.925 -25.000 -9.187 1.00 56.75 401 SER A C 1
ATOM 3183 O O . SER A 1 401 ? -10.121 -25.803 -9.665 1.00 56.75 401 SER A O 1
ATOM 3185 N N . PRO A 1 402 ? -10.630 -24.261 -8.102 1.00 50.59 402 PRO A N 1
ATOM 3186 C CA . PRO A 1 402 ? -9.373 -24.453 -7.403 1.00 50.59 402 PRO A CA 1
ATOM 3187 C C . PRO A 1 402 ? -9.298 -25.893 -6.868 1.00 50.59 402 PRO A C 1
ATOM 3189 O O . PRO A 1 402 ? -10.328 -26.445 -6.448 1.00 50.59 402 PRO A O 1
ATOM 3192 N N . PRO A 1 403 ? -8.105 -26.510 -6.834 1.00 47.47 403 PRO A N 1
ATOM 3193 C CA . PRO A 1 403 ? -7.896 -27.738 -6.081 1.00 47.47 403 PRO A CA 1
ATOM 3194 C C . PRO A 1 403 ? -8.387 -27.555 -4.638 1.00 47.47 403 PRO A C 1
ATOM 3196 O O . PRO A 1 403 ? -8.382 -26.447 -4.092 1.00 47.47 403 PRO A O 1
ATOM 3199 N N . LYS A 1 404 ? -8.816 -28.640 -3.986 1.00 51.19 404 LYS A N 1
ATOM 3200 C CA . LYS A 1 404 ? -9.100 -28.615 -2.543 1.00 51.19 404 LYS A CA 1
ATOM 3201 C C . LYS A 1 404 ? -7.867 -28.060 -1.812 1.00 51.19 404 LYS A C 1
ATOM 3203 O O . LYS A 1 404 ? -6.837 -28.720 -1.810 1.00 51.19 404 LYS A O 1
ATOM 3208 N N . GLY A 1 405 ? -8.002 -26.896 -1.174 1.00 56.38 405 GLY A N 1
ATOM 3209 C CA . GLY A 1 405 ? -6.913 -26.272 -0.415 1.00 56.38 405 GLY A CA 1
ATOM 3210 C C . GLY A 1 405 ? -6.007 -25.343 -1.226 1.00 56.38 405 GLY A C 1
ATOM 3211 O O . GLY A 1 405 ? -4.800 -25.422 -1.059 1.00 56.38 405 GLY A O 1
ATOM 3212 N N . TRP A 1 406 ? -6.571 -24.480 -2.083 1.00 62.84 406 TRP A N 1
ATOM 3213 C CA . TRP A 1 406 ? -5.814 -23.409 -2.749 1.00 62.84 406 TRP A CA 1
ATOM 3214 C C . TRP A 1 406 ? -4.925 -22.643 -1.763 1.00 62.84 406 TRP A C 1
ATOM 3216 O O . TRP A 1 406 ? -5.405 -22.180 -0.724 1.00 62.84 406 TRP A O 1
ATOM 3226 N N . THR A 1 407 ? -3.658 -22.485 -2.132 1.00 63.88 407 THR A N 1
ATOM 3227 C CA . THR A 1 407 ? -2.658 -21.718 -1.400 1.00 63.88 407 THR A CA 1
ATOM 3228 C C . THR A 1 407 ? -2.204 -20.523 -2.241 1.00 63.88 407 THR A C 1
ATOM 3230 O O . THR A 1 407 ? -2.103 -20.628 -3.466 1.00 63.88 407 THR A O 1
ATOM 3233 N N . PRO A 1 408 ? -1.956 -19.356 -1.618 1.00 73.94 408 PRO A N 1
ATOM 3234 C CA . PRO A 1 408 ? -1.355 -18.220 -2.305 1.00 73.94 408 PRO A CA 1
ATOM 3235 C C . PRO A 1 408 ? -0.066 -18.605 -3.027 1.00 73.94 408 PRO A C 1
ATOM 3237 O O . PRO A 1 408 ? 0.716 -19.378 -2.482 1.00 73.94 408 PRO A O 1
ATOM 3240 N N . VAL A 1 409 ? 0.194 -18.014 -4.195 1.00 70.75 409 VAL A N 1
ATOM 3241 C CA . VAL A 1 409 ? 1.439 -18.233 -4.953 1.00 70.75 409 VAL A CA 1
ATOM 3242 C C . VAL A 1 409 ? 2.230 -16.938 -5.138 1.00 70.75 409 VAL A C 1
ATOM 3244 O O . VAL A 1 409 ? 1.671 -15.839 -5.117 1.00 70.75 409 VAL A O 1
ATOM 3247 N N . LEU A 1 410 ? 3.543 -17.071 -5.277 1.00 71.75 410 LEU A N 1
ATOM 3248 C CA . LEU A 1 410 ? 4.493 -16.052 -5.703 1.00 71.75 410 LEU A CA 1
ATOM 3249 C C . LEU A 1 410 ? 4.934 -16.406 -7.120 1.00 71.75 410 LEU A C 1
ATOM 3251 O O . LEU A 1 410 ? 5.311 -17.549 -7.356 1.00 71.75 410 LEU A O 1
ATOM 3255 N N . ILE A 1 411 ? 4.879 -15.447 -8.035 1.00 75.69 411 ILE A N 1
ATOM 3256 C CA . ILE A 1 411 ? 5.472 -15.565 -9.362 1.00 75.69 411 ILE A CA 1
ATOM 3257 C C . ILE A 1 411 ? 6.698 -14.664 -9.406 1.00 75.69 411 ILE A C 1
ATOM 3259 O O . ILE A 1 411 ? 6.559 -13.455 -9.263 1.00 75.69 411 ILE A O 1
ATOM 3263 N N . ASP A 1 412 ? 7.871 -15.241 -9.600 1.00 72.75 412 ASP A N 1
ATOM 3264 C CA . ASP A 1 412 ? 9.141 -14.534 -9.701 1.00 72.75 412 ASP A CA 1
ATOM 3265 C C . ASP A 1 412 ? 9.578 -14.484 -11.168 1.00 72.75 412 ASP A C 1
ATOM 3267 O O . ASP A 1 412 ? 9.793 -15.525 -11.781 1.00 72.75 412 ASP A O 1
ATOM 3271 N N . LEU A 1 413 ? 9.682 -13.282 -11.747 1.00 74.88 413 LEU A N 1
ATOM 3272 C CA . LEU A 1 413 ? 10.118 -13.079 -13.136 1.00 74.88 413 LEU A CA 1
ATOM 3273 C C . LEU A 1 413 ? 11.588 -12.649 -13.186 1.00 74.88 413 LEU A C 1
ATOM 3275 O O . LEU A 1 413 ? 11.904 -11.512 -12.834 1.00 74.88 413 LEU A O 1
ATOM 3279 N N . PHE A 1 414 ? 12.472 -13.511 -13.675 1.00 75.69 414 PHE A N 1
ATOM 3280 C CA . PHE A 1 414 ? 13.904 -13.258 -13.836 1.00 75.69 414 PHE A CA 1
ATOM 3281 C C . PHE A 1 414 ? 14.230 -12.947 -15.293 1.00 75.69 414 PHE A C 1
ATOM 3283 O O . PHE A 1 414 ? 14.135 -13.821 -16.146 1.00 75.69 414 PHE A O 1
ATOM 3290 N N . LYS A 1 415 ? 14.641 -11.721 -15.603 1.00 83.12 415 LYS A N 1
ATOM 3291 C CA . LYS A 1 415 ? 15.003 -11.348 -16.974 1.00 83.12 415 LYS A CA 1
ATOM 3292 C C . LYS A 1 415 ? 16.371 -11.934 -17.374 1.00 83.12 415 LYS A C 1
ATOM 3294 O O . LYS A 1 415 ? 17.307 -11.900 -16.587 1.00 83.12 415 LYS A O 1
ATOM 3299 N N . LEU A 1 416 ? 16.500 -12.482 -18.584 1.00 69.50 416 LEU A N 1
ATOM 3300 C CA . LEU A 1 416 ? 17.668 -13.269 -19.024 1.00 69.50 416 LEU A CA 1
ATOM 3301 C C . LEU A 1 416 ? 18.714 -12.493 -19.825 1.00 69.50 416 LEU A C 1
ATOM 3303 O O . LEU A 1 416 ? 19.837 -12.966 -19.989 1.00 69.50 416 LEU A O 1
ATOM 3307 N N . ASP A 1 417 ? 18.357 -11.337 -20.375 1.00 64.81 417 ASP A N 1
ATOM 3308 C CA . ASP A 1 417 ? 19.248 -10.498 -21.184 1.00 64.81 417 ASP A CA 1
ATOM 3309 C C . ASP A 1 417 ? 20.061 -9.494 -20.346 1.00 64.81 417 ASP A C 1
ATOM 3311 O O . ASP A 1 417 ? 20.848 -8.717 -20.891 1.00 64.81 417 ASP A O 1
ATOM 3315 N N . GLU A 1 418 ? 19.949 -9.557 -19.018 1.00 54.34 418 GLU A N 1
ATOM 3316 C CA . GLU A 1 418 ? 20.769 -8.774 -18.102 1.00 54.34 418 GLU A CA 1
ATOM 3317 C C . GLU A 1 418 ? 22.084 -9.510 -17.796 1.00 54.34 418 GLU A C 1
ATOM 3319 O O . GLU A 1 418 ? 22.114 -10.670 -17.393 1.00 54.34 418 GLU A O 1
ATOM 3324 N N . HIS A 1 419 ? 23.217 -8.832 -18.006 1.00 44.69 419 HIS A N 1
ATOM 3325 C CA . HIS A 1 419 ? 24.566 -9.388 -17.814 1.00 44.69 419 HIS A CA 1
ATOM 3326 C C . HIS A 1 419 ? 24.918 -9.725 -16.340 1.00 44.69 419 HIS A C 1
ATOM 3328 O O . HIS A 1 419 ? 26.022 -10.204 -16.072 1.00 44.69 419 HIS A O 1
ATOM 3334 N N . GLU A 1 420 ? 23.996 -9.506 -15.398 1.00 44.12 420 GLU A N 1
ATOM 3335 C CA . GLU A 1 420 ? 24.066 -9.848 -13.972 1.00 44.12 420 GLU A CA 1
ATOM 3336 C C . GLU A 1 420 ? 22.740 -10.509 -13.554 1.00 44.12 420 GLU A C 1
ATOM 3338 O O . GLU A 1 420 ? 21.704 -10.061 -14.023 1.00 44.12 420 GLU A O 1
ATOM 3343 N N . GLU A 1 421 ? 22.757 -11.532 -12.681 1.00 43.66 421 GLU A N 1
ATOM 3344 C CA . GLU A 1 421 ? 21.548 -12.208 -12.153 1.00 43.66 421 GLU A CA 1
ATOM 3345 C C . GLU A 1 421 ? 20.571 -11.180 -11.531 1.00 43.66 421 GLU A C 1
ATOM 3347 O O . GLU A 1 421 ? 20.831 -10.711 -10.411 1.00 43.66 421 GLU A O 1
ATOM 3352 N N . PRO A 1 422 ? 19.472 -10.795 -12.211 1.00 46.91 422 PRO A N 1
ATOM 3353 C CA . PRO A 1 422 ? 18.617 -9.721 -11.727 1.00 46.91 422 PRO A CA 1
ATOM 3354 C C . PRO A 1 422 ? 17.718 -10.207 -10.596 1.00 46.91 422 PRO A C 1
ATOM 3356 O O . PRO A 1 422 ? 17.388 -11.392 -10.500 1.00 46.91 422 PRO A O 1
ATOM 3359 N N . GLU A 1 423 ? 17.294 -9.285 -9.726 1.00 51.06 423 GLU A N 1
ATOM 3360 C CA . GLU A 1 423 ? 16.220 -9.642 -8.804 1.00 51.06 423 GLU A CA 1
ATOM 3361 C C . GLU A 1 423 ? 14.924 -9.875 -9.546 1.00 51.06 423 GLU A C 1
ATOM 3363 O O . GLU A 1 423 ? 14.567 -9.067 -10.408 1.00 51.06 423 GLU A O 1
ATOM 3368 N N . PRO A 1 424 ? 14.200 -10.942 -9.181 1.00 62.44 424 PRO A N 1
ATOM 3369 C CA . PRO A 1 424 ? 12.955 -11.230 -9.835 1.00 62.44 424 PRO A CA 1
ATOM 3370 C C . PRO A 1 424 ? 11.929 -10.150 -9.515 1.00 62.44 424 PRO A C 1
ATOM 3372 O O . PRO A 1 424 ? 11.837 -9.649 -8.389 1.00 62.44 424 PRO A O 1
ATOM 3375 N N . ILE A 1 425 ? 11.089 -9.842 -10.496 1.00 71.38 425 ILE A N 1
ATOM 3376 C CA . ILE A 1 425 ? 9.828 -9.162 -10.220 1.00 71.38 425 ILE A CA 1
ATOM 3377 C C . ILE A 1 425 ? 8.921 -10.192 -9.540 1.00 71.38 425 ILE A C 1
ATOM 3379 O O . ILE A 1 425 ? 8.397 -11.084 -10.203 1.00 71.38 425 ILE A O 1
ATOM 3383 N N . THR A 1 426 ? 8.757 -10.080 -8.219 1.00 72.44 426 THR A N 1
ATOM 3384 C CA . THR A 1 426 ? 7.896 -10.972 -7.430 1.00 72.44 426 THR A CA 1
ATOM 3385 C C . THR A 1 426 ? 6.449 -10.479 -7.404 1.00 72.44 426 THR A C 1
ATOM 3387 O O . THR A 1 426 ? 6.134 -9.429 -6.839 1.00 72.44 426 THR A O 1
ATOM 3390 N N . ILE A 1 427 ? 5.533 -11.287 -7.923 1.00 73.31 427 ILE A N 1
ATOM 3391 C CA . ILE A 1 427 ? 4.087 -11.054 -7.928 1.00 73.31 427 ILE A CA 1
ATOM 3392 C C . ILE A 1 427 ? 3.433 -12.013 -6.938 1.00 73.31 427 ILE A C 1
ATOM 3394 O O . ILE A 1 427 ? 3.495 -13.226 -7.106 1.00 73.31 427 ILE A O 1
ATOM 3398 N N . LYS A 1 428 ? 2.743 -11.494 -5.918 1.00 75.62 428 LYS A N 1
ATOM 3399 C CA . LYS A 1 428 ? 2.002 -12.337 -4.967 1.00 75.62 428 LYS A CA 1
ATOM 3400 C C . LYS A 1 428 ? 0.522 -12.441 -5.328 1.00 75.62 428 LYS A C 1
ATOM 3402 O O . LYS A 1 428 ? -0.242 -11.497 -5.127 1.00 75.62 428 LYS A O 1
ATOM 3407 N N . ILE A 1 429 ? 0.079 -13.634 -5.705 1.00 69.69 429 ILE A N 1
ATOM 3408 C CA . ILE A 1 429 ? -1.317 -13.936 -6.025 1.00 69.69 429 ILE A CA 1
ATOM 3409 C C . ILE A 1 429 ? -1.972 -14.575 -4.795 1.00 69.69 429 ILE A C 1
ATOM 3411 O O . ILE A 1 429 ? -1.868 -15.772 -4.548 1.00 69.69 429 ILE A O 1
ATOM 3415 N N . SER A 1 430 ? -2.616 -13.733 -3.977 1.00 64.19 430 SER A N 1
ATOM 3416 C CA . SER A 1 430 ? -3.188 -14.111 -2.665 1.00 64.19 430 SER A CA 1
ATOM 3417 C C . SER A 1 430 ? -4.702 -14.348 -2.661 1.00 64.19 430 SER A C 1
ATOM 3419 O O . SER A 1 430 ? -5.257 -14.680 -1.617 1.00 64.19 430 SER A O 1
ATOM 3421 N N . THR A 1 431 ? -5.366 -14.187 -3.804 1.00 57.91 431 THR A N 1
ATOM 3422 C CA . THR A 1 431 ? -6.821 -14.344 -3.913 1.00 57.91 431 THR A CA 1
ATOM 3423 C C . THR A 1 431 ? -7.140 -15.694 -4.554 1.00 57.91 431 THR A C 1
ATOM 3425 O O . THR A 1 431 ? -6.685 -15.915 -5.678 1.00 57.91 431 THR A O 1
ATOM 3428 N N . PRO A 1 432 ? -7.913 -16.581 -3.896 1.00 57.91 432 PRO A N 1
ATOM 3429 C CA . PRO A 1 432 ? -8.349 -17.822 -4.520 1.00 57.91 432 PRO A CA 1
ATOM 3430 C C . PRO A 1 432 ? -9.246 -17.527 -5.728 1.00 57.91 432 PRO A C 1
ATOM 3432 O O . PRO A 1 432 ? -10.019 -16.562 -5.683 1.00 57.91 432 PRO A O 1
ATOM 3435 N N . PRO A 1 433 ? -9.212 -18.365 -6.780 1.00 58.66 433 PRO A N 1
ATOM 3436 C CA . PRO A 1 433 ? -10.165 -18.273 -7.874 1.00 58.66 433 PRO A CA 1
ATOM 3437 C C . PRO A 1 433 ? -11.600 -18.284 -7.315 1.00 58.66 433 PRO A C 1
ATOM 3439 O O . PRO A 1 433 ? -11.935 -19.168 -6.515 1.00 58.66 433 PRO A O 1
ATOM 3442 N N . PRO A 1 434 ? -12.459 -17.310 -7.671 1.00 54.28 434 PRO A N 1
ATOM 3443 C CA . PRO A 1 434 ? -13.850 -17.317 -7.248 1.00 54.28 434 PRO A CA 1
ATOM 3444 C C . PRO A 1 434 ? -14.551 -18.573 -7.777 1.00 54.28 434 PRO A C 1
ATOM 3446 O O . PRO A 1 434 ? -14.305 -19.008 -8.898 1.00 54.28 434 PRO A O 1
ATOM 3449 N N . LYS A 1 435 ? -15.469 -19.143 -6.986 1.00 52.12 435 LYS A N 1
ATOM 3450 C CA . LYS A 1 435 ? -16.342 -20.222 -7.470 1.00 52.12 435 LYS A CA 1
ATOM 3451 C C . LYS A 1 435 ? -17.235 -19.673 -8.585 1.00 52.12 435 LYS A C 1
ATOM 3453 O O . LYS A 1 435 ? -18.050 -18.787 -8.331 1.00 52.12 435 LYS A O 1
ATOM 3458 N N . GLY A 1 436 ? -17.103 -20.207 -9.791 1.00 58.28 436 GLY A N 1
ATOM 3459 C CA . GLY A 1 436 ? -17.884 -19.810 -10.961 1.00 58.28 436 GLY A CA 1
ATOM 3460 C C . GLY A 1 436 ? -17.597 -20.730 -12.141 1.00 58.28 436 GLY A C 1
ATOM 3461 O O . GLY A 1 436 ? -16.952 -21.750 -11.949 1.00 58.28 436 GLY A O 1
ATOM 3462 N N . ASP A 1 437 ? -18.060 -20.355 -13.335 1.00 55.91 437 ASP A N 1
ATOM 3463 C CA . ASP A 1 437 ? -17.873 -21.127 -14.579 1.00 55.91 437 ASP A CA 1
ATOM 3464 C C . ASP A 1 437 ? -16.776 -20.538 -15.493 1.00 55.91 437 ASP A C 1
ATOM 3466 O O . ASP A 1 437 ? -16.542 -21.025 -16.599 1.00 55.91 437 ASP A O 1
ATOM 3470 N N . VAL A 1 438 ? -16.107 -19.468 -15.044 1.00 58.00 438 VAL A N 1
ATOM 3471 C CA . VAL A 1 438 ? -15.104 -18.723 -15.820 1.00 58.00 438 VAL A CA 1
ATOM 3472 C C . VAL A 1 438 ? -13.761 -18.749 -15.080 1.00 58.00 438 VAL A C 1
ATOM 3474 O O . VAL A 1 438 ? -13.753 -18.497 -13.873 1.00 58.00 438 VAL A O 1
ATOM 3477 N N . PRO A 1 439 ? -12.643 -19.035 -15.772 1.00 67.12 439 PRO A N 1
ATOM 3478 C CA . PRO A 1 439 ? -11.294 -18.941 -15.224 1.00 67.12 439 PRO A CA 1
ATOM 3479 C C . PRO A 1 439 ? -11.018 -17.587 -14.570 1.00 67.12 439 PRO A C 1
ATOM 3481 O O . PRO A 1 439 ? -11.511 -16.544 -15.009 1.00 67.12 439 PRO A O 1
ATOM 3484 N N . TYR A 1 440 ? -10.225 -17.603 -13.502 1.00 72.88 440 TYR A N 1
ATOM 3485 C CA . TYR A 1 440 ? -9.756 -16.383 -12.854 1.00 72.88 440 TYR A CA 1
ATOM 3486 C C . TYR A 1 440 ? -8.506 -15.893 -13.565 1.00 72.88 440 TYR A C 1
ATOM 3488 O O . TYR A 1 440 ? -7.547 -16.641 -13.687 1.00 72.88 440 TYR A O 1
ATOM 3496 N N . VAL A 1 441 ? -8.502 -14.643 -14.014 1.00 73.88 441 VAL A N 1
ATOM 3497 C CA . VAL A 1 441 ? -7.341 -14.041 -14.672 1.00 73.88 441 VAL A CA 1
ATOM 3498 C C . VAL A 1 441 ? -6.754 -12.988 -13.744 1.00 73.88 441 VAL A C 1
ATOM 3500 O O . VAL A 1 441 ? -7.438 -12.034 -13.373 1.00 73.88 441 VAL A O 1
ATOM 3503 N N . HIS A 1 442 ? -5.494 -13.169 -13.359 1.00 73.38 442 HIS A N 1
ATOM 3504 C CA . HIS A 1 442 ? -4.713 -12.172 -12.640 1.00 73.38 442 HIS A CA 1
ATOM 3505 C C . HIS A 1 442 ? -3.801 -11.438 -13.622 1.00 73.38 442 HIS A C 1
ATOM 3507 O O . HIS A 1 442 ? -3.012 -12.072 -14.318 1.00 73.38 442 HIS A O 1
ATOM 3513 N N . THR A 1 443 ? -3.914 -10.115 -13.678 1.00 74.25 443 THR A N 1
ATOM 3514 C CA . THR A 1 443 ? -3.198 -9.277 -14.645 1.00 74.25 443 THR A CA 1
ATOM 3515 C C . THR A 1 443 ? -2.057 -8.536 -13.961 1.00 74.25 443 THR A C 1
ATOM 3517 O O . THR A 1 443 ? -2.260 -7.937 -12.905 1.00 74.25 443 THR A O 1
ATOM 3520 N N . VAL A 1 444 ? -0.881 -8.545 -14.583 1.00 75.06 444 VAL A N 1
ATOM 3521 C CA . VAL A 1 444 ? 0.308 -7.818 -14.138 1.00 75.06 444 VAL A CA 1
ATOM 3522 C C . VAL A 1 444 ? 0.755 -6.886 -15.264 1.00 75.06 444 VAL A C 1
ATOM 3524 O O . VAL A 1 444 ? 1.225 -7.377 -16.292 1.00 75.06 444 VAL A O 1
ATOM 3527 N N . PRO A 1 445 ? 0.570 -5.565 -15.115 1.00 77.06 445 PRO A N 1
ATOM 3528 C CA . PRO A 1 445 ? 0.987 -4.600 -16.123 1.00 77.06 445 PRO A CA 1
ATOM 3529 C C . PRO A 1 445 ? 2.495 -4.307 -16.051 1.00 77.06 445 PRO A C 1
ATOM 3531 O O . PRO A 1 445 ? 3.189 -4.750 -15.135 1.00 77.06 445 PRO A O 1
ATOM 3534 N N . ASP A 1 446 ? 2.970 -3.518 -17.014 1.00 73.94 446 ASP A N 1
ATOM 3535 C CA . ASP A 1 446 ? 4.283 -2.861 -17.024 1.00 73.94 446 ASP A CA 1
ATOM 3536 C C . ASP A 1 446 ? 5.512 -3.783 -17.004 1.00 73.94 446 ASP A C 1
ATOM 3538 O O . ASP A 1 446 ? 6.563 -3.416 -16.465 1.00 73.94 446 ASP A O 1
ATOM 3542 N N . ILE A 1 447 ? 5.412 -4.952 -17.640 1.00 81.50 447 ILE A N 1
ATOM 3543 C CA . ILE A 1 447 ? 6.524 -5.895 -17.788 1.00 81.50 447 ILE A CA 1
ATOM 3544 C C . ILE A 1 447 ? 7.323 -5.576 -19.049 1.00 81.50 447 ILE A C 1
ATOM 3546 O O . ILE A 1 447 ? 6.770 -5.485 -20.141 1.00 81.50 447 ILE A O 1
ATOM 3550 N N . ASP A 1 448 ? 8.637 -5.407 -18.923 1.00 83.50 448 ASP A N 1
ATOM 3551 C CA . ASP A 1 448 ? 9.480 -5.126 -20.084 1.00 83.50 448 ASP A CA 1
ATOM 3552 C C . ASP A 1 448 ? 9.470 -6.295 -21.084 1.00 83.50 448 ASP A C 1
ATOM 3554 O O . ASP A 1 448 ? 9.341 -7.464 -20.719 1.00 83.50 448 ASP A O 1
ATOM 3558 N N . TYR A 1 449 ? 9.657 -5.996 -22.369 1.00 83.88 449 TYR A N 1
ATOM 3559 C CA . TYR A 1 449 ? 9.953 -7.053 -23.331 1.00 83.88 449 TYR A CA 1
ATOM 3560 C C . TYR A 1 449 ? 11.328 -7.661 -23.062 1.00 83.88 449 TYR A C 1
ATOM 3562 O O . TYR A 1 449 ? 12.258 -6.981 -22.612 1.00 83.88 449 TYR A O 1
ATOM 3570 N N . GLY A 1 450 ? 11.457 -8.947 -23.366 1.00 84.62 450 GLY A N 1
ATOM 3571 C CA . GLY A 1 450 ? 12.688 -9.698 -23.155 1.00 84.62 450 GLY A CA 1
ATOM 3572 C C . GLY A 1 450 ? 12.423 -11.179 -22.955 1.00 84.62 450 GLY A C 1
ATOM 3573 O O . GLY A 1 450 ? 11.308 -11.663 -23.155 1.00 84.62 450 GLY A O 1
ATOM 3574 N N . ARG A 1 451 ? 13.465 -11.912 -22.569 1.00 83.38 451 ARG A N 1
ATOM 3575 C CA . ARG A 1 451 ? 13.347 -13.328 -22.203 1.00 83.38 451 ARG A CA 1
ATOM 3576 C C . ARG A 1 451 ? 13.394 -13.458 -20.687 1.00 83.38 451 ARG A C 1
ATOM 3578 O O . ARG A 1 451 ? 14.171 -12.747 -20.058 1.00 83.38 451 ARG A O 1
ATOM 3585 N N . TYR A 1 452 ? 12.579 -14.339 -20.123 1.00 83.06 452 TYR A N 1
ATOM 3586 C CA . TYR A 1 452 ? 12.414 -14.498 -18.685 1.00 83.06 452 TYR A CA 1
ATOM 3587 C C . TYR A 1 452 ? 12.487 -15.966 -18.264 1.00 83.06 452 TYR A C 1
ATOM 3589 O O . TYR A 1 452 ? 11.898 -16.826 -18.917 1.00 83.06 452 TYR A O 1
ATOM 3597 N N . ASP A 1 453 ? 13.131 -16.240 -17.135 1.00 75.44 453 ASP A N 1
ATOM 3598 C CA . ASP A 1 453 ? 12.783 -17.396 -16.312 1.00 75.44 453 ASP A CA 1
ATOM 3599 C C . ASP A 1 453 ? 11.650 -16.980 -15.360 1.00 75.44 453 ASP A C 1
ATOM 3601 O O . ASP A 1 453 ? 11.617 -15.851 -14.870 1.00 75.44 453 ASP A O 1
ATOM 3605 N N . ILE A 1 454 ? 10.676 -17.857 -15.138 1.00 79.38 454 ILE A N 1
ATOM 3606 C CA . ILE A 1 454 ? 9.472 -17.580 -14.353 1.00 79.38 454 ILE A CA 1
ATOM 3607 C C . ILE A 1 454 ? 9.285 -18.697 -13.337 1.00 79.38 454 ILE A C 1
ATOM 3609 O O . ILE A 1 454 ? 8.912 -19.804 -13.718 1.00 79.38 454 ILE A O 1
ATOM 3613 N N . ASP A 1 455 ? 9.469 -18.397 -12.057 1.00 68.56 455 ASP A N 1
ATOM 3614 C CA . ASP A 1 455 ? 9.241 -19.354 -10.975 1.00 68.56 455 ASP A CA 1
ATOM 3615 C C . ASP A 1 455 ? 7.877 -19.129 -10.326 1.00 68.56 455 ASP A C 1
ATOM 3617 O O . ASP A 1 455 ? 7.529 -18.014 -9.948 1.00 68.56 455 ASP A O 1
ATOM 3621 N N . CYS A 1 456 ? 7.105 -20.199 -10.151 1.00 71.00 456 CYS A N 1
ATOM 3622 C CA . CYS A 1 456 ? 5.871 -20.215 -9.377 1.00 71.00 456 CYS A CA 1
ATOM 3623 C C . CYS A 1 456 ? 6.114 -20.946 -8.055 1.00 71.00 456 CYS A C 1
ATOM 3625 O O . CYS A 1 456 ? 6.418 -22.138 -8.030 1.00 71.00 456 CYS A O 1
ATOM 3627 N N . THR A 1 457 ? 5.962 -20.237 -6.943 1.00 65.19 457 THR A N 1
ATOM 3628 C CA . THR A 1 457 ? 6.252 -20.719 -5.590 1.00 65.19 457 THR A CA 1
ATOM 3629 C C . THR A 1 457 ? 5.008 -20.625 -4.718 1.00 65.19 457 THR A C 1
ATOM 3631 O O . THR A 1 457 ? 4.308 -19.621 -4.734 1.00 65.19 457 THR A O 1
ATOM 3634 N N . GLU A 1 458 ? 4.728 -21.625 -3.889 1.00 63.56 458 GLU A N 1
ATOM 3635 C CA . GLU A 1 458 ? 3.679 -21.521 -2.873 1.00 63.56 458 GLU A CA 1
ATOM 3636 C C . GLU A 1 458 ? 4.082 -20.492 -1.801 1.00 63.56 458 GLU A C 1
ATOM 3638 O O . GLU A 1 458 ? 5.096 -20.636 -1.125 1.00 63.56 458 GLU A O 1
ATOM 3643 N N . ALA A 1 459 ? 3.294 -19.439 -1.602 1.00 58.47 459 ALA A N 1
ATOM 3644 C CA . ALA A 1 459 ? 3.692 -18.286 -0.795 1.00 58.47 459 ALA A CA 1
ATOM 3645 C C . ALA A 1 459 ? 3.722 -18.552 0.720 1.00 58.47 459 ALA A C 1
ATOM 3647 O O . ALA A 1 459 ? 4.293 -17.751 1.462 1.00 58.47 459 ALA A O 1
ATOM 3648 N N . GLU A 1 460 ? 3.068 -19.616 1.194 1.00 59.09 460 GLU A N 1
ATOM 3649 C CA . GLU A 1 460 ? 3.068 -19.990 2.614 1.00 59.09 460 GLU A CA 1
ATOM 3650 C C . GLU A 1 460 ? 4.275 -20.857 2.984 1.00 59.09 460 GLU A C 1
ATOM 3652 O O . GLU A 1 460 ? 4.949 -20.574 3.975 1.00 59.09 460 GLU A O 1
ATOM 3657 N N . SER A 1 461 ? 4.566 -21.892 2.190 1.00 51.75 461 SER A N 1
ATOM 3658 C CA . SER A 1 461 ? 5.676 -22.822 2.441 1.00 51.75 461 SER A CA 1
ATOM 3659 C C . SER A 1 461 ? 6.992 -22.401 1.783 1.00 51.75 461 SER A C 1
ATOM 3661 O O . SER A 1 461 ? 8.051 -22.889 2.178 1.00 51.75 461 SER A O 1
ATOM 3663 N N . LEU A 1 462 ? 6.931 -21.502 0.796 1.00 51.44 462 LEU A N 1
ATOM 3664 C CA . LEU A 1 462 ? 8.020 -21.163 -0.124 1.00 51.44 462 LEU A CA 1
ATOM 3665 C C . LEU A 1 462 ? 8.520 -22.363 -0.945 1.00 51.44 462 LEU A C 1
ATOM 3667 O O . LEU A 1 462 ? 9.661 -22.379 -1.405 1.00 51.44 462 LEU A O 1
ATOM 3671 N N . MET A 1 463 ? 7.675 -23.380 -1.124 1.00 55.03 463 MET A N 1
ATOM 3672 C CA . MET A 1 463 ? 7.964 -24.513 -1.992 1.00 55.03 463 MET A CA 1
ATOM 3673 C C . MET A 1 463 ? 7.792 -24.102 -3.455 1.00 55.03 463 MET A C 1
ATOM 3675 O O . MET A 1 463 ? 6.708 -23.680 -3.854 1.00 55.03 463 MET A O 1
ATOM 3679 N N . LEU A 1 464 ? 8.853 -24.244 -4.254 1.00 53.88 464 LEU A N 1
ATOM 3680 C CA . LEU A 1 464 ? 8.778 -24.084 -5.705 1.00 53.88 464 LEU A CA 1
ATOM 3681 C C . LEU A 1 464 ? 7.818 -25.140 -6.270 1.00 53.88 464 LEU A C 1
ATOM 3683 O O . LEU A 1 464 ? 8.036 -26.338 -6.075 1.00 53.88 464 LEU A O 1
ATOM 3687 N N . LEU A 1 465 ? 6.762 -24.683 -6.938 1.00 58.66 465 LEU A N 1
ATOM 3688 C CA . LEU A 1 465 ? 5.759 -25.529 -7.578 1.00 58.66 465 LEU A CA 1
ATOM 3689 C C . LEU A 1 465 ? 6.230 -25.919 -8.982 1.00 58.66 465 LEU A C 1
ATOM 3691 O O . LEU A 1 465 ? 6.364 -27.104 -9.275 1.00 58.66 465 LEU A O 1
ATOM 3695 N N . GLU A 1 466 ? 6.553 -24.928 -9.815 1.00 70.94 466 GLU A N 1
ATOM 3696 C CA . GLU A 1 466 ? 7.103 -25.118 -11.162 1.00 70.94 466 GLU A CA 1
ATOM 3697 C C . GLU A 1 466 ? 7.868 -23.867 -11.611 1.00 70.94 466 GLU A C 1
ATOM 3699 O O . GLU A 1 466 ? 7.543 -22.760 -11.187 1.00 70.94 466 GLU A O 1
ATOM 3704 N N . GLY A 1 467 ? 8.873 -24.051 -12.470 1.00 70.25 467 GLY A N 1
ATOM 3705 C CA . GLY A 1 467 ? 9.617 -22.970 -13.111 1.00 70.25 467 GLY A CA 1
ATOM 3706 C C . GLY A 1 467 ? 9.598 -23.126 -14.630 1.00 70.25 467 GLY A C 1
ATOM 3707 O O . GLY A 1 467 ? 9.831 -24.220 -15.154 1.00 70.25 467 GLY A O 1
ATOM 3708 N N . LEU A 1 468 ? 9.324 -22.036 -15.340 1.00 75.00 468 LEU A N 1
ATOM 3709 C CA . LEU A 1 468 ? 9.492 -21.928 -16.783 1.00 75.00 468 LEU A CA 1
ATOM 3710 C C . LEU A 1 468 ? 10.818 -21.248 -17.075 1.00 75.00 468 LEU A C 1
ATOM 3712 O O . LEU A 1 468 ? 11.143 -20.243 -16.458 1.00 75.00 468 LEU A O 1
ATOM 3716 N N . THR A 1 469 ? 11.556 -21.761 -18.051 1.00 75.06 469 THR A N 1
ATOM 3717 C CA . THR A 1 469 ? 12.816 -21.148 -18.468 1.00 75.06 469 THR A CA 1
ATOM 3718 C C . THR A 1 469 ? 12.712 -20.574 -19.866 1.00 75.06 469 THR A C 1
ATOM 3720 O O . THR A 1 469 ? 12.088 -21.190 -20.735 1.00 75.06 469 THR A O 1
ATOM 3723 N N . ASP A 1 470 ? 13.414 -19.473 -20.105 1.00 75.00 470 ASP A N 1
ATOM 3724 C CA . ASP A 1 470 ? 13.634 -18.914 -21.440 1.00 75.00 470 ASP A CA 1
ATOM 3725 C C . ASP A 1 470 ? 12.343 -18.493 -22.173 1.00 75.00 470 ASP A C 1
ATOM 3727 O O . ASP A 1 470 ? 12.213 -18.610 -23.398 1.00 75.00 470 ASP A O 1
ATOM 3731 N N . VAL A 1 471 ? 11.379 -17.989 -21.396 1.00 81.44 471 VAL A N 1
ATOM 3732 C CA . VAL A 1 471 ? 10.072 -17.494 -21.838 1.00 81.44 471 VAL A CA 1
ATOM 3733 C C . VAL A 1 471 ? 10.234 -16.160 -22.553 1.00 81.44 471 VAL A C 1
ATOM 3735 O O . VAL A 1 471 ? 10.664 -15.175 -21.963 1.00 81.44 471 VAL A O 1
ATOM 3738 N N . GLU A 1 472 ? 9.847 -16.094 -23.822 1.00 85.06 472 GLU A N 1
ATOM 3739 C CA . GLU A 1 472 ? 9.850 -14.843 -24.577 1.00 85.06 472 GLU A CA 1
ATOM 3740 C C . GLU A 1 472 ? 8.598 -14.002 -24.274 1.00 85.06 472 GLU A C 1
ATOM 3742 O O . GLU A 1 472 ? 7.470 -14.421 -24.534 1.00 85.06 472 GLU A O 1
ATOM 3747 N N . VAL A 1 473 ? 8.806 -12.790 -23.760 1.00 85.25 473 VAL A N 1
ATOM 3748 C CA . VAL A 1 473 ? 7.782 -11.757 -23.586 1.00 85.25 473 VAL A CA 1
ATOM 3749 C C . VAL A 1 473 ? 7.970 -10.724 -24.695 1.00 85.25 473 VAL A C 1
ATOM 3751 O O . VAL A 1 473 ? 8.798 -9.821 -24.589 1.00 85.25 473 VAL A O 1
ATOM 3754 N N . SER A 1 474 ? 7.233 -10.878 -25.797 1.00 81.12 474 SER A N 1
ATOM 3755 C CA . SER A 1 474 ? 7.369 -10.023 -26.991 1.00 81.12 474 SER A CA 1
ATOM 3756 C C . SER A 1 474 ? 6.044 -9.472 -27.541 1.00 81.12 474 SER A C 1
ATOM 3758 O O . SER A 1 474 ? 6.049 -8.690 -28.499 1.00 81.12 474 SER A O 1
ATOM 3760 N N . GLY A 1 475 ? 4.910 -9.841 -26.935 1.00 76.06 475 GLY A N 1
ATOM 3761 C CA . GLY A 1 475 ? 3.572 -9.346 -27.269 1.00 76.06 475 GLY A CA 1
ATOM 3762 C C . GLY A 1 475 ? 3.041 -8.343 -26.246 1.00 76.06 475 GLY A C 1
ATOM 3763 O O . GLY A 1 475 ? 3.434 -8.367 -25.082 1.00 76.06 475 GLY A O 1
ATOM 3764 N N . ALA A 1 476 ? 2.107 -7.486 -26.666 1.00 76.19 476 ALA A N 1
ATOM 3765 C CA . ALA A 1 476 ? 1.428 -6.530 -25.785 1.00 76.19 476 ALA A CA 1
ATOM 3766 C C . ALA A 1 476 ? 0.768 -7.199 -24.569 1.00 76.19 476 ALA A C 1
ATOM 3768 O O . ALA A 1 476 ? 0.778 -6.646 -23.475 1.00 76.19 476 ALA A O 1
ATOM 3769 N N . VAL A 1 477 ? 0.248 -8.413 -24.758 1.00 80.25 477 VAL A N 1
ATOM 3770 C CA . VAL A 1 477 ? -0.267 -9.266 -23.688 1.00 80.25 477 VAL A CA 1
ATOM 3771 C C . VAL A 1 477 ? 0.296 -10.671 -23.872 1.00 80.25 477 VAL A C 1
ATOM 3773 O O . VAL A 1 477 ? 0.206 -11.232 -24.965 1.00 80.25 477 VAL A O 1
ATOM 3776 N N . VAL A 1 478 ? 0.843 -11.250 -22.806 1.00 83.31 478 VAL A N 1
ATOM 3777 C CA . VAL A 1 478 ? 1.316 -12.640 -22.759 1.00 83.31 478 VAL A CA 1
ATOM 3778 C C . VAL A 1 478 ? 0.587 -13.359 -21.631 1.00 83.31 478 VAL A C 1
ATOM 3780 O O . VAL A 1 478 ? 0.510 -12.859 -20.512 1.00 83.31 478 VAL A O 1
ATOM 3783 N N . SER A 1 479 ? 0.017 -14.526 -21.920 1.00 84.88 479 SER A N 1
ATOM 3784 C CA . SER A 1 479 ? -0.806 -15.261 -20.955 1.00 84.88 479 SER A CA 1
ATOM 3785 C C . SER A 1 479 ? -0.164 -16.583 -20.552 1.00 84.88 479 SER A C 1
ATOM 3787 O O . SER A 1 479 ? 0.459 -17.264 -21.363 1.00 84.88 479 SER A O 1
ATOM 3789 N N . PHE A 1 480 ? -0.379 -16.967 -19.303 1.00 84.62 480 PHE A N 1
ATOM 3790 C CA . PHE A 1 480 ? 0.053 -18.209 -18.685 1.00 84.62 480 PHE A CA 1
ATOM 3791 C C . PHE A 1 480 ? -1.145 -18.873 -18.026 1.00 84.62 480 PHE A C 1
ATOM 3793 O O . PHE A 1 480 ? -1.962 -18.201 -17.407 1.00 84.62 480 PHE A O 1
ATOM 3800 N N . GLU A 1 481 ? -1.239 -20.186 -18.123 1.00 82.19 481 GLU A N 1
ATOM 3801 C CA . GLU A 1 481 ? -2.104 -21.002 -17.288 1.00 82.19 481 GLU A CA 1
ATOM 3802 C C . GLU A 1 481 ? -1.366 -21.335 -15.993 1.00 82.19 481 GLU A C 1
ATOM 3804 O O . GLU A 1 481 ? -0.176 -21.649 -16.020 1.00 82.19 481 GLU A O 1
ATOM 3809 N N . VAL A 1 482 ? -2.071 -21.254 -14.867 1.00 76.81 482 VAL A N 1
ATOM 3810 C CA . VAL A 1 482 ? -1.565 -21.615 -13.545 1.00 76.81 482 VAL A CA 1
ATOM 3811 C C . VAL A 1 482 ? -2.533 -22.588 -12.883 1.00 76.81 482 VAL A C 1
ATOM 3813 O O . VAL A 1 482 ? -3.715 -22.286 -12.686 1.00 76.81 482 VAL A O 1
ATOM 3816 N N . ASP A 1 483 ? -2.030 -23.753 -12.499 1.00 71.56 483 ASP A N 1
ATOM 3817 C CA . ASP A 1 483 ? -2.793 -24.796 -11.823 1.00 71.56 483 ASP A CA 1
ATOM 3818 C C . ASP A 1 483 ? -1.944 -25.544 -10.778 1.00 71.56 483 ASP A C 1
ATOM 3820 O O . ASP A 1 483 ? -0.895 -25.073 -10.346 1.00 71.56 483 ASP A O 1
ATOM 3824 N N . SER A 1 484 ? -2.439 -26.688 -10.293 1.00 60.75 484 SER A N 1
ATOM 3825 C CA . SER A 1 484 ? -1.730 -27.508 -9.302 1.00 60.75 484 SER A CA 1
ATOM 3826 C C . SER A 1 484 ? -0.488 -28.219 -9.837 1.00 60.75 484 SER A C 1
ATOM 3828 O O . SER A 1 484 ? 0.304 -28.708 -9.038 1.00 60.75 484 SER A O 1
ATOM 3830 N N . GLU A 1 485 ? -0.362 -28.366 -11.154 1.00 61.59 485 GLU A N 1
ATOM 3831 C CA . GLU A 1 485 ? 0.826 -28.928 -11.799 1.00 61.59 485 GLU A CA 1
ATOM 3832 C C . GLU A 1 485 ? 1.892 -27.853 -12.034 1.00 61.59 485 GLU A C 1
ATOM 3834 O O . GLU A 1 485 ? 3.069 -28.201 -12.071 1.00 61.59 485 GLU A O 1
ATOM 3839 N N . GLY A 1 486 ? 1.484 -26.578 -12.095 1.00 66.38 486 GLY A N 1
ATOM 3840 C CA . GLY A 1 486 ? 2.369 -25.421 -12.046 1.00 66.38 486 GLY A CA 1
ATOM 3841 C C . GLY A 1 486 ? 1.970 -24.307 -13.013 1.00 66.38 486 GLY A C 1
ATOM 3842 O O . GLY A 1 486 ? 0.828 -23.853 -12.981 1.00 66.38 486 GLY A O 1
ATOM 3843 N N . ILE A 1 487 ? 2.914 -23.807 -13.814 1.00 73.94 487 ILE A N 1
ATOM 3844 C CA . ILE A 1 487 ? 2.725 -22.679 -14.737 1.00 73.94 487 ILE A CA 1
ATOM 3845 C C . ILE A 1 487 ? 3.098 -23.063 -16.171 1.00 73.94 487 ILE A C 1
ATOM 3847 O O . ILE A 1 487 ? 4.164 -23.611 -16.434 1.00 73.94 487 ILE A O 1
ATOM 3851 N N . ARG A 1 488 ? 2.234 -22.736 -17.136 1.00 81.69 488 ARG A N 1
ATOM 3852 C CA . ARG A 1 488 ? 2.432 -23.052 -18.559 1.00 81.69 488 ARG A CA 1
ATOM 3853 C C . ARG A 1 488 ? 2.090 -21.847 -19.433 1.00 81.69 488 ARG A C 1
ATOM 3855 O O . ARG A 1 488 ? 1.063 -21.222 -19.200 1.00 81.69 488 ARG A O 1
ATOM 3862 N N . PRO A 1 489 ? 2.888 -21.494 -20.453 1.00 76.00 489 PRO A N 1
ATOM 3863 C CA . PRO A 1 489 ? 2.517 -20.410 -21.353 1.00 76.00 489 PRO A CA 1
ATOM 3864 C C . PRO A 1 489 ? 1.312 -20.819 -22.210 1.00 76.00 489 PRO A C 1
ATOM 3866 O O . PRO A 1 489 ? 1.268 -21.927 -22.751 1.00 76.00 489 PRO A O 1
ATOM 3869 N N . LEU A 1 490 ? 0.341 -19.921 -22.355 1.00 70.75 490 LEU A N 1
ATOM 3870 C CA . LEU A 1 490 ? -0.795 -20.116 -23.248 1.00 70.75 490 LEU A CA 1
ATOM 3871 C C . LEU A 1 490 ? -0.410 -19.651 -24.657 1.00 70.75 490 LEU A C 1
ATOM 3873 O O . LEU A 1 490 ? 0.187 -18.584 -24.806 1.00 70.75 490 LEU A O 1
ATOM 3877 N N . PRO A 1 491 ? -0.716 -20.431 -25.707 1.00 58.41 491 PRO A N 1
ATOM 3878 C CA . PRO A 1 491 ? -0.297 -20.097 -27.058 1.00 58.41 491 PRO A CA 1
ATOM 3879 C C . PRO A 1 491 ? -1.008 -18.831 -27.554 1.00 58.41 491 PRO A C 1
ATOM 3881 O O . PRO A 1 491 ? -2.155 -18.868 -27.988 1.00 58.41 491 PRO A O 1
ATOM 3884 N N . THR A 1 492 ? -0.292 -17.714 -27.544 1.00 52.50 492 THR A N 1
ATOM 3885 C CA . THR A 1 492 ? -0.423 -16.641 -28.533 1.00 52.50 492 THR A CA 1
ATOM 3886 C C . THR A 1 492 ? 0.483 -17.039 -29.691 1.00 52.50 492 THR A C 1
ATOM 3888 O O . THR A 1 492 ? 1.694 -16.991 -29.531 1.00 52.50 492 THR A O 1
ATOM 3891 N N . GLU A 1 493 ? -0.084 -17.591 -30.768 1.00 42.06 493 GLU A N 1
ATOM 3892 C CA . GLU A 1 493 ? 0.596 -18.023 -32.008 1.00 42.06 493 GLU A CA 1
ATOM 3893 C C . GLU A 1 493 ? 2.137 -18.222 -31.926 1.00 42.06 493 GLU A C 1
ATOM 3895 O O . GLU A 1 493 ? 2.918 -17.302 -32.131 1.00 42.06 493 GLU A O 1
ATOM 3900 N N . LYS A 1 494 ? 2.561 -19.480 -31.695 1.00 33.31 494 LYS A N 1
ATOM 3901 C CA . LYS A 1 494 ? 3.950 -20.009 -31.675 1.00 33.31 494 LYS A CA 1
ATOM 3902 C C . LYS A 1 494 ? 4.906 -19.445 -30.608 1.00 33.31 494 LYS A C 1
ATOM 3904 O O . LYS A 1 494 ? 5.740 -18.591 -30.877 1.00 33.31 494 LYS A O 1
ATOM 3909 N N . ILE A 1 495 ? 4.951 -20.134 -29.467 1.00 37.34 495 ILE A N 1
ATOM 3910 C CA . ILE A 1 495 ? 6.107 -20.124 -28.558 1.00 37.34 495 ILE A CA 1
ATOM 3911 C C . ILE A 1 495 ? 6.997 -21.327 -28.905 1.00 37.34 495 ILE A C 1
ATOM 3913 O O . ILE A 1 495 ? 6.555 -22.476 -28.840 1.00 37.34 495 ILE A O 1
ATOM 3917 N N . ILE A 1 496 ? 8.245 -21.076 -29.313 1.00 33.91 496 ILE A N 1
ATOM 3918 C CA . ILE A 1 496 ? 9.264 -22.116 -29.512 1.00 33.91 496 ILE A CA 1
ATOM 3919 C C . ILE A 1 496 ? 9.908 -22.391 -28.151 1.00 33.91 496 ILE A C 1
ATOM 3921 O O . ILE A 1 496 ? 10.670 -21.572 -27.651 1.00 33.91 496 ILE A O 1
ATOM 3925 N N . THR A 1 497 ? 9.629 -23.548 -27.549 1.00 36.62 497 THR A N 1
ATOM 3926 C CA . THR A 1 497 ? 10.335 -23.994 -26.342 1.00 36.62 497 THR A CA 1
ATOM 3927 C C . THR A 1 497 ? 11.626 -24.719 -26.735 1.00 36.62 497 THR A C 1
ATOM 3929 O O . THR A 1 497 ? 11.612 -25.740 -27.427 1.00 36.62 497 THR A O 1
ATOM 3932 N N . GLY A 1 498 ? 12.775 -24.182 -26.317 1.00 30.22 498 GLY A N 1
ATOM 3933 C CA . GLY A 1 498 ? 14.067 -24.858 -26.436 1.00 30.22 498 GLY A CA 1
ATOM 3934 C C . GLY A 1 498 ? 14.125 -26.054 -25.483 1.00 30.22 498 GLY A C 1
ATOM 3935 O O . GLY A 1 498 ? 14.026 -25.900 -24.270 1.00 30.22 498 GLY A O 1
ATOM 3936 N N . GLY A 1 499 ? 14.238 -27.268 -26.025 1.00 38.66 499 GLY A N 1
ATOM 3937 C CA . GLY A 1 499 ? 14.181 -28.510 -25.252 1.00 38.66 499 GLY A CA 1
ATOM 3938 C C . GLY A 1 499 ? 15.271 -28.633 -24.179 1.00 38.66 499 GLY A C 1
ATOM 3939 O O . GLY A 1 499 ? 16.458 -28.493 -24.463 1.00 38.66 499 GLY A O 1
ATOM 3940 N N . GLY A 1 500 ? 14.866 -28.991 -22.955 1.00 34.84 500 GLY A N 1
ATOM 3941 C CA . GLY A 1 500 ? 15.789 -29.138 -21.826 1.00 34.84 500 GLY A CA 1
ATOM 3942 C C . GLY A 1 500 ? 15.323 -30.031 -20.670 1.00 34.84 500 GLY A C 1
ATOM 3943 O O . GLY A 1 500 ? 15.839 -29.893 -19.568 1.00 34.84 500 GLY A O 1
ATOM 3944 N N . LYS A 1 501 ? 14.402 -30.986 -20.874 1.00 37.03 501 LYS A N 1
ATOM 3945 C CA . LYS A 1 501 ? 13.865 -31.863 -19.800 1.00 37.03 501 LYS A CA 1
ATOM 3946 C C . LYS A 1 501 ? 14.866 -32.844 -19.142 1.00 37.03 501 LYS A C 1
ATOM 3948 O O . LYS A 1 501 ? 14.458 -33.644 -18.310 1.00 37.03 501 LYS A O 1
ATOM 3953 N N . ALA A 1 502 ? 16.162 -32.826 -19.467 1.00 34.16 502 ALA A N 1
ATOM 3954 C CA . ALA A 1 502 ? 17.059 -33.948 -19.141 1.00 34.16 502 ALA A CA 1
ATOM 3955 C C . ALA A 1 502 ? 18.216 -33.674 -18.155 1.00 34.16 502 ALA A C 1
ATOM 3957 O O . ALA A 1 502 ? 18.937 -34.616 -17.833 1.00 34.16 502 ALA A O 1
ATOM 3958 N N . ARG A 1 503 ? 18.444 -32.447 -17.656 1.00 34.78 503 ARG A N 1
ATOM 3959 C CA . ARG A 1 503 ? 19.665 -32.159 -16.859 1.00 34.78 503 ARG A CA 1
ATOM 3960 C C . ARG A 1 503 ? 19.485 -31.962 -15.347 1.00 34.78 503 ARG A C 1
ATOM 3962 O O . ARG A 1 503 ? 20.442 -32.211 -14.619 1.00 34.78 503 ARG A O 1
ATOM 3969 N N . PHE A 1 504 ? 18.295 -31.628 -14.844 1.00 35.03 504 PHE A N 1
ATOM 3970 C CA . PHE A 1 504 ? 18.117 -31.317 -13.412 1.00 35.03 504 PHE A CA 1
ATOM 3971 C C . PHE A 1 504 ? 17.869 -32.527 -12.495 1.00 35.03 504 PHE A C 1
ATOM 3973 O O . PHE A 1 504 ? 18.307 -32.517 -11.343 1.00 35.03 504 PHE A O 1
ATOM 3980 N N . ALA A 1 505 ? 17.275 -33.615 -13.001 1.00 35.69 505 ALA A N 1
ATOM 3981 C CA . ALA A 1 505 ? 16.986 -34.804 -12.187 1.00 35.69 505 ALA A CA 1
ATOM 3982 C C . ALA A 1 505 ? 18.254 -35.466 -11.598 1.00 35.69 505 ALA A C 1
ATOM 3984 O O . ALA A 1 505 ? 18.217 -36.048 -10.519 1.00 35.69 505 ALA A O 1
ATOM 3985 N N . ILE A 1 506 ? 19.404 -35.330 -12.269 1.00 36.66 506 ILE A N 1
ATOM 3986 C CA . ILE A 1 506 ? 20.671 -35.957 -11.852 1.00 36.66 506 ILE A CA 1
ATOM 3987 C C . ILE A 1 506 ? 21.398 -35.130 -10.775 1.00 36.66 506 ILE A C 1
ATOM 3989 O O . ILE A 1 506 ? 22.153 -35.687 -9.973 1.00 36.66 506 ILE A O 1
ATOM 3993 N N . LEU A 1 507 ? 21.182 -33.810 -10.728 1.00 34.22 507 LEU A N 1
ATOM 3994 C CA . LEU A 1 507 ? 21.815 -32.934 -9.736 1.00 34.22 507 LEU A CA 1
ATOM 3995 C C . LEU A 1 507 ? 21.063 -32.968 -8.397 1.00 34.22 507 LEU A C 1
ATOM 3997 O O . LEU A 1 507 ? 21.695 -32.997 -7.341 1.00 34.22 507 LEU A O 1
ATOM 4001 N N . TRP A 1 508 ? 19.729 -33.051 -8.440 1.00 37.19 508 TRP A N 1
ATOM 4002 C CA . TRP A 1 508 ? 18.886 -33.064 -7.242 1.00 37.19 508 TRP A CA 1
ATOM 4003 C C . TRP A 1 508 ? 19.063 -34.333 -6.394 1.00 37.19 508 TRP A C 1
ATOM 4005 O O . TRP A 1 508 ? 19.221 -34.245 -5.177 1.00 37.19 508 TRP A O 1
ATOM 4015 N N . GLU A 1 509 ? 19.176 -35.506 -7.025 1.00 40.31 509 GLU A N 1
ATOM 4016 C CA . GLU A 1 509 ? 19.436 -36.771 -6.315 1.00 40.31 509 GLU A CA 1
ATOM 4017 C C . GLU A 1 509 ? 20.815 -36.797 -5.625 1.00 40.31 509 GLU A C 1
ATOM 4019 O O . GLU A 1 509 ? 20.968 -37.350 -4.533 1.00 40.31 509 GLU A O 1
ATOM 4024 N N . LYS A 1 510 ? 21.824 -36.115 -6.188 1.00 38.19 510 LYS A N 1
ATOM 4025 C CA . LYS A 1 510 ? 23.153 -35.991 -5.559 1.00 38.19 510 LYS A CA 1
ATOM 4026 C C . LYS A 1 510 ? 23.155 -35.057 -4.346 1.00 38.19 510 LYS A C 1
ATOM 4028 O O . LYS A 1 510 ? 23.874 -35.321 -3.384 1.00 38.19 510 LYS A O 1
ATOM 4033 N N . ILE A 1 511 ? 22.343 -33.998 -4.366 1.00 39.62 511 ILE A N 1
ATOM 4034 C CA . ILE A 1 511 ? 22.199 -33.059 -3.241 1.00 39.62 511 ILE A CA 1
ATOM 4035 C C . ILE A 1 511 ? 21.426 -33.719 -2.090 1.00 39.62 511 ILE A C 1
ATOM 4037 O O . ILE A 1 511 ? 21.830 -33.604 -0.932 1.00 39.62 511 ILE A O 1
ATOM 4041 N N . LYS A 1 512 ? 20.386 -34.504 -2.398 1.00 36.72 512 LYS A N 1
ATOM 4042 C CA . LYS A 1 512 ? 19.604 -35.263 -1.407 1.00 36.72 512 LYS A CA 1
ATOM 4043 C C . LYS A 1 512 ? 20.457 -36.296 -0.656 1.00 36.72 512 LYS A C 1
ATOM 4045 O O . LYS A 1 512 ? 20.373 -36.397 0.567 1.00 36.72 512 LYS A O 1
ATOM 4050 N N . ALA A 1 513 ? 21.345 -36.995 -1.368 1.00 37.53 513 ALA A N 1
ATOM 4051 C CA . ALA A 1 513 ? 22.279 -37.957 -0.776 1.00 37.53 513 ALA A CA 1
ATOM 4052 C C . ALA A 1 513 ? 23.357 -37.307 0.117 1.00 37.53 513 ALA A C 1
ATOM 4054 O O . ALA A 1 513 ? 23.876 -37.953 1.028 1.00 37.53 513 ALA A O 1
ATOM 4055 N N . PHE A 1 514 ? 23.689 -36.032 -0.113 1.00 32.62 514 PHE A N 1
ATOM 4056 C CA . PHE A 1 514 ? 24.644 -35.291 0.716 1.00 32.62 514 PHE A CA 1
ATOM 4057 C C . PHE A 1 514 ? 24.014 -34.792 2.029 1.00 32.62 514 PHE A C 1
ATOM 4059 O O . PHE A 1 514 ? 24.677 -34.788 3.065 1.00 32.62 514 PHE A O 1
ATOM 4066 N N . TRP A 1 515 ? 22.724 -34.439 2.010 1.00 35.19 515 TRP A N 1
ATOM 4067 C CA . TRP A 1 515 ? 22.004 -33.907 3.174 1.00 35.19 515 TRP A CA 1
ATOM 4068 C C . TRP A 1 515 ? 21.580 -34.970 4.199 1.00 35.19 515 TRP A C 1
ATOM 4070 O O . TRP A 1 515 ? 21.641 -34.698 5.391 1.00 35.19 515 TRP A O 1
ATOM 4080 N N . ILE A 1 516 ? 21.250 -36.195 3.772 1.00 40.69 516 ILE A N 1
ATOM 4081 C CA . ILE A 1 516 ? 20.855 -37.300 4.679 1.00 40.69 516 ILE A CA 1
ATOM 4082 C C . ILE A 1 516 ? 22.049 -37.865 5.482 1.00 40.69 516 ILE A C 1
ATOM 4084 O O . ILE A 1 516 ? 21.874 -38.614 6.437 1.00 40.69 516 ILE A O 1
ATOM 4088 N N . LYS A 1 517 ? 23.290 -37.525 5.111 1.00 31.83 517 LYS A N 1
ATOM 4089 C CA . LYS A 1 517 ? 24.495 -38.056 5.768 1.00 31.83 517 LYS A CA 1
ATOM 4090 C C . LYS A 1 517 ? 25.030 -37.173 6.908 1.00 31.83 517 LYS A C 1
ATOM 4092 O O . LYS A 1 517 ? 25.898 -37.632 7.646 1.00 31.83 517 LYS A O 1
ATOM 4097 N N . TYR A 1 518 ? 24.560 -35.931 7.051 1.00 37.66 518 TYR A N 1
ATOM 4098 C CA . TYR A 1 518 ? 25.161 -34.949 7.972 1.00 37.66 518 TYR A CA 1
ATOM 4099 C C . TYR A 1 518 ? 24.175 -34.208 8.889 1.00 37.66 518 TYR A C 1
ATOM 4101 O O . TYR A 1 518 ? 24.612 -33.356 9.663 1.00 37.66 518 TYR A O 1
ATOM 4109 N N . TRP A 1 519 ? 22.895 -34.570 8.849 1.00 41.53 519 TRP A N 1
ATOM 4110 C CA . TRP A 1 519 ? 21.841 -34.208 9.801 1.00 41.53 519 TRP A CA 1
ATOM 4111 C C . TRP A 1 519 ? 20.900 -35.403 9.958 1.00 41.53 519 TRP A C 1
ATOM 4113 O O . TRP A 1 519 ? 20.157 -35.421 10.963 1.00 41.53 519 TRP A O 1
#

Radius of gyration: 26.46 Å; chains: 1; bounding box: 63×73×71 Å

Secondary structure (DSSP, 8-state):
-EEEE--TT--HHHHHHHHHS-GGGHHHHHHHTT-SSTT-PPTT-EEEE--GGGTS-HHHHHTS-B--TT----EEEETTEEEETTTEE---HHHHHHHHHHHHHHHHHHHHHHHHHT--HHHHHHHHHHHHTT-TT-EEE-HHHIIIIITT-HHHHHSTTTT-HHHHTEEETTTTEEHHHHHHTT--S-GGGGGSHHHHHHHHHHHHHH-HHHHHTTT-HHHHHHHHHHSS--B-SSSTTSB--STTHHHHHHHHHHHHHHHHHHHHHH------------S----EEEEEEEPPPTTSSPPPEEEEEEEEETTEEPPPEEEEE---EEETTEEEEEEEEEPSEEEEEEEEETTT--EEEEEEEEEE-SSEEEEE-SSPP---S----SEEEEEEEE-SS--TT---EEEEEEESSSSS-PPPEEEEE-SPPPSSSS-EEEEEEEEESEEEEEEEEETTT--EEEEEEEEEE-SSEEEEEE-SS-EEE--SS---PPP-TTSSHHHHHHHHHHHTTT-

Sequence (519 aa):
MKVYTIRSGDSLFQIARKFYGDGEKYRNLASYNGLSDPDNLRVGMKLRLPDEAQLGNPLQGLKVWHNYGSGTIWWRNSDNGIEVKGQGLVESAKYAEQAADIWQKYQTAIITASEKYSVAIPVIIATVVTESSGDAKAYRHEAAFYRRYIKKNAFWKNNPYYKAPRRISSSYGLMQIMYTTAYAVGFRGTPEDLYDPAVNIDAGAAYMASAFQVRQHGWDPPKIACAYNAGSVRPTAQNRWGMYYHPGHLDRWIPSYNAALKILKETDSSSVFPSKPHIDVESDIPAVVLRFVFPPNEEGTWKPVLVDLFKHEERGLGDPASFTLRTATATDHGYSSDLPNIAKGRYDIVFSDARSGSVFDDRANVLVSDQLSIVDLTSPTRSSRRLEIEKSILRFVFAVSPPKGWTPVLIDLFKLDEHEEPEPITIKISTPPPKGDVPYVHTVPDIDYGRYDIDCTEAESLMLLEGLTDVEVSGAVVSFEVDSEGIRPLPTEKIITGGGKARFAILWEKIKAFWIKYW

pLDDT: mean 74.76, std 17.5, range [27.33, 98.5]